Protein AF-A0A1A8EUV1-F1 (afdb_monomer_lite)

Structure (mmCIF, N/CA/C/O backbone):
data_AF-A0A1A8EUV1-F1
#
_entry.id   AF-A0A1A8EUV1-F1
#
loop_
_atom_site.group_PDB
_atom_site.id
_atom_site.type_symbol
_atom_site.label_atom_id
_atom_site.label_alt_id
_atom_site.label_comp_id
_atom_site.label_asym_id
_atom_site.label_entity_id
_atom_site.label_seq_id
_atom_site.pdbx_PDB_ins_code
_atom_site.Cartn_x
_atom_site.Cartn_y
_atom_site.Cartn_z
_atom_site.occupancy
_atom_site.B_iso_or_equiv
_atom_site.auth_seq_id
_atom_site.auth_comp_id
_atom_site.auth_asym_id
_atom_site.auth_atom_id
_atom_site.pdbx_PDB_model_num
ATOM 1 N N . MET A 1 1 ? -65.959 37.707 18.496 1.00 56.09 1 MET A N 1
ATOM 2 C CA . MET A 1 1 ? -64.647 37.964 19.149 1.00 56.09 1 MET A CA 1
ATOM 3 C C . MET A 1 1 ? -64.736 38.125 20.670 1.00 56.09 1 MET A C 1
ATOM 5 O O . MET A 1 1 ? -63.894 37.555 21.354 1.00 56.09 1 MET A O 1
ATOM 9 N N . ALA A 1 2 ? -65.721 38.849 21.221 1.00 69.50 2 ALA A N 1
ATOM 10 C CA . ALA A 1 2 ? -65.868 39.018 22.676 1.00 69.50 2 ALA A CA 1
ATOM 11 C C . ALA A 1 2 ? -66.139 37.697 23.432 1.00 69.50 2 ALA A C 1
ATOM 13 O O . ALA A 1 2 ? -65.502 37.447 24.452 1.00 69.50 2 ALA A O 1
ATOM 14 N N . ASP A 1 3 ? -66.976 36.807 22.886 1.00 67.44 3 ASP A N 1
ATOM 15 C CA . ASP A 1 3 ? -67.282 35.513 23.522 1.00 67.44 3 ASP A CA 1
ATOM 16 C C . ASP A 1 3 ? -66.096 34.544 23.548 1.00 67.44 3 ASP A C 1
ATOM 18 O O . ASP A 1 3 ? -65.878 33.867 24.549 1.00 67.44 3 ASP A O 1
ATOM 22 N N . MET A 1 4 ? -65.265 34.527 22.500 1.00 67.50 4 MET A N 1
ATOM 23 C CA . MET A 1 4 ? -64.029 33.731 22.491 1.00 67.50 4 MET A CA 1
ATOM 24 C C . MET A 1 4 ? -63.024 34.224 23.537 1.00 67.50 4 MET A C 1
ATOM 26 O O . MET A 1 4 ? -62.401 33.415 24.222 1.00 67.50 4 MET A O 1
ATOM 30 N N . ARG A 1 5 ? -62.885 35.550 23.703 1.00 73.06 5 ARG A N 1
ATOM 31 C CA . ARG A 1 5 ? -62.037 36.129 24.757 1.00 73.06 5 ARG A CA 1
ATOM 32 C C . ARG A 1 5 ? -62.570 35.794 26.149 1.00 73.06 5 ARG A C 1
ATOM 34 O O . ARG A 1 5 ? -61.785 35.404 27.006 1.00 73.06 5 ARG A O 1
ATOM 41 N N . LYS A 1 6 ? -63.887 35.880 26.364 1.00 76.62 6 LYS A N 1
ATOM 42 C CA . LYS A 1 6 ? -64.523 35.523 27.640 1.00 76.62 6 LYS A CA 1
ATOM 43 C C . LYS A 1 6 ? -64.334 34.038 27.976 1.00 76.62 6 LYS A C 1
ATOM 45 O O . LYS A 1 6 ? -63.852 33.728 29.059 1.00 76.62 6 LYS A O 1
ATOM 50 N N . GLN A 1 7 ? -64.571 33.137 27.019 1.00 73.44 7 GLN A N 1
ATOM 51 C CA . GLN A 1 7 ? -64.310 31.702 27.190 1.00 73.44 7 GLN A CA 1
ATOM 52 C C . GLN A 1 7 ? -62.839 31.396 27.504 1.00 73.44 7 GLN A C 1
ATOM 54 O O . GLN A 1 7 ? -62.563 30.517 28.316 1.00 73.44 7 GLN A O 1
ATOM 59 N N . SER A 1 8 ? -61.889 32.109 26.892 1.00 74.75 8 SER A N 1
ATOM 60 C CA . SER A 1 8 ? -60.460 31.928 27.179 1.00 74.75 8 SER A CA 1
ATOM 61 C C . SER A 1 8 ? -60.092 32.369 28.599 1.00 74.75 8 SER A C 1
ATOM 63 O O . SER A 1 8 ? -59.325 31.686 29.274 1.00 74.75 8 SER A O 1
ATOM 65 N N . VAL A 1 9 ? -60.652 33.489 29.068 1.00 77.12 9 VAL A N 1
ATOM 66 C CA . VAL A 1 9 ? -60.428 34.002 30.430 1.00 77.12 9 VAL A CA 1
ATOM 67 C C . VAL A 1 9 ? -61.054 33.078 31.477 1.00 77.12 9 VAL A C 1
ATOM 69 O O . VAL A 1 9 ? -60.413 32.774 32.482 1.00 77.12 9 VAL A O 1
ATOM 72 N N . ASP A 1 10 ? -62.269 32.586 31.234 1.00 78.06 10 ASP A N 1
ATOM 73 C CA . ASP A 1 10 ? -62.965 31.683 32.156 1.00 78.06 10 ASP A CA 1
ATOM 74 C C . ASP A 1 10 ? -62.269 30.311 32.238 1.00 78.06 10 ASP A C 1
ATOM 76 O O . ASP A 1 10 ? -62.085 29.780 33.336 1.00 78.06 10 ASP A O 1
ATOM 80 N N . LYS A 1 11 ? -61.770 29.779 31.109 1.00 74.62 11 LYS A N 1
ATOM 81 C CA . LYS A 1 11 ? -60.913 28.577 31.086 1.00 74.62 11 LYS A CA 1
ATOM 82 C C . LYS A 1 11 ? -59.608 28.785 31.861 1.00 74.62 11 LYS A C 1
ATOM 84 O O . LYS A 1 11 ? -59.221 27.912 32.635 1.00 74.62 11 LYS A O 1
ATOM 89 N N . GLY A 1 12 ? -58.963 29.944 31.706 1.00 76.50 12 GLY A N 1
ATOM 90 C CA . GLY A 1 12 ? -57.746 30.293 32.445 1.00 76.50 12 GLY A CA 1
ATOM 91 C C . GLY A 1 12 ? -57.968 30.374 33.960 1.00 76.50 12 GLY A C 1
ATOM 92 O O . GLY A 1 12 ? -57.186 29.817 34.728 1.00 76.50 12 GLY A O 1
ATOM 93 N N . LYS A 1 13 ? -59.071 30.992 34.407 1.00 79.12 13 LYS A N 1
ATOM 94 C CA . LYS A 1 13 ? -59.442 31.047 35.833 1.00 79.12 13 LYS A CA 1
ATOM 95 C C . LYS A 1 13 ? -59.754 29.664 36.409 1.00 79.12 13 LYS A C 1
ATOM 97 O O . LYS A 1 13 ? -59.300 29.355 37.507 1.00 79.12 13 LYS A O 1
ATOM 102 N N . ALA A 1 14 ? -60.478 28.824 35.668 1.00 78.12 14 ALA A N 1
ATOM 103 C CA . ALA A 1 14 ? -60.774 27.454 36.086 1.00 78.12 14 ALA A CA 1
ATOM 104 C C . ALA A 1 14 ? -59.499 26.600 36.224 1.00 78.12 14 ALA A C 1
ATOM 106 O O . ALA A 1 14 ? -59.360 25.867 37.203 1.00 78.12 14 ALA A O 1
ATOM 107 N N . LYS A 1 15 ? -58.544 26.741 35.292 1.00 78.31 15 LYS A N 1
ATOM 108 C CA . LYS A 1 15 ? -57.221 26.098 35.359 1.00 78.31 15 LYS A CA 1
ATOM 109 C C . LYS A 1 15 ? -56.414 26.593 36.563 1.00 78.31 15 LYS A C 1
ATOM 111 O O . LYS A 1 15 ? -55.833 25.786 37.275 1.00 78.31 15 LYS A O 1
ATOM 116 N N . HIS A 1 16 ? -56.399 27.898 36.834 1.00 81.75 16 HIS A N 1
ATOM 117 C CA . HIS A 1 16 ? -55.669 28.442 37.984 1.00 81.75 16 HIS A CA 1
ATOM 118 C C . HIS A 1 16 ? -56.214 27.910 39.321 1.00 81.75 16 HIS A C 1
ATOM 120 O O . HIS A 1 16 ? -55.444 27.536 40.203 1.00 81.75 16 HIS A O 1
ATOM 126 N N . GLU A 1 17 ? -57.539 27.811 39.454 1.00 83.25 17 GLU A N 1
ATOM 127 C CA . GLU A 1 17 ? -58.183 27.237 40.641 1.00 83.25 17 GLU A CA 1
ATOM 128 C C . GLU A 1 17 ? -57.909 25.727 40.780 1.00 83.25 17 GLU A C 1
ATOM 130 O O . GLU A 1 17 ? -57.693 25.229 41.884 1.00 83.25 17 GLU A O 1
ATOM 135 N N . GLU A 1 18 ? -57.866 24.992 39.667 1.00 82.88 18 GLU A N 1
ATOM 136 C CA . GLU A 1 18 ? -57.443 23.587 39.626 1.00 82.88 18 GLU A CA 1
ATOM 137 C C . GLU A 1 18 ? -55.988 23.420 40.077 1.00 82.88 18 GLU A C 1
ATOM 139 O O . GLU A 1 18 ? -55.719 22.601 40.956 1.00 82.88 18 GLU A O 1
ATOM 144 N N . VAL A 1 19 ? -55.062 24.204 39.517 1.00 84.50 19 VAL A N 1
ATOM 145 C CA . VAL A 1 19 ? -53.641 24.164 39.886 1.00 84.50 19 VAL A CA 1
ATOM 146 C C . VAL A 1 19 ? -53.487 24.465 41.370 1.00 84.50 19 VAL A C 1
ATOM 148 O O . VAL A 1 19 ? -52.819 23.713 42.068 1.00 84.50 19 VAL A O 1
ATOM 151 N N . LYS A 1 20 ? -54.167 25.492 41.892 1.00 84.56 20 LYS A N 1
ATOM 152 C CA . LYS A 1 20 ? -54.126 25.846 43.318 1.00 84.56 20 LYS A CA 1
ATOM 153 C C . LYS A 1 20 ? -54.598 24.705 44.225 1.00 84.56 20 LYS A C 1
ATOM 155 O O . LYS A 1 20 ? -53.995 24.478 45.271 1.00 84.56 20 LYS A O 1
ATOM 160 N N . LYS A 1 21 ? -55.649 23.980 43.826 1.00 84.38 21 LYS A N 1
ATOM 161 C CA . LYS A 1 21 ? -56.173 22.819 44.567 1.00 84.38 21 LYS A CA 1
ATOM 162 C C . LYS A 1 21 ? -55.260 21.601 44.488 1.00 84.38 21 LYS A C 1
ATOM 164 O O . LYS A 1 21 ? -55.096 20.909 45.482 1.00 84.38 21 LYS A O 1
ATOM 169 N N . LEU A 1 22 ? -54.682 21.321 43.324 1.00 84.00 22 LEU A N 1
ATOM 170 C CA . LEU A 1 22 ? -53.791 20.175 43.144 1.00 84.00 22 LEU A CA 1
ATOM 171 C C . LEU A 1 22 ? -52.417 20.417 43.759 1.00 84.00 22 LEU A C 1
ATOM 173 O O . LEU A 1 22 ? -51.842 19.496 44.325 1.00 84.00 22 LEU A O 1
ATOM 177 N N . TYR A 1 23 ? -51.917 21.651 43.722 1.00 84.94 23 TYR A N 1
ATOM 178 C CA . TYR A 1 23 ? -50.607 22.012 44.255 1.00 84.94 23 TYR A CA 1
ATOM 179 C C . TYR A 1 23 ? -50.477 21.713 45.753 1.00 84.94 23 TYR A C 1
ATOM 181 O O . TYR A 1 23 ? -49.433 21.244 46.198 1.00 84.94 23 TYR A O 1
ATOM 189 N N . THR A 1 24 ? -51.548 21.901 46.530 1.00 85.19 24 THR A N 1
ATOM 190 C CA . THR A 1 24 ? -51.570 21.545 47.959 1.00 85.19 24 THR A CA 1
ATOM 191 C C . THR A 1 24 ? -51.579 20.034 48.207 1.00 85.19 24 THR A C 1
ATOM 193 O O . THR A 1 24 ? -51.245 19.603 49.309 1.00 85.19 24 THR A O 1
ATOM 196 N N . LEU A 1 25 ? -51.931 19.237 47.195 1.00 85.81 25 LEU A N 1
ATOM 197 C CA . LEU A 1 25 ? -51.990 17.776 47.238 1.00 85.81 25 LEU A CA 1
ATOM 198 C C . LEU A 1 25 ? -50.780 17.106 46.570 1.00 85.81 25 LEU A C 1
ATOM 200 O O . LEU A 1 25 ? -50.606 15.905 46.741 1.00 85.81 25 LEU A O 1
ATOM 204 N N . LEU A 1 26 ? -49.951 17.830 45.807 1.00 86.00 26 LEU A N 1
ATOM 205 C CA . LEU A 1 26 ? -48.856 17.245 45.016 1.00 86.00 26 LEU A CA 1
ATOM 206 C C . LEU A 1 26 ? -47.836 16.492 45.877 1.00 86.00 26 LEU A C 1
ATOM 208 O O . LEU A 1 26 ? -47.369 15.428 45.480 1.00 86.00 26 LEU A O 1
ATOM 212 N N . SER A 1 27 ? -47.485 17.020 47.047 1.00 86.44 27 SER A N 1
ATOM 213 C CA . SER A 1 27 ? -46.471 16.421 47.916 1.00 86.44 27 SER A CA 1
ATOM 214 C C . SER A 1 27 ? -46.988 15.149 48.592 1.00 86.44 27 SER A C 1
ATOM 216 O O . SER A 1 27 ? -47.927 15.203 49.380 1.00 86.44 27 SER A O 1
ATOM 218 N N . ALA A 1 28 ? -46.336 14.015 48.334 1.00 84.75 28 ALA A N 1
ATOM 219 C CA . ALA A 1 28 ? -46.545 12.782 49.096 1.00 84.75 28 ALA A CA 1
ATOM 220 C C . ALA A 1 28 ? -45.853 12.871 50.467 1.00 84.75 28 ALA A C 1
ATOM 222 O O . ALA A 1 28 ? -44.686 13.279 50.528 1.00 84.75 28 ALA A O 1
ATOM 223 N N . ARG A 1 29 ? -46.535 12.473 51.550 1.00 82.81 29 ARG A N 1
ATOM 224 C CA . ARG A 1 29 ? -45.904 12.330 52.874 1.00 82.81 29 ARG A CA 1
ATOM 225 C C . ARG A 1 29 ? -45.123 11.017 52.951 1.00 82.81 29 ARG A C 1
ATOM 227 O O . ARG A 1 29 ? -45.334 10.101 52.156 1.00 82.81 29 ARG A O 1
ATOM 234 N N . ASP A 1 30 ? -44.212 10.916 53.912 1.00 78.94 30 ASP A N 1
ATOM 235 C CA . ASP A 1 30 ? -43.441 9.688 54.106 1.00 78.94 30 ASP A CA 1
ATOM 236 C C . ASP A 1 30 ? -44.355 8.514 54.485 1.00 78.94 30 ASP A C 1
ATOM 238 O O . ASP A 1 30 ? -45.178 8.611 55.394 1.00 78.94 30 ASP A O 1
ATOM 242 N N . GLY A 1 31 ? -44.208 7.401 53.762 1.00 78.06 31 GLY A N 1
ATOM 243 C CA . GLY A 1 31 ? -45.019 6.191 53.927 1.00 78.06 31 GLY A CA 1
ATOM 244 C C . GLY A 1 31 ? -46.336 6.169 53.142 1.00 78.06 31 GLY A C 1
ATOM 245 O O . GLY A 1 31 ? -46.981 5.123 53.098 1.00 78.06 31 GLY A O 1
ATOM 246 N N . GLU A 1 32 ? -46.734 7.267 52.492 1.00 86.81 32 GLU A N 1
ATOM 247 C CA . GLU A 1 32 ? -47.929 7.298 51.640 1.00 86.81 32 GLU A CA 1
ATOM 248 C C . GLU A 1 32 ? -47.664 6.713 50.246 1.00 86.81 32 GLU A C 1
ATOM 250 O O . GLU A 1 32 ? -46.538 6.719 49.743 1.00 86.81 32 GLU A O 1
ATOM 255 N N . GLN A 1 33 ? -48.726 6.226 49.596 1.00 89.88 33 GLN A N 1
ATOM 256 C CA . GLN A 1 33 ? -48.663 5.823 48.193 1.00 89.88 33 GLN A CA 1
ATOM 257 C C . GLN A 1 33 ? -48.413 7.038 47.296 1.00 89.88 33 GLN A C 1
ATOM 259 O O . GLN A 1 33 ? -48.954 8.130 47.507 1.00 89.88 33 GLN A O 1
ATOM 264 N N . TYR A 1 34 ? -47.598 6.829 46.272 1.00 93.19 34 TYR A N 1
ATOM 265 C CA . TYR A 1 34 ? -47.159 7.870 45.362 1.00 93.19 34 TYR A CA 1
ATOM 266 C C . TYR A 1 34 ? -46.970 7.304 43.962 1.00 93.19 34 TYR A C 1
ATOM 268 O O . TYR A 1 34 ? -46.697 6.112 43.802 1.00 93.19 34 TYR A O 1
ATOM 276 N N . ASP A 1 35 ? -46.997 8.210 42.990 1.00 93.69 35 ASP A N 1
ATOM 277 C CA . ASP A 1 35 ? -46.621 7.924 41.614 1.00 93.69 35 ASP A CA 1
ATOM 278 C C . ASP A 1 35 ? -45.531 8.878 41.135 1.00 93.69 35 ASP A C 1
ATOM 280 O O . ASP A 1 35 ? -45.358 9.986 41.649 1.00 93.69 35 ASP A O 1
ATOM 284 N N . PHE A 1 36 ? -44.810 8.448 40.113 1.00 93.62 36 PHE A N 1
ATOM 285 C CA . PHE A 1 36 ? -43.891 9.257 39.343 1.00 93.62 36 PHE A CA 1
ATOM 286 C C . PHE A 1 36 ? -44.608 9.856 38.131 1.00 93.62 36 PHE A C 1
ATOM 288 O O . PHE A 1 36 ? -45.280 9.156 37.373 1.00 93.62 36 PHE A O 1
ATOM 295 N N . ILE A 1 37 ? -44.430 11.161 37.935 1.00 91.81 37 ILE A N 1
ATOM 296 C CA . ILE A 1 37 ? -44.883 11.897 36.751 1.00 91.81 37 ILE A CA 1
ATOM 297 C C . ILE A 1 37 ? -43.678 12.554 36.068 1.00 91.81 37 ILE A C 1
ATOM 299 O O . ILE A 1 37 ? -42.804 13.072 36.768 1.00 91.81 37 ILE A O 1
ATOM 303 N N . PRO A 1 38 ? -43.615 12.593 34.725 1.00 93.31 38 PRO A N 1
ATOM 304 C CA . PRO A 1 38 ? -42.564 13.298 33.997 1.00 93.31 38 PRO A CA 1
ATOM 305 C C . PRO A 1 38 ? -42.419 14.750 34.464 1.00 93.31 38 PRO A C 1
ATOM 307 O O . PRO A 1 38 ? -43.375 15.531 34.431 1.00 93.31 38 PRO A O 1
ATOM 310 N N . THR A 1 39 ? -41.210 15.134 34.883 1.00 91.69 39 THR A N 1
ATOM 311 C CA . THR A 1 39 ? -40.951 16.472 35.441 1.00 91.69 39 THR A CA 1
ATOM 312 C C . THR A 1 39 ? -41.301 17.564 34.437 1.00 91.69 39 THR A C 1
ATOM 314 O O . THR A 1 39 ? -41.888 18.581 34.803 1.00 91.69 39 THR A O 1
ATOM 317 N N . ASP A 1 40 ? -40.977 17.350 33.163 1.00 90.00 40 ASP A N 1
ATOM 318 C CA . ASP A 1 40 ? -41.231 18.325 32.103 1.00 90.00 40 ASP A CA 1
ATOM 319 C C . ASP A 1 40 ? -42.713 18.472 31.775 1.00 90.00 40 ASP A C 1
ATOM 321 O O . ASP A 1 40 ? -43.162 19.573 31.453 1.00 90.00 40 ASP A O 1
ATOM 325 N N . TRP A 1 41 ? -43.488 17.389 31.888 1.00 90.75 41 TRP A N 1
ATOM 326 C CA . TRP A 1 41 ? -44.940 17.468 31.761 1.00 90.75 41 TRP A CA 1
ATOM 327 C C . TRP A 1 41 ? -45.525 18.287 32.912 1.00 90.75 41 TRP A C 1
ATOM 329 O O . TRP A 1 41 ? -46.296 19.214 32.672 1.00 90.75 41 TRP A O 1
ATOM 339 N N . LEU A 1 42 ? -45.089 18.015 34.148 1.00 89.00 42 LEU A N 1
ATOM 340 C CA . LEU A 1 42 ? -45.569 18.725 35.333 1.00 89.00 42 LEU A CA 1
ATOM 341 C C . LEU A 1 42 ? -45.226 20.223 35.285 1.00 89.00 42 LEU A C 1
ATOM 343 O O . LEU A 1 42 ? -46.082 21.048 35.588 1.00 89.00 42 LEU A O 1
ATOM 347 N N . LYS A 1 43 ? -44.010 20.585 34.852 1.00 88.38 43 LYS A N 1
ATOM 348 C CA . LYS A 1 43 ? -43.606 21.987 34.638 1.00 88.38 43 LYS A CA 1
ATOM 349 C C . LYS A 1 43 ? -44.502 22.680 33.613 1.00 88.38 43 LYS A C 1
ATOM 351 O O . LYS A 1 43 ? -45.089 23.710 33.913 1.00 88.38 43 LYS A O 1
ATOM 356 N N . LYS A 1 44 ? -44.688 22.073 32.435 1.00 87.12 44 LYS A N 1
ATOM 357 C CA . LYS A 1 44 ? -45.569 22.625 31.392 1.00 87.12 44 LYS A CA 1
ATOM 358 C C . LYS A 1 44 ? -47.001 22.786 31.891 1.00 87.12 44 LYS A C 1
ATOM 360 O O . LYS A 1 44 ? -47.642 23.781 31.580 1.00 87.12 44 LYS A O 1
ATOM 365 N N . TRP A 1 45 ? -47.502 21.826 32.666 1.00 86.88 45 TRP A N 1
ATOM 366 C CA . TRP A 1 45 ? -48.839 21.889 33.252 1.00 86.88 45 TRP A CA 1
ATOM 367 C C . TRP A 1 45 ? -48.997 23.037 34.262 1.00 86.88 45 TRP A C 1
ATOM 369 O O . TRP A 1 45 ? -50.072 23.637 34.314 1.00 86.88 45 TRP A O 1
ATOM 379 N N . LEU A 1 46 ? -47.944 23.362 35.020 1.00 84.31 46 LEU A N 1
ATOM 380 C CA . LEU A 1 46 ? -47.914 24.515 35.926 1.00 84.31 46 LEU A CA 1
ATOM 381 C C . LEU A 1 46 ? -47.834 25.854 35.173 1.00 84.31 46 LEU A C 1
ATOM 383 O O . LEU A 1 46 ? -48.471 26.818 35.597 1.00 84.31 46 LEU A O 1
ATOM 387 N N . ASP A 1 47 ? -47.082 25.904 34.070 1.00 80.50 47 ASP A N 1
ATOM 388 C CA . ASP A 1 47 ? -46.775 27.144 33.346 1.00 80.50 47 ASP A CA 1
ATOM 389 C C . ASP A 1 47 ? -47.828 27.526 32.284 1.00 80.50 47 ASP A C 1
ATOM 391 O O . ASP A 1 47 ? -48.049 28.712 32.028 1.00 80.50 47 ASP A O 1
ATOM 395 N N . ASP A 1 48 ? -48.491 26.552 31.649 1.00 71.00 48 ASP A N 1
ATOM 396 C CA . ASP A 1 48 ? -49.330 26.775 30.465 1.00 71.00 48 ASP A CA 1
ATOM 397 C C . ASP A 1 48 ? -50.821 26.446 30.698 1.00 71.00 48 ASP A C 1
ATOM 399 O O . ASP A 1 48 ? -51.232 25.338 31.062 1.00 71.00 48 ASP A O 1
ATOM 403 N N . SER A 1 49 ? -51.683 27.424 30.405 1.00 59.72 49 SER A N 1
ATOM 404 C CA . SER A 1 49 ? -53.146 27.286 30.449 1.00 59.72 49 SER A CA 1
ATOM 405 C C . SER A 1 49 ? -53.733 26.355 29.371 1.00 59.72 49 SER A C 1
ATOM 407 O O . SER A 1 49 ? -54.910 25.997 29.459 1.00 59.72 49 SER A O 1
ATOM 409 N N . THR A 1 50 ? -52.933 25.927 28.386 1.00 60.41 50 THR A N 1
ATOM 410 C CA . THR A 1 50 ? -53.367 25.147 27.211 1.00 60.41 50 THR A CA 1
ATOM 411 C C . THR A 1 50 ? -52.858 23.703 27.154 1.00 60.41 50 THR A C 1
ATOM 413 O O . THR A 1 50 ? -53.080 23.022 26.148 1.00 60.41 50 THR A O 1
ATOM 416 N N . VAL A 1 51 ? -52.237 23.181 28.224 1.00 60.28 51 VAL A N 1
ATOM 417 C CA . VAL A 1 51 ? -51.767 21.782 28.240 1.00 60.28 51 VAL A CA 1
ATOM 418 C C . VAL A 1 51 ? -52.933 20.813 28.033 1.00 60.28 51 VAL A C 1
ATOM 420 O O . VAL A 1 51 ? -53.765 20.623 28.920 1.00 60.28 51 VAL A O 1
ATOM 423 N N . SER A 1 52 ? -52.960 20.219 26.840 1.00 60.91 52 SER A N 1
ATOM 424 C CA . SER A 1 52 ? -53.918 19.220 26.346 1.00 60.91 52 SER A CA 1
ATOM 425 C C . SER A 1 52 ? -53.246 17.878 26.029 1.00 60.91 52 SER A C 1
ATOM 427 O O . SER A 1 52 ? -53.876 17.000 25.452 1.00 60.91 52 SER A O 1
ATOM 429 N N . LYS A 1 53 ? -51.961 17.719 26.376 1.00 70.25 53 LYS A N 1
ATOM 430 C CA . LYS A 1 53 ? -51.194 16.500 26.101 1.00 70.25 53 LYS A CA 1
ATOM 431 C C . LYS A 1 53 ? -51.310 15.505 27.251 1.00 70.25 53 LYS A C 1
ATOM 433 O O . LYS A 1 53 ? -51.182 15.891 28.414 1.00 70.25 53 LYS A O 1
ATOM 438 N N . GLU A 1 54 ? -51.493 14.245 26.882 1.00 86.75 54 GLU A N 1
ATOM 439 C CA . GLU A 1 54 ? -51.508 13.090 27.776 1.00 86.75 54 GLU A CA 1
ATOM 440 C C . GLU A 1 54 ? -50.201 12.964 28.574 1.00 86.75 54 GLU A C 1
ATOM 442 O O . GLU A 1 54 ? -49.142 13.444 28.151 1.00 86.75 54 GLU A O 1
ATOM 447 N N . ILE A 1 55 ? -50.277 12.334 29.749 1.00 89.81 55 ILE A N 1
ATOM 448 C CA . ILE A 1 55 ? -49.106 12.046 30.582 1.00 89.81 55 ILE A CA 1
ATOM 449 C C . ILE A 1 55 ? -48.391 10.828 29.987 1.00 89.81 55 ILE A C 1
ATOM 451 O O . ILE A 1 55 ? -48.762 9.692 30.269 1.00 89.81 55 ILE A O 1
ATOM 455 N N . ASP A 1 56 ? -47.380 11.053 29.150 1.00 88.44 56 ASP A N 1
ATOM 456 C CA . ASP A 1 56 ? -46.577 9.970 28.571 1.00 88.44 56 ASP A CA 1
ATOM 457 C C . ASP A 1 56 ? -45.327 9.691 29.413 1.00 88.44 56 ASP A C 1
ATOM 459 O O . ASP A 1 56 ? -44.424 10.528 29.518 1.00 88.44 56 ASP A O 1
ATOM 463 N N . SER A 1 57 ? -45.276 8.494 29.997 1.00 89.75 57 SER A N 1
ATOM 464 C CA . SER A 1 57 ? -44.132 8.019 30.786 1.00 89.75 57 SER A CA 1
ATOM 465 C C . SER A 1 57 ? -43.277 6.988 30.041 1.00 89.75 57 SER A C 1
ATOM 467 O O . SER A 1 57 ? -42.334 6.437 30.614 1.00 89.75 57 SER A O 1
ATOM 469 N N . SER A 1 58 ? -43.582 6.710 28.771 1.00 89.31 58 SER A N 1
ATOM 470 C CA . SER A 1 58 ? -42.952 5.634 27.996 1.00 89.31 58 SER A CA 1
ATOM 471 C C . SER A 1 58 ? -41.452 5.864 27.795 1.00 89.31 58 SER A C 1
ATOM 473 O O . SER A 1 58 ? -40.674 4.915 27.823 1.00 89.31 58 SER A O 1
ATOM 475 N N . LEU A 1 59 ? -41.027 7.129 27.688 1.00 89.19 59 LEU A N 1
ATOM 476 C CA . LEU A 1 59 ? -39.621 7.527 27.510 1.00 89.19 59 LEU A CA 1
ATOM 477 C C . LEU A 1 59 ? -38.721 7.238 28.723 1.00 89.19 59 LEU A C 1
ATOM 479 O O . LEU A 1 59 ? -37.497 7.282 28.603 1.00 89.19 59 LEU A O 1
ATOM 483 N N . PHE A 1 60 ? -39.303 6.952 29.890 1.00 92.00 60 PHE A N 1
ATOM 484 C CA . PHE A 1 60 ? -38.557 6.666 31.120 1.00 92.00 60 PHE A CA 1
ATOM 485 C C . PHE A 1 60 ? -38.471 5.164 31.410 1.00 92.00 60 PHE A C 1
ATOM 487 O O . PHE A 1 60 ? -37.833 4.754 32.385 1.00 92.00 60 PHE A O 1
ATOM 494 N N . LEU A 1 61 ? -39.117 4.338 30.583 1.00 92.44 61 LEU A N 1
ATOM 495 C CA . LEU A 1 61 ? -39.090 2.894 30.722 1.00 92.44 61 LEU A CA 1
ATOM 496 C C . LEU A 1 61 ? -37.804 2.299 30.145 1.00 92.44 61 LEU A C 1
ATOM 498 O O . LEU A 1 61 ? -37.314 2.699 29.094 1.00 92.44 61 LEU A O 1
ATOM 502 N N . CYS A 1 62 ? -37.286 1.280 30.820 1.00 91.81 62 CYS A N 1
ATOM 503 C CA . CYS A 1 62 ? -36.304 0.366 30.255 1.00 91.81 62 CYS A CA 1
ATOM 504 C C . CYS A 1 62 ? -36.980 -0.666 29.334 1.00 91.81 62 CYS A C 1
ATOM 506 O O . CYS A 1 62 ? -38.206 -0.785 29.303 1.00 91.81 62 CYS A O 1
ATOM 508 N N . SER A 1 63 ? -36.183 -1.497 28.659 1.00 89.38 63 SER A N 1
ATOM 509 C CA . SER A 1 63 ? -36.676 -2.624 27.848 1.00 89.38 63 SER A CA 1
ATOM 510 C C . SER A 1 63 ? -37.538 -3.628 28.629 1.00 89.38 63 SER A C 1
ATOM 512 O O . SER A 1 63 ? -38.323 -4.353 28.029 1.00 89.38 63 SER A O 1
ATOM 514 N N . HIS A 1 64 ? -37.439 -3.651 29.963 1.00 88.94 64 HIS A N 1
ATOM 515 C CA . HIS A 1 64 ? -38.288 -4.462 30.843 1.00 88.94 64 HIS A CA 1
ATOM 516 C C . HIS A 1 64 ? -39.667 -3.833 31.125 1.00 88.94 64 HIS A C 1
ATOM 518 O O . HIS A 1 64 ? -40.420 -4.364 31.940 1.00 88.94 64 HIS A O 1
ATOM 524 N N . GLY A 1 65 ? -39.986 -2.676 30.530 1.00 89.69 65 GLY A N 1
ATOM 525 C CA . GLY A 1 65 ? -41.257 -1.971 30.733 1.00 89.69 65 GLY A CA 1
ATOM 526 C C . GLY A 1 65 ? -41.402 -1.311 32.110 1.00 89.69 65 GLY A C 1
ATOM 527 O O . GLY A 1 65 ? -42.515 -1.039 32.548 1.00 89.69 65 GLY A O 1
ATOM 528 N N . LYS A 1 66 ? -40.286 -1.072 32.812 1.00 93.00 66 LYS A N 1
ATOM 529 C CA . LYS A 1 66 ? -40.224 -0.468 34.158 1.00 93.00 66 LYS A CA 1
ATOM 530 C C . LYS A 1 66 ? -39.382 0.805 34.162 1.00 93.00 66 LYS A C 1
ATOM 532 O O . LYS A 1 66 ? -38.509 0.938 33.311 1.00 93.00 66 LYS A O 1
ATOM 537 N N . LEU A 1 67 ? -39.582 1.706 35.124 1.00 93.38 67 LEU A N 1
ATOM 538 C CA . LEU A 1 67 ? -38.810 2.947 35.258 1.00 93.38 67 LEU A CA 1
ATOM 539 C C . LEU A 1 67 ? -37.304 2.648 35.368 1.00 93.38 67 LEU A C 1
ATOM 541 O O . LEU A 1 67 ? -36.870 1.897 36.249 1.00 93.38 67 LEU A O 1
ATOM 545 N N . HIS A 1 68 ? -36.517 3.230 34.465 1.00 92.38 68 HIS A N 1
ATOM 546 C CA . HIS A 1 68 ? -35.064 3.086 34.428 1.00 92.38 68 HIS A CA 1
ATOM 547 C C . HIS A 1 68 ? -34.402 3.919 35.547 1.00 92.38 68 HIS A C 1
ATOM 549 O O . HIS A 1 68 ? -34.786 5.075 35.734 1.00 92.38 68 HIS A O 1
ATOM 555 N N . PRO A 1 69 ? -33.396 3.395 36.277 1.00 91.62 69 PRO A N 1
ATOM 556 C CA . PRO A 1 69 ? -32.764 4.107 37.393 1.00 91.62 69 PRO A CA 1
ATOM 557 C C . PRO A 1 69 ? -32.139 5.451 36.993 1.00 91.62 69 PRO A C 1
ATOM 559 O O . PRO A 1 69 ? -32.355 6.445 37.681 1.00 91.62 69 PRO A O 1
ATOM 562 N N . ASP A 1 70 ? -31.473 5.526 35.838 1.00 89.81 70 ASP A N 1
ATOM 563 C CA . ASP A 1 70 ? -30.881 6.788 35.350 1.00 89.81 70 ASP A CA 1
ATOM 564 C C . ASP A 1 70 ? -31.923 7.859 34.996 1.00 89.81 70 ASP A C 1
ATOM 566 O O . ASP A 1 70 ? -31.614 9.046 34.932 1.00 89.81 70 ASP A O 1
ATOM 570 N N . LYS A 1 71 ? -33.181 7.451 34.802 1.00 91.69 71 LYS A N 1
ATOM 571 C CA . LYS A 1 71 ? -34.300 8.328 34.451 1.00 91.69 71 LYS A CA 1
ATOM 572 C C . LYS A 1 71 ? -35.103 8.801 35.660 1.00 91.69 71 LYS A C 1
ATOM 574 O O . LYS A 1 71 ? -35.977 9.652 35.517 1.00 91.69 71 LYS A O 1
ATOM 579 N N . VAL A 1 72 ? -34.776 8.329 36.867 1.00 91.19 72 VAL A N 1
ATOM 580 C CA . VAL A 1 72 ? -35.457 8.731 38.111 1.00 91.19 72 VAL A CA 1
ATOM 581 C C . VAL A 1 72 ? -35.331 10.237 38.370 1.00 91.19 72 VAL A C 1
ATOM 583 O O . VAL A 1 72 ? -36.267 10.848 38.878 1.00 91.19 72 VAL A O 1
ATOM 586 N N . GLY A 1 73 ? -34.214 10.863 37.980 1.00 90.94 73 GLY A N 1
ATOM 587 C CA . GLY A 1 73 ? -34.026 12.314 38.106 1.00 90.94 73 GLY A CA 1
ATOM 588 C C . GLY A 1 73 ? -34.951 13.152 37.211 1.00 90.94 73 GLY A C 1
ATOM 589 O O . GLY A 1 73 ? -35.196 14.323 37.508 1.00 90.94 73 GLY A O 1
ATOM 590 N N . GLU A 1 74 ? -35.492 12.554 36.145 1.00 93.38 74 GLU A N 1
ATOM 591 C CA . GLU A 1 74 ? -36.351 13.210 35.152 1.00 93.38 74 GLU A CA 1
ATOM 592 C C . GLU A 1 74 ? -37.848 13.086 35.491 1.00 93.38 74 GLU A C 1
ATOM 594 O O . GLU A 1 74 ? -38.686 13.763 34.890 1.00 93.38 74 GLU A O 1
ATOM 599 N N . VAL A 1 75 ? -38.208 12.316 36.519 1.00 93.44 75 VAL A N 1
ATOM 600 C CA . VAL A 1 75 ? -39.582 12.180 37.022 1.00 93.44 75 VAL A CA 1
ATOM 601 C C . VAL A 1 75 ? -39.726 12.770 38.431 1.00 93.44 75 VAL A C 1
ATOM 603 O O . VAL A 1 75 ? -38.783 12.816 39.220 1.00 93.44 75 VAL A O 1
ATOM 606 N N . LYS A 1 76 ? -40.927 13.241 38.777 1.00 91.81 76 LYS A N 1
ATOM 607 C CA . LYS A 1 76 ? -41.274 13.724 40.116 1.00 91.81 76 LYS A CA 1
ATOM 608 C C . LYS A 1 76 ? -42.226 12.778 40.812 1.00 91.81 76 LYS A C 1
ATOM 610 O O . LYS A 1 76 ? -43.250 12.397 40.259 1.00 91.81 76 LYS A O 1
ATOM 615 N N . ARG A 1 77 ? -41.889 12.473 42.064 1.00 92.19 77 ARG A N 1
ATOM 616 C CA . ARG A 1 77 ? -42.753 11.777 43.011 1.00 92.19 77 ARG A CA 1
ATOM 617 C C . ARG A 1 77 ? -43.877 12.709 43.463 1.00 92.19 77 ARG A C 1
ATOM 619 O O . ARG A 1 77 ? -43.586 13.743 44.063 1.00 92.19 77 ARG A O 1
ATOM 626 N N . ILE A 1 78 ? -45.124 12.321 43.228 1.00 92.56 78 ILE A N 1
ATOM 627 C CA . ILE A 1 78 ? -46.319 13.038 43.681 1.00 92.56 78 ILE A CA 1
ATOM 628 C C . ILE A 1 78 ? -47.269 12.108 44.442 1.00 92.56 78 ILE A C 1
ATOM 630 O O . ILE A 1 78 ? -47.206 10.891 44.278 1.00 92.56 78 ILE A O 1
ATOM 634 N N . SER A 1 79 ? -48.147 12.657 45.283 1.00 93.38 79 SER A N 1
ATOM 635 C CA . SER A 1 79 ? -49.113 11.848 46.037 1.00 93.38 79 SER A CA 1
ATOM 636 C C . SER A 1 79 ? -50.047 11.064 45.110 1.00 93.38 79 SER A C 1
ATOM 638 O O . SER A 1 79 ? -50.422 11.536 44.033 1.00 93.38 79 SER A O 1
ATOM 640 N N . PHE A 1 80 ? -50.478 9.880 45.551 1.00 91.69 80 PHE A N 1
ATOM 641 C CA . PHE A 1 80 ? -51.439 9.056 44.812 1.00 91.69 80 PHE A CA 1
ATOM 642 C C . PHE A 1 80 ? -52.748 9.805 44.505 1.00 91.69 80 PHE A C 1
ATOM 644 O O . PHE A 1 80 ? -53.312 9.670 43.418 1.00 91.69 80 PHE A O 1
ATOM 651 N N . GLN A 1 81 ? -53.213 10.643 45.440 1.00 90.44 81 GLN A N 1
ATOM 652 C CA . GLN A 1 81 ? -54.422 11.446 45.260 1.00 90.44 81 GLN A CA 1
ATOM 653 C C . GLN A 1 81 ? -54.255 12.480 44.142 1.00 90.44 81 GLN A C 1
ATOM 655 O O . GLN A 1 81 ? -55.137 12.610 43.293 1.00 90.44 81 GLN A O 1
ATOM 660 N N . ALA A 1 82 ? -53.129 13.198 44.118 1.00 91.00 82 ALA A N 1
ATOM 661 C CA . ALA A 1 82 ? -52.841 14.148 43.050 1.00 91.00 82 ALA A CA 1
ATOM 662 C C . ALA A 1 82 ? -52.661 13.434 41.704 1.00 91.00 82 ALA A C 1
ATOM 664 O O . ALA A 1 82 ? -53.173 13.902 40.691 1.00 91.00 82 ALA A O 1
ATOM 665 N N . ALA A 1 83 ? -51.997 12.276 41.698 1.00 91.44 83 ALA A N 1
ATOM 666 C CA . ALA A 1 83 ? -51.804 11.484 40.494 1.00 91.44 83 ALA A CA 1
ATOM 667 C C . ALA A 1 83 ? -53.134 11.003 39.896 1.00 91.44 83 ALA A C 1
ATOM 669 O O . ALA A 1 83 ? -53.346 11.192 38.702 1.00 91.44 83 ALA A O 1
ATOM 670 N N . ASN A 1 84 ? -54.061 10.470 40.704 1.00 91.69 84 ASN A N 1
ATOM 671 C CA . ASN A 1 84 ? -55.390 10.061 40.225 1.00 91.69 84 ASN A CA 1
ATOM 672 C C . ASN A 1 84 ? -56.115 11.205 39.518 1.00 91.69 84 ASN A C 1
ATOM 674 O O . ASN A 1 84 ? -56.577 11.035 38.396 1.00 91.69 84 ASN A O 1
ATOM 678 N N . LEU A 1 85 ? -56.152 12.384 40.142 1.00 90.31 85 LEU A N 1
ATOM 679 C CA . LEU A 1 85 ? -56.819 13.555 39.572 1.00 90.31 85 LEU A CA 1
ATOM 680 C C . LEU A 1 85 ? -56.179 14.012 38.252 1.00 90.31 85 LEU A C 1
ATOM 682 O O . LEU A 1 85 ? -56.883 14.470 37.352 1.00 90.31 85 LEU A O 1
ATOM 686 N N . LEU A 1 86 ? -54.854 13.892 38.124 1.00 89.50 86 LEU A N 1
ATOM 687 C CA . LEU A 1 86 ? -54.139 14.235 36.895 1.00 89.50 86 LEU A CA 1
ATOM 688 C C . LEU A 1 86 ? -54.385 13.195 35.788 1.00 89.50 86 LEU A C 1
ATOM 690 O O . LEU A 1 86 ? -54.730 13.578 34.673 1.00 89.50 86 LEU A O 1
ATOM 694 N N . TYR A 1 87 ? -54.284 11.897 36.081 1.00 90.88 87 TYR A N 1
ATOM 695 C CA . TYR A 1 87 ? -54.514 10.838 35.091 1.00 90.88 87 TYR A CA 1
ATOM 696 C C . TYR A 1 87 ? -55.987 10.727 34.665 1.00 90.88 87 TYR A C 1
ATOM 698 O O . TYR A 1 87 ? -56.249 10.531 33.483 1.00 90.88 87 TYR A O 1
ATOM 706 N N . GLU A 1 88 ? -56.958 10.910 35.568 1.00 90.38 88 GLU A N 1
ATOM 707 C CA . GLU A 1 88 ? -58.390 10.925 35.212 1.00 90.38 88 GLU A CA 1
ATOM 708 C C . GLU A 1 88 ? -58.733 12.062 34.246 1.00 90.38 88 GLU A C 1
ATOM 710 O O . GLU A 1 88 ? -59.597 11.916 33.381 1.00 90.38 88 GLU A O 1
ATOM 715 N N . ARG A 1 89 ? -58.063 13.210 34.395 1.00 87.06 89 ARG A N 1
ATOM 716 C CA . ARG A 1 89 ? -58.374 14.415 33.626 1.00 87.06 89 ARG A CA 1
ATOM 717 C C . ARG A 1 89 ? -57.593 14.539 32.325 1.00 87.06 89 ARG A C 1
ATOM 719 O O . ARG A 1 89 ? -58.143 15.040 31.346 1.00 87.06 89 ARG A O 1
ATOM 726 N N . TYR A 1 90 ? -56.320 14.159 32.331 1.00 88.19 90 TYR A N 1
ATOM 727 C CA . TYR A 1 90 ? -55.414 14.344 31.195 1.00 88.19 90 TYR A CA 1
ATOM 728 C C . TYR A 1 90 ? -55.071 13.031 30.484 1.00 88.19 90 TYR A C 1
ATOM 730 O O . TYR A 1 90 ? -54.534 13.081 29.383 1.00 88.19 90 TYR A O 1
ATOM 738 N N . GLY A 1 91 ? -55.402 11.874 31.065 1.00 87.75 91 GLY A N 1
ATOM 739 C CA . GLY A 1 91 ? -55.096 10.567 30.488 1.00 87.75 91 GLY A CA 1
ATOM 740 C C . GLY A 1 91 ? -53.595 10.277 30.404 1.00 87.75 91 GLY A C 1
ATOM 741 O O . GLY A 1 91 ? -52.769 10.924 31.055 1.00 87.75 91 GLY A O 1
ATOM 742 N N . GLY A 1 92 ? -53.248 9.294 29.576 1.00 87.19 92 GLY A N 1
ATOM 743 C CA . GLY A 1 92 ? -51.875 8.858 29.331 1.00 87.19 92 GLY A CA 1
ATOM 744 C C . GLY A 1 92 ? -51.484 7.574 30.059 1.00 87.19 92 GLY A C 1
ATOM 745 O O . GLY A 1 92 ? -52.312 6.866 30.634 1.00 87.19 92 GLY A O 1
ATOM 746 N N . GLY A 1 93 ? -50.196 7.257 30.000 1.00 83.19 93 GLY A N 1
ATOM 747 C CA . GLY A 1 93 ? -49.601 6.058 30.567 1.00 83.19 93 GLY A CA 1
ATOM 748 C C . GLY A 1 93 ? -48.187 5.814 30.029 1.00 83.19 93 GLY A C 1
ATOM 749 O O . GLY A 1 93 ? -47.706 6.567 29.183 1.00 83.19 93 GLY A O 1
ATOM 750 N N . PRO A 1 94 ? -47.501 4.769 30.513 1.00 89.88 94 PRO A N 1
ATOM 751 C CA . PRO A 1 94 ? -47.872 3.912 31.640 1.00 89.88 94 PRO A CA 1
ATOM 752 C C . PRO A 1 94 ? -47.726 4.617 32.997 1.00 89.88 94 PRO A C 1
ATOM 754 O O . PRO A 1 94 ? -46.938 5.547 33.160 1.00 89.88 94 PRO A O 1
ATOM 757 N N . ARG A 1 95 ? -48.502 4.172 33.990 1.00 91.69 95 ARG A N 1
ATOM 758 C CA . ARG A 1 95 ? -48.471 4.734 35.344 1.00 91.69 95 ARG A CA 1
ATOM 759 C C . ARG A 1 95 ? -47.327 4.112 36.138 1.00 91.69 95 ARG A C 1
ATOM 761 O O . ARG A 1 95 ? -47.203 2.892 36.189 1.00 91.69 95 ARG A O 1
ATOM 768 N N . LEU A 1 96 ? -46.499 4.962 36.734 1.00 91.81 96 LEU A N 1
ATOM 769 C CA . LEU A 1 96 ? -45.292 4.552 37.442 1.00 91.81 96 LEU A CA 1
ATOM 770 C C . LEU A 1 96 ? -45.485 4.748 38.942 1.00 91.81 96 LEU A C 1
ATOM 772 O O . LEU A 1 96 ? -45.402 5.867 39.428 1.00 91.81 96 LEU A O 1
ATOM 776 N N . ASP A 1 97 ? -45.731 3.674 39.673 1.00 89.81 97 ASP A N 1
ATOM 777 C CA . ASP A 1 97 ? -45.887 3.688 41.129 1.00 89.81 97 ASP A CA 1
ATOM 778 C C . ASP A 1 97 ? -44.555 3.420 41.864 1.00 89.81 97 ASP A C 1
ATOM 780 O O . ASP A 1 97 ? -43.493 3.229 41.260 1.00 89.81 97 ASP A O 1
ATOM 784 N N . GLY A 1 98 ? -44.598 3.346 43.196 1.00 84.25 98 GLY A N 1
ATOM 785 C CA . GLY A 1 98 ? -43.427 3.020 44.021 1.00 84.25 98 GLY A CA 1
ATOM 786 C C . GLY A 1 98 ? -42.782 1.646 43.758 1.00 84.25 98 GLY A C 1
ATOM 787 O O . GLY A 1 98 ? -41.660 1.413 44.203 1.00 84.25 98 GLY A O 1
ATOM 788 N N . SER A 1 99 ? -43.444 0.743 43.025 1.00 87.94 99 SER A N 1
ATOM 789 C CA . SER A 1 99 ? -42.921 -0.576 42.632 1.00 87.94 99 SER A CA 1
ATOM 790 C C . SER A 1 99 ? -42.347 -0.605 41.207 1.00 87.94 99 SER A C 1
ATOM 792 O O . SER A 1 99 ? -41.776 -1.611 40.767 1.00 87.94 99 SER A O 1
ATOM 794 N N . SER A 1 100 ? -42.471 0.513 40.487 1.00 90.94 100 SER A N 1
ATOM 795 C CA . SER A 1 100 ? -42.148 0.616 39.067 1.00 90.94 100 SER A CA 1
ATOM 796 C C . SER A 1 100 ? -40.657 0.799 38.782 1.00 90.94 100 SER A C 1
ATOM 798 O O . SER A 1 100 ? -40.260 0.659 37.629 1.00 90.94 100 SER A O 1
ATOM 800 N N . LEU A 1 101 ? -39.810 1.058 39.789 1.00 92.12 101 LEU A N 1
ATOM 801 C CA . LEU A 1 101 ? -38.354 1.100 39.609 1.00 92.12 101 LEU A CA 1
ATOM 802 C C . LEU A 1 101 ? -37.825 -0.284 39.209 1.00 92.12 101 LEU A C 1
ATOM 804 O O . LEU A 1 101 ? -38.079 -1.295 39.871 1.00 92.12 101 LEU A O 1
ATOM 808 N N . CYS A 1 102 ? -37.073 -0.347 38.115 1.00 93.75 102 CYS A N 1
ATOM 809 C CA . CYS A 1 102 ? -36.612 -1.617 37.579 1.00 93.75 102 CYS A CA 1
ATOM 810 C C . CYS A 1 102 ? -35.507 -2.247 38.443 1.00 93.75 102 CYS A C 1
ATOM 812 O O . CYS A 1 102 ? -34.350 -1.831 38.396 1.00 93.75 102 CYS A O 1
ATOM 814 N N . ARG A 1 103 ? -35.845 -3.311 39.184 1.00 92.62 103 ARG A N 1
ATOM 815 C CA . ARG A 1 103 ? -34.882 -4.086 39.989 1.00 92.62 103 ARG A CA 1
ATOM 816 C C . ARG A 1 103 ? -33.726 -4.651 39.160 1.00 92.62 103 ARG A C 1
ATOM 818 O O . ARG A 1 103 ? -32.612 -4.712 39.675 1.00 92.62 103 ARG A O 1
ATOM 825 N N . GLU A 1 104 ? -33.981 -5.059 37.918 1.00 90.44 104 GLU A N 1
ATOM 826 C CA . GLU A 1 104 ? -32.953 -5.619 37.033 1.00 90.44 104 GLU A CA 1
ATOM 827 C C . GLU A 1 104 ? -31.921 -4.550 36.662 1.00 90.44 104 GLU A C 1
ATOM 829 O O . GLU A 1 104 ? -30.738 -4.705 36.947 1.00 90.44 104 GLU A O 1
ATOM 834 N N . CYS A 1 105 ? -32.382 -3.395 36.169 1.00 90.25 105 CYS A N 1
ATOM 835 C CA . CYS A 1 105 ? -31.503 -2.274 35.831 1.00 90.25 105 CYS A CA 1
ATOM 836 C C . CYS A 1 105 ? -30.739 -1.742 37.055 1.00 90.25 105 CYS A C 1
ATOM 838 O O . CYS A 1 105 ? -29.559 -1.430 36.945 1.00 90.25 105 CYS A O 1
ATOM 840 N N . VAL A 1 106 ? -31.367 -1.684 38.237 1.00 91.19 106 VAL A N 1
ATOM 841 C CA . VAL A 1 106 ? -30.677 -1.297 39.484 1.00 91.19 106 VAL A CA 1
ATOM 842 C C . VAL A 1 106 ? -29.608 -2.323 39.870 1.00 91.19 106 VAL A C 1
ATOM 844 O O . VAL A 1 106 ? -28.488 -1.947 40.213 1.00 91.19 106 VAL A O 1
ATOM 847 N N . SER A 1 107 ? -29.929 -3.620 39.804 1.00 89.06 107 SER A N 1
ATOM 848 C CA . SER A 1 107 ? -28.967 -4.692 40.100 1.00 89.06 107 SER A CA 1
ATOM 849 C C . SER A 1 107 ? -27.775 -4.623 39.151 1.00 89.06 107 SER A C 1
ATOM 851 O O . SER A 1 107 ? -26.633 -4.763 39.593 1.00 89.06 107 SER A O 1
ATOM 853 N N . GLN A 1 108 ? -28.036 -4.321 37.879 1.00 85.81 108 GLN A N 1
ATOM 854 C CA . GLN A 1 108 ? -27.002 -4.177 36.871 1.00 85.81 108 GLN A CA 1
ATOM 855 C C . GLN A 1 108 ? -26.135 -2.935 37.085 1.00 85.81 108 GLN A C 1
ATOM 857 O O . GLN A 1 108 ? -24.910 -3.039 37.102 1.00 85.81 108 GLN A O 1
ATOM 862 N N . GLN A 1 109 ? -26.731 -1.784 37.391 1.00 86.56 109 GLN A N 1
ATOM 863 C CA . GLN A 1 109 ? -25.978 -0.582 37.749 1.00 86.56 109 GLN A CA 1
ATOM 864 C C . GLN A 1 109 ? -25.094 -0.815 38.986 1.00 86.56 109 GLN A C 1
ATOM 866 O O . GLN A 1 109 ? -23.928 -0.420 39.010 1.00 86.56 109 GLN A O 1
ATOM 871 N N . CYS A 1 110 ? -25.595 -1.531 40.000 1.00 89.31 110 CYS A N 1
ATOM 872 C CA . CYS A 1 110 ? -24.785 -1.953 41.142 1.00 89.31 110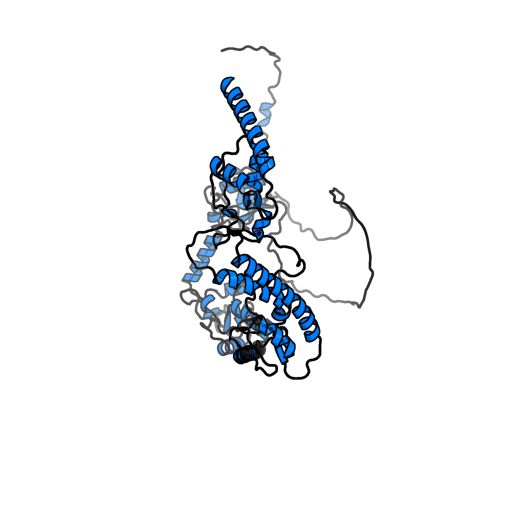 CYS A CA 1
ATOM 873 C C . CYS A 1 110 ? -23.645 -2.906 40.744 1.00 89.31 110 CYS A C 1
ATOM 875 O O . CYS A 1 110 ? -22.550 -2.791 41.301 1.00 89.31 110 CYS A O 1
ATOM 877 N N . ARG A 1 111 ? -23.872 -3.836 39.803 1.00 86.75 111 ARG A N 1
ATOM 878 C CA . ARG A 1 111 ? -22.835 -4.733 39.260 1.00 86.75 111 ARG A CA 1
ATOM 879 C C . ARG A 1 111 ? -21.711 -3.924 38.614 1.00 86.75 111 ARG A C 1
ATOM 881 O O . ARG A 1 111 ? -20.552 -4.111 38.982 1.00 86.75 111 ARG A O 1
ATOM 888 N N . VAL A 1 112 ? -22.061 -2.979 37.740 1.00 85.50 112 VAL A N 1
ATOM 889 C CA . VAL A 1 112 ? -21.113 -2.085 37.055 1.00 85.50 112 VAL A CA 1
ATOM 890 C C . VAL A 1 112 ? -20.334 -1.229 38.058 1.00 85.50 112 VAL A C 1
ATOM 892 O O . VAL A 1 112 ? -19.110 -1.161 37.981 1.00 85.50 112 VAL A O 1
ATOM 895 N N . LEU A 1 113 ? -21.001 -0.623 39.047 1.00 87.50 113 LEU A N 1
ATOM 896 C CA . LEU A 1 113 ? -20.340 0.194 40.077 1.00 87.50 113 LEU A CA 1
ATOM 897 C C . LEU A 1 113 ? -19.339 -0.611 40.918 1.00 87.50 113 LEU A C 1
ATOM 899 O O . LEU A 1 113 ? -18.222 -0.153 41.162 1.00 87.50 113 LEU A O 1
ATOM 903 N N . ARG A 1 114 ? -19.714 -1.822 41.350 1.00 89.12 114 ARG A N 1
ATOM 904 C CA . ARG A 1 114 ? -18.809 -2.710 42.100 1.00 89.12 114 ARG A CA 1
ATOM 905 C C . ARG A 1 114 ? -17.593 -3.092 41.269 1.00 89.12 114 ARG A C 1
ATOM 907 O O . ARG A 1 114 ? -16.480 -3.078 41.788 1.00 89.12 114 ARG A O 1
ATOM 914 N N . LEU A 1 115 ? -17.799 -3.396 39.991 1.00 86.25 115 LEU A N 1
ATOM 915 C CA . LEU A 1 115 ? -16.721 -3.777 39.093 1.00 86.25 115 LEU A CA 1
ATOM 916 C C . LEU A 1 115 ? -15.782 -2.606 38.775 1.00 86.25 115 LEU A C 1
ATOM 918 O O . LEU A 1 115 ? -14.571 -2.784 38.835 1.00 86.25 115 LEU A O 1
ATOM 922 N N . LYS A 1 116 ? -16.306 -1.394 38.549 1.00 88.75 116 LYS A N 1
ATOM 923 C CA . LYS A 1 116 ? -15.494 -0.169 38.401 1.00 88.75 116 LYS A CA 1
ATOM 924 C C . LYS A 1 116 ? -14.601 0.077 39.621 1.00 88.75 116 LYS A C 1
ATOM 926 O O . LYS A 1 116 ? -13.415 0.367 39.470 1.00 88.75 116 LYS A O 1
ATOM 931 N N . ASN A 1 117 ? -15.144 -0.099 40.827 1.00 90.75 117 ASN A N 1
ATOM 932 C CA . ASN A 1 117 ? -14.359 0.009 42.058 1.00 90.75 117 ASN A CA 1
ATOM 933 C C . ASN A 1 117 ? -13.283 -1.084 42.150 1.00 90.75 117 ASN A C 1
ATOM 935 O O . ASN A 1 117 ? -12.133 -0.782 42.465 1.00 90.75 117 ASN A O 1
ATOM 939 N N . GLN A 1 118 ? -13.629 -2.332 41.822 1.00 91.25 118 GLN A N 1
ATOM 940 C CA . GLN A 1 118 ? -12.681 -3.447 41.810 1.00 91.25 118 GLN A CA 1
ATOM 941 C C . GLN A 1 118 ? -11.538 -3.218 40.803 1.00 91.25 118 GLN A C 1
ATOM 943 O O . GLN A 1 118 ? -10.374 -3.410 41.149 1.00 91.25 118 GLN A O 1
ATOM 948 N N . LEU A 1 119 ? -11.850 -2.724 39.599 1.00 92.50 119 LEU A N 1
ATOM 949 C CA . LEU A 1 119 ? -10.872 -2.364 38.568 1.00 92.50 119 LEU A CA 1
ATOM 950 C C . LEU A 1 119 ? -9.905 -1.271 39.037 1.00 92.50 119 LEU A C 1
ATOM 952 O O . LEU A 1 119 ? -8.710 -1.349 38.756 1.00 92.50 119 LEU A O 1
ATOM 956 N N . SER A 1 120 ? -10.393 -0.261 39.763 1.00 91.06 120 SER A N 1
ATOM 957 C CA . SER A 1 120 ? -9.549 0.802 40.327 1.00 91.06 120 SER A CA 1
ATOM 958 C C . SER A 1 120 ? -8.530 0.258 41.335 1.00 91.06 120 SER A C 1
ATOM 960 O O . SER A 1 120 ? -7.356 0.637 41.300 1.00 91.06 120 SER A O 1
ATOM 962 N N . GLU A 1 121 ? -8.954 -0.645 42.219 1.00 93.12 121 GLU A N 1
ATOM 963 C CA . GLU A 1 121 ? -8.063 -1.246 43.215 1.00 93.12 121 GLU A CA 1
ATOM 964 C C . GLU A 1 121 ? -7.062 -2.215 42.572 1.00 93.12 121 GLU A C 1
ATOM 966 O O . GLU A 1 121 ? -5.853 -2.089 42.791 1.00 93.12 121 GLU A O 1
ATOM 971 N N . ASP A 1 122 ? -7.528 -3.103 41.689 1.00 94.25 122 ASP A N 1
ATOM 972 C CA . ASP A 1 122 ? -6.647 -4.016 40.957 1.00 94.25 122 ASP A CA 1
ATOM 973 C C . ASP A 1 122 ? -5.660 -3.263 40.055 1.00 94.25 122 ASP A C 1
ATOM 975 O O . ASP A 1 122 ? -4.529 -3.709 39.886 1.00 94.25 122 ASP A O 1
ATOM 979 N N . PHE A 1 123 ? -6.021 -2.092 39.527 1.00 92.62 123 PHE A N 1
ATOM 980 C CA . PHE A 1 123 ? -5.104 -1.249 38.762 1.00 92.62 123 PHE A CA 1
ATOM 981 C C . PHE A 1 123 ? -3.919 -0.743 39.565 1.00 92.62 123 PHE A C 1
ATOM 983 O O . PHE A 1 123 ? -2.785 -0.800 39.075 1.00 92.62 123 PHE A O 1
ATOM 990 N N . LYS A 1 124 ? -4.150 -0.282 40.795 1.00 93.44 124 LYS A N 1
ATOM 991 C CA . LYS A 1 124 ? -3.059 0.125 41.688 1.00 93.44 124 LYS A CA 1
ATOM 992 C C . LYS A 1 124 ? -2.144 -1.062 41.969 1.00 93.44 124 LYS A C 1
ATOM 994 O O . LYS A 1 124 ? -0.922 -0.933 41.905 1.00 93.44 124 LYS A O 1
ATOM 999 N N . GLU A 1 125 ? -2.728 -2.227 42.231 1.00 93.19 125 GLU A N 1
ATOM 1000 C CA . GLU A 1 125 ? -1.973 -3.432 42.555 1.00 93.19 125 GLU A CA 1
ATOM 1001 C C . GLU A 1 125 ? -1.165 -3.950 41.358 1.00 93.19 125 GLU A C 1
ATOM 1003 O O . GLU A 1 125 ? 0.050 -4.108 41.466 1.00 93.19 125 GLU A O 1
ATOM 1008 N N . VAL A 1 126 ? -1.794 -4.122 40.192 1.00 93.75 126 VAL A N 1
ATOM 1009 C CA . VAL A 1 126 ? -1.133 -4.541 38.946 1.00 93.75 126 VAL A CA 1
ATOM 1010 C C . VAL A 1 126 ? -0.019 -3.564 38.574 1.00 93.75 126 VAL A C 1
ATOM 1012 O O . VAL A 1 126 ? 1.096 -3.997 38.291 1.00 93.75 126 VAL A O 1
ATOM 1015 N N . SER A 1 127 ? -0.263 -2.252 38.650 1.00 92.62 127 SER A N 1
ATOM 1016 C CA . SER A 1 127 ? 0.755 -1.233 38.351 1.00 92.62 127 SER A CA 1
ATOM 1017 C C . SER A 1 127 ? 1.977 -1.328 39.267 1.00 92.62 127 SER A C 1
ATOM 1019 O O . SER A 1 127 ? 3.100 -1.066 38.831 1.00 92.62 127 SER A O 1
ATOM 1021 N N . ASN A 1 128 ? 1.780 -1.711 40.530 1.00 92.62 128 ASN A N 1
ATOM 1022 C CA . ASN A 1 128 ? 2.867 -1.926 41.481 1.00 92.62 128 ASN A CA 1
ATOM 1023 C C . ASN A 1 128 ? 3.599 -3.248 41.221 1.00 92.62 128 ASN A C 1
ATOM 1025 O O . ASN A 1 128 ? 4.828 -3.279 41.241 1.00 92.62 128 ASN A O 1
ATOM 1029 N N . LEU A 1 129 ? 2.867 -4.327 40.943 1.00 92.31 129 LEU A N 1
ATOM 1030 C CA . LEU A 1 129 ? 3.437 -5.649 40.681 1.00 92.31 129 LEU A CA 1
ATOM 1031 C C . LEU A 1 129 ? 4.246 -5.689 39.378 1.00 92.31 129 LEU A C 1
ATOM 1033 O O . LEU A 1 129 ? 5.329 -6.260 39.349 1.00 92.31 129 LEU A O 1
ATOM 1037 N N . VAL A 1 130 ? 3.781 -5.013 38.324 1.00 91.69 130 VAL A N 1
ATOM 1038 C CA . VAL A 1 130 ? 4.452 -4.931 37.011 1.00 91.69 130 VAL A CA 1
ATOM 1039 C C . VAL A 1 130 ? 5.806 -4.203 37.070 1.00 91.69 130 VAL A C 1
ATOM 1041 O O . VAL A 1 130 ? 6.627 -4.352 36.159 1.00 91.69 130 VAL A O 1
ATOM 1044 N N . LYS A 1 131 ? 6.048 -3.398 38.114 1.00 89.69 131 LYS A N 1
ATOM 1045 C CA . LYS A 1 131 ? 7.330 -2.710 38.354 1.00 89.69 131 LYS A CA 1
ATOM 1046 C C . LYS A 1 131 ? 8.340 -3.570 39.118 1.00 89.69 131 LYS A C 1
ATOM 1048 O O . LYS A 1 131 ? 9.520 -3.232 39.125 1.00 89.69 131 LYS A O 1
ATOM 1053 N N . ARG A 1 132 ? 7.899 -4.641 39.783 1.00 89.06 132 ARG A N 1
ATOM 1054 C CA . ARG A 1 132 ? 8.784 -5.540 40.537 1.00 89.06 132 ARG A CA 1
ATOM 1055 C C . ARG A 1 132 ? 9.563 -6.436 39.577 1.00 89.06 132 ARG A C 1
ATOM 1057 O O . ARG A 1 132 ? 9.078 -6.769 38.496 1.00 89.06 132 ARG A O 1
ATOM 1064 N N . SER A 1 133 ? 10.764 -6.844 39.980 1.00 82.00 133 SER A N 1
ATOM 1065 C CA . SER A 1 133 ? 11.495 -7.893 39.272 1.00 82.00 133 SER A CA 1
ATOM 1066 C C . SER A 1 133 ? 10.747 -9.219 39.392 1.00 82.00 133 SER A C 1
ATOM 1068 O O . SER A 1 133 ? 10.174 -9.545 40.433 1.00 82.00 133 SER A O 1
ATOM 1070 N N . ILE A 1 134 ? 10.731 -9.981 38.303 1.00 85.44 134 ILE A N 1
ATOM 1071 C CA . ILE A 1 134 ? 10.069 -11.283 38.260 1.00 85.44 134 ILE A CA 1
ATOM 1072 C C . ILE A 1 134 ? 11.025 -12.307 38.867 1.00 85.44 134 ILE A C 1
ATOM 1074 O O . ILE A 1 134 ? 12.151 -12.460 38.398 1.00 85.44 134 ILE A O 1
ATOM 1078 N N . SER A 1 135 ? 10.573 -12.990 39.916 1.00 75.50 135 SER A N 1
ATOM 1079 C CA . SER A 1 135 ? 11.259 -14.134 40.514 1.00 75.50 135 SER A CA 1
ATOM 1080 C C . SER A 1 135 ? 10.382 -15.366 40.295 1.00 75.50 135 SER A C 1
ATOM 1082 O O . SER A 1 135 ? 9.287 -15.440 40.851 1.00 75.50 135 SER A O 1
ATOM 1084 N N . GLY A 1 136 ? 10.819 -16.290 39.436 1.00 81.81 136 GLY A N 1
ATOM 1085 C CA . GLY A 1 136 ? 10.069 -17.498 39.069 1.00 81.81 136 GLY A CA 1
ATOM 1086 C C . GLY A 1 136 ? 9.347 -17.411 37.719 1.00 81.81 136 GLY A C 1
ATOM 1087 O O . GLY A 1 136 ? 9.774 -16.682 36.827 1.00 81.81 136 GLY A O 1
ATOM 1088 N N . GLU A 1 137 ? 8.271 -18.189 37.567 1.00 88.94 137 GLU A N 1
ATOM 1089 C CA . GLU A 1 137 ? 7.520 -18.306 36.311 1.00 88.94 137 GLU A CA 1
ATOM 1090 C C . GLU A 1 137 ? 6.779 -17.014 35.930 1.00 88.94 137 GLU A C 1
ATOM 1092 O O . GLU A 1 137 ? 6.091 -16.388 36.752 1.00 88.94 137 GLU A O 1
ATOM 1097 N N . GLY A 1 138 ? 6.874 -16.659 34.645 1.00 92.88 138 GLY A N 1
ATOM 1098 C CA . GLY A 1 138 ? 6.193 -15.514 34.049 1.00 92.88 138 GLY A CA 1
ATOM 1099 C C . GLY A 1 138 ? 5.332 -15.859 32.833 1.00 92.88 138 GLY A C 1
ATOM 1100 O O . GLY A 1 138 ? 5.415 -16.946 32.255 1.00 92.88 138 GLY A O 1
ATOM 1101 N N . TYR A 1 139 ? 4.516 -14.887 32.434 1.00 95.56 139 TYR A N 1
ATOM 1102 C CA . TYR A 1 139 ? 3.641 -14.955 31.265 1.00 95.56 139 TYR A CA 1
ATOM 1103 C C . TYR A 1 139 ? 3.869 -13.759 30.350 1.00 95.56 139 TYR A C 1
ATOM 1105 O O . TYR A 1 139 ? 4.092 -12.645 30.829 1.00 95.56 139 TYR A O 1
ATOM 1113 N N . TRP A 1 140 ? 3.810 -13.983 29.039 1.00 96.06 140 TRP A N 1
ATOM 1114 C CA . TRP A 1 140 ? 3.851 -12.900 28.065 1.00 96.06 140 TRP A CA 1
ATOM 1115 C C . TRP A 1 140 ? 2.481 -12.238 27.965 1.00 96.06 140 TRP A C 1
ATOM 1117 O O . TRP A 1 140 ? 1.460 -12.904 27.789 1.00 96.06 140 TRP A O 1
ATOM 1127 N N . VAL A 1 141 ? 2.483 -10.915 28.073 1.00 95.62 141 VAL A N 1
ATOM 1128 C CA . VAL A 1 141 ? 1.326 -10.060 27.820 1.00 95.62 141 VAL A CA 1
ATOM 1129 C C . VAL A 1 141 ? 1.692 -8.959 26.847 1.00 95.62 141 VAL A C 1
ATOM 1131 O O . VAL A 1 141 ? 2.827 -8.474 26.841 1.00 95.62 141 VAL A O 1
ATOM 1134 N N . GLY A 1 142 ? 0.722 -8.565 26.037 1.00 95.19 142 GLY A N 1
ATOM 1135 C CA . GLY A 1 142 ? 0.879 -7.451 25.123 1.00 95.19 142 GLY A CA 1
ATOM 1136 C C . GLY A 1 142 ? 1.032 -6.122 25.849 1.00 95.19 142 GLY A C 1
ATOM 1137 O O . GLY A 1 142 ? 0.417 -5.882 26.893 1.00 95.19 142 GLY A O 1
ATOM 1138 N N . LYS A 1 143 ? 1.914 -5.259 25.347 1.00 94.12 143 LYS A N 1
ATOM 1139 C CA . LYS A 1 143 ? 2.157 -3.938 25.932 1.00 94.12 143 LYS A CA 1
ATOM 1140 C C . LYS A 1 143 ? 0.971 -3.011 25.704 1.00 94.12 143 LYS A C 1
ATOM 1142 O O . LYS A 1 143 ? 0.688 -2.226 26.610 1.00 94.12 143 LYS A O 1
ATOM 1147 N N . ALA A 1 144 ? 0.297 -3.092 24.555 1.00 93.00 144 ALA A N 1
ATOM 1148 C CA . ALA A 1 144 ? -0.915 -2.319 24.303 1.00 93.00 144 ALA A CA 1
ATOM 1149 C C . ALA A 1 144 ? -2.043 -2.852 25.191 1.00 93.00 144 ALA A C 1
ATOM 1151 O O . ALA A 1 144 ? -2.583 -2.091 25.996 1.00 93.00 144 ALA A O 1
ATOM 1152 N N . SER A 1 145 ? -2.241 -4.176 25.194 1.00 94.25 145 SER A N 1
ATOM 1153 C CA . SER A 1 145 ? -3.158 -4.871 26.107 1.00 94.25 145 SER A CA 1
ATOM 1154 C C . SER A 1 145 ? -2.983 -4.452 27.563 1.00 94.25 145 SER A C 1
ATOM 1156 O O . SER A 1 145 ? -3.938 -4.069 28.233 1.00 94.25 145 SER A O 1
ATOM 1158 N N . LEU A 1 146 ? -1.753 -4.458 28.078 1.00 94.00 146 LEU A N 1
ATOM 1159 C CA . LEU A 1 146 ? -1.469 -4.105 29.469 1.00 94.00 146 LEU A CA 1
ATOM 1160 C C . LEU A 1 146 ? -1.674 -2.612 29.780 1.00 94.00 146 LEU A C 1
ATOM 1162 O O . LEU A 1 146 ? -1.813 -2.254 30.948 1.00 94.00 146 LEU A O 1
ATOM 1166 N N . ARG A 1 147 ? -1.677 -1.723 28.783 1.00 92.38 147 ARG A N 1
ATOM 1167 C CA . ARG A 1 147 ? -1.973 -0.294 28.985 1.00 92.38 147 ARG A CA 1
ATOM 1168 C C . ARG A 1 147 ? -3.478 -0.038 29.014 1.00 92.38 147 ARG A C 1
ATOM 1170 O O . ARG A 1 147 ? -3.938 0.700 29.885 1.00 92.38 147 ARG A O 1
ATOM 1177 N N . SER A 1 148 ? -4.227 -0.673 28.115 1.00 92.50 148 SER A N 1
ATOM 1178 C CA . SER A 1 148 ? -5.665 -0.454 27.923 1.00 92.50 148 SER A CA 1
ATOM 1179 C C . SER A 1 148 ? -6.565 -1.462 28.647 1.00 92.50 148 SER A C 1
ATOM 1181 O O . SER A 1 148 ? -7.780 -1.327 28.595 1.00 92.50 148 SER A O 1
ATOM 1183 N N . TRP A 1 149 ? -6.024 -2.426 29.398 1.00 93.25 149 TRP A N 1
ATOM 1184 C CA . TRP A 1 149 ? -6.816 -3.500 30.023 1.00 93.25 149 TRP A CA 1
ATOM 1185 C C . TRP A 1 149 ? -8.001 -3.042 30.888 1.00 93.25 149 TRP A C 1
ATOM 1187 O O . TRP A 1 149 ? -8.981 -3.763 31.010 1.00 93.25 149 TRP A O 1
ATOM 1197 N N . ARG A 1 150 ? -7.950 -1.851 31.500 1.00 90.94 150 ARG A N 1
ATOM 1198 C CA . ARG A 1 150 ? -9.109 -1.310 32.232 1.00 90.94 150 ARG A CA 1
ATOM 1199 C C . ARG A 1 150 ? -10.265 -0.968 31.299 1.00 90.94 150 ARG A C 1
ATOM 1201 O O . ARG A 1 150 ? -11.406 -1.223 31.656 1.00 90.94 150 ARG A O 1
ATOM 1208 N N . GLN A 1 151 ? -9.948 -0.380 30.150 1.00 89.44 151 GLN A N 1
ATOM 1209 C CA . GLN A 1 151 ? -10.915 -0.011 29.127 1.00 89.44 151 GLN A CA 1
ATOM 1210 C C . GLN A 1 151 ? -11.525 -1.275 28.513 1.00 89.44 151 GLN A C 1
ATOM 1212 O O . GLN A 1 151 ? -12.737 -1.441 28.559 1.00 89.44 151 GLN A O 1
ATOM 1217 N N . LEU A 1 152 ? -10.680 -2.240 28.132 1.00 89.06 152 LEU A N 1
ATOM 1218 C CA . LEU A 1 152 ? -11.117 -3.539 27.603 1.00 89.06 152 LEU A CA 1
ATOM 1219 C C . LEU A 1 152 ? -12.041 -4.297 28.569 1.00 89.06 152 LEU A C 1
ATOM 1221 O O . LEU A 1 152 ? -13.004 -4.935 28.159 1.00 89.06 152 LEU A O 1
ATOM 1225 N N . ALA A 1 153 ? -11.763 -4.234 29.876 1.00 89.31 153 ALA A N 1
ATOM 1226 C CA . ALA A 1 153 ? -12.608 -4.871 30.885 1.00 89.31 153 ALA A CA 1
ATOM 1227 C C . ALA A 1 153 ? -13.961 -4.162 31.076 1.00 89.31 153 ALA A C 1
ATOM 1229 O O . ALA A 1 153 ? -14.904 -4.788 31.557 1.00 89.31 153 ALA A O 1
ATOM 1230 N N . LEU A 1 154 ? -14.057 -2.866 30.756 1.00 86.12 154 LEU A N 1
ATOM 1231 C CA . LEU A 1 154 ? -15.315 -2.118 30.786 1.00 86.12 154 LEU A CA 1
ATOM 1232 C C . LEU A 1 154 ? -16.142 -2.371 29.523 1.00 86.12 154 LEU A C 1
ATOM 1234 O O . LEU A 1 154 ? -17.339 -2.600 29.645 1.00 86.12 154 LEU A O 1
ATOM 1238 N N . GLU A 1 155 ? -15.512 -2.405 28.351 1.00 84.62 155 GLU A N 1
ATOM 1239 C CA . GLU A 1 155 ? -16.175 -2.666 27.063 1.00 84.62 155 GLU A CA 1
ATOM 1240 C C . GLU A 1 155 ? -16.827 -4.054 27.017 1.00 84.62 155 GLU A C 1
ATOM 1242 O O . GLU A 1 155 ? -17.975 -4.178 26.596 1.00 84.62 155 GLU A O 1
ATOM 1247 N N . GLN A 1 156 ? -16.180 -5.084 27.582 1.00 77.62 156 GLN A N 1
ATOM 1248 C CA . GLN A 1 156 ? -16.784 -6.422 27.704 1.00 77.62 156 GLN A CA 1
ATOM 1249 C C . GLN A 1 156 ? -18.101 -6.432 28.497 1.00 77.62 156 GLN A C 1
ATOM 1251 O O . GLN A 1 156 ? -18.937 -7.311 28.297 1.00 77.62 156 GLN A O 1
ATOM 1256 N N . LEU A 1 157 ? -18.318 -5.462 29.391 1.00 72.88 157 LEU A N 1
ATOM 1257 C CA . LEU A 1 157 ? -19.583 -5.345 30.118 1.00 72.88 157 LEU A CA 1
ATOM 1258 C C . LEU A 1 157 ? -20.684 -4.739 29.261 1.00 72.88 157 LEU A C 1
AT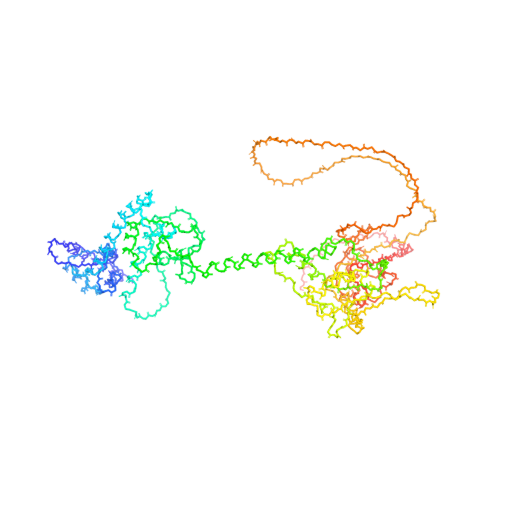OM 1260 O O . LEU A 1 157 ? -21.838 -5.125 29.423 1.00 72.88 157 LEU A O 1
ATOM 1264 N N . GLU A 1 158 ? -20.335 -3.785 28.400 1.00 69.75 158 GLU A N 1
ATOM 1265 C CA . GLU A 1 158 ? -21.278 -3.140 27.488 1.00 69.75 158 GLU A CA 1
ATOM 1266 C C . GLU A 1 158 ? -21.721 -4.141 26.409 1.00 69.75 158 GLU A C 1
ATOM 1268 O O . GLU A 1 158 ? -22.911 -4.254 26.121 1.00 69.75 158 GLU A O 1
ATOM 1273 N N . GLU A 1 159 ? -20.806 -4.967 25.894 1.00 63.66 159 GLU A N 1
ATOM 1274 C CA . GLU A 1 159 ? -21.129 -6.042 24.945 1.00 63.66 159 GLU A CA 1
ATOM 1275 C C . GLU A 1 159 ? -22.030 -7.132 25.560 1.00 63.66 159 GLU A C 1
ATOM 1277 O O . GLU A 1 159 ? -23.046 -7.498 24.959 1.00 63.66 159 GLU A O 1
ATOM 1282 N N . ASP A 1 160 ? -21.752 -7.578 26.795 1.00 60.00 160 ASP A N 1
ATOM 1283 C CA . ASP A 1 160 ? -22.614 -8.516 27.540 1.00 60.00 160 ASP A CA 1
ATOM 1284 C C . ASP A 1 160 ? -24.049 -7.961 27.746 1.00 60.00 160 ASP A C 1
ATOM 1286 O O . ASP A 1 160 ? -25.028 -8.719 27.813 1.00 60.00 160 ASP A O 1
ATOM 1290 N N . GLU A 1 161 ? -24.208 -6.634 27.843 1.00 57.84 161 GLU A N 1
ATOM 1291 C CA . GLU A 1 161 ? -25.511 -5.952 27.937 1.00 57.84 161 GLU A CA 1
ATOM 1292 C C . GLU A 1 161 ? -26.275 -5.906 26.604 1.00 57.84 161 GLU A C 1
ATOM 1294 O O . GLU A 1 161 ? -27.509 -5.791 26.590 1.00 57.84 161 GLU A O 1
ATOM 1299 N N . HIS A 1 162 ? -25.568 -6.003 25.478 1.00 53.00 162 HIS A N 1
ATOM 1300 C CA . HIS A 1 162 ? -26.162 -6.063 24.147 1.00 53.00 162 HIS A CA 1
ATOM 1301 C C . HIS A 1 162 ? -26.521 -7.497 23.730 1.00 53.00 162 HIS A C 1
ATOM 1303 O O . HIS A 1 162 ? -27.586 -7.686 23.138 1.00 53.00 162 HIS A O 1
ATOM 1309 N N . GLU A 1 163 ? -25.723 -8.507 24.096 1.00 50.78 163 GLU A N 1
ATOM 1310 C CA . GLU A 1 163 ? -26.007 -9.918 23.774 1.00 50.78 163 GLU A CA 1
ATOM 1311 C C . GLU A 1 163 ? -27.189 -10.511 24.564 1.00 50.78 163 GLU A C 1
ATOM 1313 O O . GLU A 1 163 ? -27.862 -11.429 24.095 1.00 50.78 163 GLU A O 1
ATOM 1318 N N . THR A 1 164 ? -27.503 -9.972 25.745 1.00 48.00 164 THR A N 1
ATOM 1319 C CA . THR A 1 164 ? -28.628 -10.441 26.579 1.00 48.00 164 THR A CA 1
ATOM 1320 C C . THR A 1 164 ? -30.002 -9.897 26.156 1.00 48.00 164 THR A C 1
ATOM 1322 O O . THR A 1 164 ? -31.020 -10.254 26.756 1.00 48.00 164 THR A O 1
ATOM 1325 N N . LYS A 1 165 ? -30.081 -9.081 25.094 1.00 40.75 165 LYS A N 1
ATOM 1326 C CA . LYS A 1 165 ? -31.353 -8.621 24.510 1.00 40.75 165 LYS A CA 1
ATOM 1327 C C . LYS A 1 165 ? -31.829 -9.614 23.438 1.00 40.75 165 LYS A C 1
ATOM 1329 O O . LYS A 1 165 ? -31.074 -9.906 22.514 1.00 40.75 165 LYS A O 1
ATOM 1334 N N . PRO A 1 166 ? -33.079 -10.120 23.488 1.00 33.94 166 PRO A N 1
ATOM 1335 C CA . PRO A 1 166 ? -33.596 -10.957 22.414 1.00 33.94 166 PRO A CA 1
ATOM 1336 C C . PRO A 1 166 ? -33.685 -10.131 21.127 1.00 33.94 166 PRO A C 1
ATOM 1338 O O . PRO A 1 166 ? -34.387 -9.121 21.067 1.00 33.94 166 PRO A O 1
ATOM 1341 N N . SER A 1 167 ? -32.949 -10.574 20.107 1.00 37.06 167 SER A N 1
ATOM 1342 C CA . SER A 1 167 ? -32.992 -10.034 18.750 1.00 37.06 167 SER A CA 1
ATOM 1343 C C . SER A 1 167 ? -34.421 -10.094 18.215 1.00 37.06 167 SER A C 1
ATOM 1345 O O . SER A 1 167 ? -34.946 -11.177 17.948 1.00 37.06 167 SER A O 1
ATOM 1347 N N . ASN A 1 168 ? -35.058 -8.933 18.050 1.00 30.66 168 ASN A N 1
ATOM 1348 C CA . ASN A 1 168 ? -36.146 -8.811 17.097 1.00 30.66 168 ASN A CA 1
ATOM 1349 C C . ASN A 1 168 ? -36.193 -7.426 16.431 1.00 30.66 168 ASN A C 1
ATOM 1351 O O . ASN A 1 168 ? -36.255 -6.397 17.096 1.00 30.66 168 ASN A O 1
ATOM 1355 N N . CYS A 1 169 ? -36.230 -7.496 15.100 1.00 29.83 169 CYS A N 1
ATOM 1356 C CA . CYS A 1 169 ? -36.520 -6.501 14.069 1.00 29.83 169 CYS A CA 1
ATOM 1357 C C . CYS A 1 169 ? -35.596 -5.279 13.885 1.00 29.83 169 CYS A C 1
ATOM 1359 O O . CYS A 1 169 ? -35.550 -4.337 14.669 1.00 29.83 169 CYS A O 1
ATOM 1361 N N . GLN A 1 170 ? -34.963 -5.283 12.709 1.00 39.19 170 GLN A N 1
ATOM 1362 C CA . GLN A 1 170 ? -34.396 -4.147 11.990 1.00 39.19 170 GLN A CA 1
ATOM 1363 C C . GLN A 1 170 ? -35.390 -2.979 11.877 1.00 39.19 170 GLN A C 1
ATOM 1365 O O . GLN A 1 170 ? -36.523 -3.200 11.463 1.00 39.19 170 GLN A O 1
ATOM 1370 N N . THR A 1 171 ? -34.909 -1.749 12.080 1.00 29.14 171 THR A N 1
ATOM 1371 C CA . THR A 1 171 ? -35.116 -0.620 11.152 1.00 29.14 171 THR A CA 1
ATOM 1372 C C . THR A 1 171 ? -34.000 0.411 11.330 1.00 29.14 171 THR A C 1
ATOM 1374 O O . THR A 1 171 ? -33.525 0.650 12.435 1.00 29.14 171 THR A O 1
ATOM 1377 N N . ASN A 1 172 ? -33.589 0.989 10.205 1.00 31.41 172 ASN A N 1
ATOM 1378 C CA . ASN A 1 172 ? -32.495 1.937 10.023 1.00 31.41 172 ASN A CA 1
ATOM 1379 C C . ASN A 1 172 ? -32.483 3.145 10.977 1.00 31.41 172 ASN A C 1
ATOM 1381 O O . ASN A 1 172 ? -33.502 3.798 11.170 1.00 31.41 172 ASN A O 1
ATOM 1385 N N . GLY A 1 173 ? -31.262 3.522 11.373 1.00 37.34 173 GLY A N 1
ATOM 1386 C CA . GLY A 1 173 ? -30.794 4.910 11.372 1.00 37.34 173 GLY A CA 1
ATOM 1387 C C . GLY A 1 173 ? -31.246 5.813 12.517 1.00 37.34 173 GLY A C 1
ATOM 1388 O O . GLY A 1 173 ? -32.217 6.538 12.364 1.00 37.34 173 GLY A O 1
ATOM 1389 N N . GLN A 1 174 ? -30.448 5.864 13.588 1.00 29.53 174 GLN A N 1
ATOM 1390 C CA . GLN A 1 174 ? -29.881 7.089 14.188 1.00 29.53 174 GLN A CA 1
ATOM 1391 C C . GLN A 1 174 ? -29.199 6.722 15.512 1.00 29.53 174 GLN A C 1
ATOM 1393 O O . GLN A 1 174 ? -29.853 6.450 16.515 1.00 29.53 174 GLN A O 1
ATOM 1398 N N . GLY A 1 175 ? -27.864 6.692 15.498 1.00 27.41 175 GLY A N 1
ATOM 1399 C CA . GLY A 1 175 ? -27.057 6.575 16.707 1.00 27.41 175 GLY A CA 1
ATOM 1400 C C . GLY A 1 175 ? -27.195 7.847 17.538 1.00 27.41 175 GLY A C 1
ATOM 1401 O O . GLY A 1 175 ? -26.848 8.936 17.082 1.00 27.41 175 GLY A O 1
ATOM 1402 N N . LEU A 1 176 ? -27.727 7.713 18.750 1.00 28.78 176 LEU A N 1
ATOM 1403 C CA . LEU A 1 176 ? -27.745 8.786 19.731 1.00 28.78 176 LEU A CA 1
ATOM 1404 C C . LEU A 1 176 ? -26.425 8.728 20.507 1.00 28.78 176 LEU A C 1
ATOM 1406 O O . LEU A 1 176 ? -26.248 7.895 21.392 1.00 28.78 176 LEU A O 1
ATOM 1410 N N . HIS A 1 177 ? -25.487 9.601 20.142 1.00 32.09 177 HIS A N 1
ATOM 1411 C CA . HIS A 1 177 ? -24.276 9.845 20.918 1.00 32.09 177 HIS A CA 1
ATOM 1412 C C . HIS A 1 177 ? -24.659 10.310 22.329 1.00 32.09 177 HIS A C 1
ATOM 1414 O O . HIS A 1 177 ? -25.236 11.386 22.493 1.00 32.09 177 HIS A O 1
ATOM 1420 N N . SER A 1 178 ? -24.325 9.516 23.346 1.00 27.72 178 SER A N 1
ATOM 1421 C CA . SER A 1 178 ? -24.381 9.947 24.741 1.00 27.72 178 SER A CA 1
ATOM 1422 C C . SER A 1 178 ? -22.967 10.294 25.195 1.00 27.72 178 SER A C 1
ATOM 1424 O O . SER A 1 178 ? -22.105 9.431 25.332 1.00 27.72 178 SER A O 1
ATOM 1426 N N . ASN A 1 179 ? -22.727 11.593 25.365 1.00 29.84 179 ASN A N 1
ATOM 1427 C CA . ASN A 1 179 ? -21.456 12.164 25.791 1.00 29.84 179 ASN A CA 1
ATOM 1428 C C . ASN A 1 179 ? -21.113 11.741 27.226 1.00 29.84 179 ASN A C 1
ATOM 1430 O O . ASN A 1 179 ? -21.764 12.186 28.166 1.00 29.84 179 ASN A O 1
ATOM 1434 N N . ASN A 1 180 ? -20.033 10.980 27.391 1.00 28.64 180 ASN A N 1
ATOM 1435 C CA . ASN A 1 180 ? -19.207 11.003 28.598 1.00 28.64 180 ASN A CA 1
ATOM 1436 C C . ASN A 1 180 ? -17.763 11.227 28.157 1.00 28.64 180 ASN A C 1
ATOM 1438 O O . ASN A 1 180 ? -16.978 10.300 27.990 1.00 28.64 180 ASN A O 1
ATOM 1442 N N . LYS A 1 181 ? -17.449 12.496 27.895 1.00 36.06 181 LYS A N 1
ATOM 1443 C CA . LYS A 1 181 ? -16.114 12.956 27.536 1.00 36.06 181 LYS A CA 1
ATOM 1444 C C . LYS A 1 181 ? -15.511 13.640 28.755 1.00 36.06 181 LYS A C 1
ATOM 1446 O O . LYS A 1 181 ? -15.404 14.853 28.779 1.00 36.06 181 LYS A O 1
ATOM 1451 N N . ASP A 1 182 ? -15.155 12.848 29.758 1.00 33.78 182 ASP A N 1
ATOM 1452 C CA . ASP A 1 182 ? -14.300 13.284 30.858 1.00 33.78 182 ASP A CA 1
ATOM 1453 C C . ASP A 1 182 ? -13.316 12.151 31.164 1.00 33.78 182 ASP A C 1
ATOM 1455 O O . ASP A 1 182 ? -13.727 11.040 31.487 1.00 33.78 182 ASP A O 1
ATOM 1459 N N . PHE A 1 183 ? -12.020 12.465 31.063 1.00 36.41 183 PHE A N 1
ATOM 1460 C CA . PHE A 1 183 ? -10.841 11.596 31.236 1.00 36.41 183 PHE A CA 1
ATOM 1461 C C . PHE A 1 183 ? -10.345 10.785 30.029 1.00 36.41 183 PHE A C 1
ATOM 1463 O O . PHE A 1 183 ? -10.179 9.576 30.124 1.00 36.41 183 PHE A O 1
ATOM 1470 N N . ALA A 1 184 ? -9.968 11.474 28.949 1.00 37.47 184 ALA A N 1
ATOM 1471 C CA . ALA A 1 184 ? -8.693 11.248 28.247 1.00 37.47 184 ALA A CA 1
ATOM 1472 C C . ALA A 1 184 ? -8.597 12.209 27.055 1.00 37.47 184 ALA A C 1
ATOM 1474 O O . ALA A 1 184 ? -9.172 11.979 25.998 1.00 37.47 184 ALA A O 1
ATOM 1475 N N . SER A 1 185 ? -7.874 13.308 27.235 1.00 36.19 185 SER A N 1
ATOM 1476 C CA . SER A 1 185 ? -7.357 14.101 26.126 1.00 36.19 185 SER A CA 1
ATOM 1477 C C . SER A 1 185 ? -5.869 14.232 26.374 1.00 36.19 185 SER A C 1
ATOM 1479 O O . SER A 1 185 ? -5.471 15.090 27.152 1.00 36.19 185 SER A O 1
ATOM 1481 N N . ASP A 1 186 ? -5.082 13.310 25.826 1.00 36.03 186 ASP A N 1
ATOM 1482 C CA . ASP A 1 186 ? -3.981 13.678 24.937 1.00 36.03 186 ASP A CA 1
ATOM 1483 C C . ASP A 1 186 ? -3.278 12.432 24.372 1.00 36.03 186 ASP A C 1
ATOM 1485 O O . ASP A 1 186 ? -2.909 11.530 25.123 1.00 36.03 186 ASP A O 1
ATOM 1489 N N . LEU A 1 187 ? -3.018 12.500 23.062 1.00 35.34 187 LEU A N 1
ATOM 1490 C CA . LEU A 1 187 ? -2.031 11.770 22.252 1.00 35.34 187 LEU A CA 1
ATOM 1491 C C . LEU A 1 187 ? -2.452 10.520 21.444 1.00 35.34 187 LEU A C 1
ATOM 1493 O O . LEU A 1 187 ? -2.733 9.452 21.972 1.00 35.34 187 LEU A O 1
ATOM 1497 N N . SER A 1 188 ? -2.274 10.729 20.129 1.00 33.91 188 SER A N 1
ATOM 1498 C CA . SER A 1 188 ? -2.118 9.837 18.969 1.00 33.91 188 SER A CA 1
ATOM 1499 C C . SER A 1 188 ? -3.361 9.203 18.346 1.00 33.91 188 SER A C 1
ATOM 1501 O O . SER A 1 188 ? -3.663 8.035 18.557 1.00 33.91 188 SER A O 1
ATOM 1503 N N . GLU A 1 189 ? -3.978 9.978 17.450 1.00 45.44 189 GLU A N 1
ATOM 1504 C CA . GLU A 1 189 ? -4.657 9.458 16.266 1.00 45.44 189 GLU A CA 1
ATOM 1505 C C . GLU A 1 189 ? -3.691 8.608 15.419 1.00 45.44 189 GLU A C 1
ATOM 1507 O O . GLU A 1 189 ? -2.518 8.959 15.266 1.00 45.44 189 GLU A O 1
ATOM 1512 N N . VAL A 1 190 ? -4.264 7.571 14.797 1.00 38.12 190 VAL A N 1
ATOM 1513 C CA . VAL A 1 190 ? -3.712 6.629 13.803 1.00 38.12 190 VAL A CA 1
ATOM 1514 C C . VAL A 1 190 ? -3.305 5.270 14.407 1.00 38.12 190 VAL A C 1
ATOM 1516 O O . VAL A 1 190 ? -2.215 5.116 14.947 1.00 38.12 190 VAL A O 1
ATOM 1519 N N . LEU A 1 191 ? -4.191 4.277 14.189 1.00 38.09 191 LEU A N 1
ATOM 1520 C CA . LEU A 1 191 ? -4.112 2.824 14.476 1.00 38.09 191 LEU A CA 1
ATOM 1521 C C . LEU A 1 191 ? -4.773 2.304 15.770 1.00 38.09 191 LEU A C 1
ATOM 1523 O O . LEU A 1 191 ? -4.197 1.468 16.459 1.00 38.09 191 LEU A O 1
ATOM 1527 N N . GLU A 1 192 ? -6.009 2.703 16.066 1.00 41.19 192 GLU A N 1
ATOM 1528 C CA . GLU A 1 192 ? -6.878 1.887 16.930 1.00 41.19 192 GLU A CA 1
ATOM 1529 C C . GLU A 1 192 ? -7.772 1.025 16.035 1.00 41.19 192 GLU A C 1
ATOM 1531 O O . GLU A 1 192 ? -8.932 1.336 15.781 1.00 41.19 192 GLU A O 1
ATOM 1536 N N . ASP A 1 193 ? -7.191 -0.045 15.488 1.00 44.31 193 ASP A N 1
ATOM 1537 C CA . ASP A 1 193 ? -7.991 -1.241 15.226 1.00 44.31 193 ASP A CA 1
ATOM 1538 C C . ASP A 1 193 ? -8.511 -1.652 16.610 1.00 44.31 193 ASP A C 1
ATOM 1540 O O . ASP A 1 193 ? -7.701 -1.907 17.505 1.00 44.31 193 ASP A O 1
ATOM 1544 N N . GLU A 1 194 ? -9.822 -1.527 16.842 1.00 55.84 194 GLU A N 1
ATOM 1545 C CA . GLU A 1 194 ? -10.463 -1.738 18.145 1.00 55.84 194 GLU A CA 1
ATOM 1546 C C . GLU A 1 194 ? -10.094 -3.135 18.652 1.00 55.84 194 GLU A C 1
ATOM 1548 O O . GLU A 1 194 ? -10.698 -4.132 18.258 1.00 55.84 194 GLU A O 1
ATOM 1553 N N . MET A 1 195 ? -9.049 -3.224 19.475 1.00 63.03 195 MET A N 1
ATOM 1554 C CA . MET A 1 195 ? -8.533 -4.492 19.963 1.00 63.03 195 MET A CA 1
ATOM 1555 C C . MET A 1 195 ? -9.584 -5.098 20.888 1.00 63.03 195 MET A C 1
ATOM 1557 O O . MET A 1 195 ? -9.705 -4.697 22.041 1.00 63.03 195 MET A O 1
ATOM 1561 N N . LYS A 1 196 ? -10.366 -6.054 20.386 1.00 66.00 196 LYS A N 1
ATOM 1562 C CA . LYS A 1 196 ? -11.552 -6.565 21.095 1.00 66.00 196 LYS A CA 1
ATOM 1563 C C . LYS A 1 196 ? -11.184 -7.518 22.218 1.00 66.00 196 LYS A C 1
ATOM 1565 O O . LYS A 1 196 ? -11.972 -7.768 23.131 1.00 66.00 196 LYS A O 1
ATOM 1570 N N . THR A 1 197 ? -9.988 -8.101 22.148 1.00 83.75 197 THR A N 1
ATOM 1571 C CA . THR A 1 197 ? -9.570 -9.136 23.087 1.00 83.75 197 THR A CA 1
ATOM 1572 C C . THR A 1 197 ? -8.187 -8.879 23.668 1.00 83.75 197 THR A C 1
ATOM 1574 O O . THR A 1 197 ? -7.238 -8.495 22.992 1.00 83.75 197 THR A O 1
ATOM 1577 N N . PHE A 1 198 ? -8.053 -9.110 24.974 1.00 92.19 198 PHE A N 1
ATOM 1578 C CA . PHE A 1 198 ? -6.772 -8.994 25.661 1.00 92.19 198 PHE A CA 1
ATOM 1579 C C . PHE A 1 198 ? -5.753 -10.004 25.099 1.00 92.19 198 PHE A C 1
ATOM 1581 O O . PHE A 1 198 ? -6.085 -11.181 24.948 1.00 92.19 198 PHE A O 1
ATOM 1588 N N . ASN A 1 199 ? -4.510 -9.553 24.888 1.00 93.56 199 ASN A N 1
ATOM 1589 C CA . ASN A 1 199 ? -3.373 -10.244 24.256 1.00 93.56 199 ASN A CA 1
ATOM 1590 C C . ASN A 1 199 ? -3.435 -10.431 22.730 1.00 93.56 199 ASN A C 1
ATOM 1592 O O . ASN A 1 199 ? -2.554 -11.090 22.178 1.00 93.56 199 ASN A O 1
ATOM 1596 N N . GLU A 1 200 ? -4.409 -9.855 22.033 1.00 91.31 200 GLU A N 1
ATOM 1597 C CA . GLU A 1 200 ? -4.479 -9.919 20.567 1.00 91.31 200 GLU A CA 1
ATOM 1598 C C . GLU A 1 200 ? -3.269 -9.256 19.884 1.00 91.31 200 GLU A C 1
ATOM 1600 O O . GLU A 1 200 ? -2.744 -9.784 18.908 1.00 91.31 200 GLU A O 1
ATOM 1605 N N . ASP A 1 201 ? -2.722 -8.195 20.484 1.00 91.69 201 ASP A N 1
ATOM 1606 C CA . ASP A 1 201 ? -1.527 -7.465 20.033 1.00 91.69 201 ASP A CA 1
ATOM 1607 C C . ASP A 1 201 ? -0.229 -8.297 20.003 1.00 91.69 201 ASP A C 1
ATOM 1609 O O . ASP A 1 201 ? 0.764 -7.888 19.403 1.00 91.69 201 ASP A O 1
ATOM 1613 N N . ILE A 1 202 ? -0.213 -9.477 20.631 1.00 94.50 202 ILE A N 1
ATOM 1614 C CA . ILE A 1 202 ? 0.934 -10.402 20.609 1.00 94.50 202 ILE A CA 1
ATOM 1615 C C . ILE A 1 202 ? 0.611 -11.740 19.942 1.00 94.50 202 ILE A C 1
ATOM 1617 O O . ILE A 1 202 ? 1.419 -12.671 20.010 1.00 94.50 202 ILE A O 1
ATOM 1621 N N . VAL A 1 203 ? -0.542 -11.846 19.286 1.00 93.88 203 VAL A N 1
ATOM 1622 C CA . VAL A 1 203 ? -0.962 -13.023 18.526 1.00 93.88 203 VAL A CA 1
ATOM 1623 C C . VAL A 1 203 ? -0.768 -12.715 17.046 1.00 93.88 203 VAL A C 1
ATOM 1625 O O . VAL A 1 203 ? -1.268 -11.726 16.526 1.00 93.88 203 VAL A O 1
ATOM 1628 N N . CYS A 1 204 ? -0.010 -13.553 16.345 1.00 93.69 204 CYS A N 1
ATOM 1629 C CA . CYS A 1 204 ? 0.092 -13.434 14.890 1.00 93.69 204 CYS A CA 1
ATOM 1630 C C . CYS A 1 204 ? -1.170 -13.981 14.200 1.00 93.69 204 CYS A C 1
ATOM 1632 O O . CYS A 1 204 ? -1.950 -14.718 14.803 1.00 93.69 204 CYS A O 1
ATOM 1634 N N . SER A 1 205 ? -1.320 -13.728 12.900 1.00 92.19 205 SER A N 1
ATOM 1635 C CA . SER A 1 205 ? -2.424 -14.260 12.080 1.00 92.19 205 SER A CA 1
ATOM 1636 C C . SER A 1 205 ? -2.559 -15.792 12.109 1.00 92.19 205 SER A C 1
ATOM 1638 O O . SER A 1 205 ? -3.638 -16.320 11.857 1.00 92.19 205 SER A O 1
ATOM 1640 N N . HIS A 1 206 ? -1.492 -16.521 12.452 1.00 92.38 206 HIS A N 1
ATOM 1641 C CA . HIS A 1 206 ? -1.503 -17.981 12.600 1.00 92.38 206 HIS A CA 1
ATOM 1642 C C . HIS A 1 206 ? -2.003 -18.462 13.978 1.00 92.38 206 HIS A C 1
ATOM 1644 O O . HIS A 1 206 ? -2.002 -19.662 14.244 1.00 92.38 206 HIS A O 1
ATOM 1650 N N . GLY A 1 207 ? -2.356 -17.550 14.891 1.00 91.19 207 GLY A N 1
ATOM 1651 C CA . GLY A 1 207 ? -2.792 -17.864 16.258 1.00 91.19 207 GLY A CA 1
ATOM 1652 C C . GLY A 1 207 ? -1.659 -18.176 17.247 1.00 91.19 207 GLY A C 1
ATOM 1653 O O . GLY A 1 207 ? -1.918 -18.467 18.414 1.00 91.19 207 GLY A O 1
ATOM 1654 N N . GLY A 1 208 ? -0.400 -18.124 16.804 1.00 93.75 208 GLY A N 1
ATOM 1655 C CA . GLY A 1 208 ? 0.783 -18.309 17.650 1.00 93.75 208 GLY A CA 1
ATOM 1656 C C . GLY A 1 208 ? 1.301 -17.006 18.264 1.00 93.75 208 GLY A C 1
ATOM 1657 O O . GLY A 1 208 ? 0.894 -15.914 17.865 1.00 93.75 208 GLY A O 1
ATOM 1658 N N . LEU A 1 209 ? 2.256 -17.122 19.191 1.00 95.44 209 LEU A N 1
ATOM 1659 C CA . LEU A 1 209 ? 2.955 -15.974 19.774 1.00 95.44 209 LEU A CA 1
ATOM 1660 C C . LEU A 1 209 ? 3.754 -15.229 18.693 1.00 95.44 209 LEU A C 1
ATOM 1662 O O . LEU A 1 209 ? 4.563 -15.834 17.986 1.00 95.44 209 LEU A O 1
ATOM 1666 N N . SER A 1 210 ? 3.526 -13.923 18.578 1.00 94.44 210 SER A N 1
ATOM 1667 C CA . SER A 1 210 ? 4.207 -13.047 17.624 1.00 94.44 210 SER A CA 1
ATOM 1668 C C . SER A 1 210 ? 5.728 -13.058 17.814 1.00 94.44 210 SER A C 1
ATOM 1670 O O . SER A 1 210 ? 6.228 -13.114 18.941 1.00 94.44 210 SER A O 1
ATOM 1672 N N . ILE A 1 211 ? 6.460 -12.971 16.698 1.00 93.94 211 ILE A N 1
ATOM 1673 C CA . ILE A 1 211 ? 7.927 -12.835 16.669 1.00 93.94 211 ILE A CA 1
ATOM 1674 C C . ILE A 1 211 ? 8.397 -11.433 17.100 1.00 93.94 211 ILE A C 1
ATOM 1676 O O . ILE A 1 211 ? 9.573 -11.238 17.394 1.00 93.94 211 ILE A O 1
ATOM 1680 N N . LEU A 1 212 ? 7.484 -10.457 17.173 1.00 92.19 212 LEU A N 1
ATOM 1681 C CA . LEU A 1 212 ? 7.789 -9.079 17.556 1.00 92.19 212 LEU A CA 1
ATOM 1682 C C . LEU A 1 212 ? 7.997 -8.960 19.070 1.00 92.19 212 LEU A C 1
ATOM 1684 O O . LEU A 1 212 ? 7.061 -8.793 19.853 1.00 92.19 212 LEU A O 1
ATOM 1688 N N . GLU A 1 213 ? 9.256 -9.001 19.502 1.00 89.44 213 GLU A N 1
ATOM 1689 C CA . GLU A 1 213 ? 9.599 -8.895 20.925 1.00 89.44 213 GLU A CA 1
ATOM 1690 C C . GLU A 1 213 ? 9.284 -7.522 21.530 1.00 89.44 213 GLU A C 1
ATOM 1692 O O . GLU A 1 213 ? 9.079 -7.397 22.741 1.00 89.44 213 GLU A O 1
ATOM 1697 N N . THR A 1 214 ? 9.226 -6.482 20.697 1.00 92.25 214 THR A N 1
ATOM 1698 C CA . THR A 1 214 ? 8.944 -5.110 21.127 1.00 92.25 214 THR A CA 1
ATOM 1699 C C . THR A 1 214 ? 7.527 -4.936 21.644 1.00 92.25 214 THR A C 1
ATOM 1701 O O . THR A 1 214 ? 7.326 -4.065 22.487 1.00 92.25 214 THR A O 1
ATOM 1704 N N . GLU A 1 215 ? 6.581 -5.780 21.237 1.00 91.56 215 GLU A N 1
ATOM 1705 C CA . GLU A 1 215 ? 5.167 -5.648 21.603 1.00 91.56 215 GLU A CA 1
ATOM 1706 C C . GLU A 1 215 ? 4.802 -6.407 22.878 1.00 91.56 215 GLU A C 1
ATOM 1708 O O . GLU A 1 215 ? 3.758 -6.161 23.477 1.00 91.56 215 GLU A O 1
ATOM 1713 N N . ARG A 1 216 ? 5.682 -7.285 23.370 1.00 93.69 216 ARG A N 1
ATOM 1714 C CA . ARG A 1 216 ? 5.410 -8.133 24.537 1.00 93.69 216 ARG A CA 1
ATOM 1715 C C . ARG A 1 216 ? 6.171 -7.699 25.783 1.00 93.69 216 ARG A C 1
ATOM 1717 O O . ARG A 1 216 ? 7.284 -7.173 25.735 1.00 93.69 216 ARG A O 1
ATOM 1724 N N . LYS A 1 217 ? 5.573 -7.951 26.942 1.00 94.06 217 LYS A N 1
ATOM 1725 C CA . LYS A 1 217 ? 6.192 -7.792 28.256 1.00 94.06 217 LYS A CA 1
ATOM 1726 C C . LYS A 1 217 ? 5.971 -9.055 29.074 1.00 94.06 217 LYS A C 1
ATOM 1728 O O . LYS A 1 217 ? 4.861 -9.575 29.132 1.00 94.06 217 LYS A O 1
ATOM 1733 N N . LEU A 1 218 ? 7.026 -9.531 29.727 1.00 95.19 218 LEU A N 1
ATOM 1734 C CA . LEU A 1 218 ? 6.903 -10.608 30.698 1.00 95.19 218 LEU A CA 1
ATOM 1735 C C . LEU A 1 218 ? 6.310 -10.035 31.991 1.00 95.19 218 LEU A C 1
ATOM 1737 O O . LEU A 1 218 ? 6.768 -8.995 32.471 1.00 95.19 218 LEU A O 1
ATOM 1741 N N . VAL A 1 219 ? 5.299 -10.695 32.547 1.00 95.06 219 VAL A N 1
ATOM 1742 C CA . VAL A 1 219 ? 4.698 -10.355 33.846 1.00 95.06 219 VAL A CA 1
ATOM 1743 C C . VAL A 1 219 ? 4.705 -11.556 34.780 1.00 95.06 219 VAL A C 1
ATOM 1745 O O . VAL A 1 219 ? 4.756 -12.703 34.337 1.00 95.06 219 VAL A O 1
ATOM 1748 N N . SER A 1 220 ? 4.654 -11.294 36.086 1.00 95.19 220 SER A N 1
ATOM 1749 C CA . SER A 1 220 ? 4.594 -12.352 37.093 1.00 95.19 220 SER A CA 1
ATOM 1750 C C . SER A 1 220 ? 3.275 -13.128 37.032 1.00 95.19 220 SER A C 1
ATOM 1752 O O . SER A 1 220 ? 2.247 -12.635 36.553 1.00 95.19 220 SER A O 1
ATOM 1754 N N . THR A 1 221 ? 3.286 -14.337 37.594 1.00 93.62 221 THR A N 1
ATOM 1755 C CA . THR A 1 221 ? 2.079 -15.162 37.749 1.00 93.62 221 THR A CA 1
ATOM 1756 C C . THR A 1 221 ? 0.962 -14.436 38.512 1.00 93.62 221 THR A C 1
ATOM 1758 O O . THR A 1 221 ? -0.208 -14.580 38.159 1.00 93.62 221 THR A O 1
ATOM 1761 N N . GLU A 1 222 ? 1.295 -13.602 39.502 1.00 93.44 222 GLU A N 1
ATOM 1762 C CA . GLU A 1 222 ? 0.321 -12.799 40.260 1.00 93.44 222 GLU A CA 1
ATOM 1763 C C . GLU A 1 222 ? -0.422 -11.796 39.366 1.00 93.44 222 GLU A C 1
ATOM 1765 O O . GLU A 1 222 ? -1.654 -11.732 39.387 1.00 93.44 222 GLU A O 1
ATOM 1770 N N . VAL A 1 223 ? 0.319 -11.057 38.532 1.00 94.56 223 VAL A N 1
ATOM 1771 C CA . VAL A 1 223 ? -0.250 -10.088 37.583 1.00 94.56 223 VAL A CA 1
ATOM 1772 C C . VAL A 1 223 ? -1.151 -10.797 36.581 1.00 94.56 223 VAL A C 1
ATOM 1774 O O . VAL A 1 223 ? -2.300 -10.401 36.390 1.00 94.56 223 VAL A O 1
ATOM 1777 N N . TRP A 1 224 ? -0.658 -11.880 35.979 1.00 94.50 224 TRP A N 1
ATOM 1778 C CA . TRP A 1 224 ? -1.426 -12.655 35.010 1.00 94.50 224 TRP A CA 1
ATOM 1779 C C . TRP A 1 224 ? -2.712 -13.230 35.612 1.00 94.50 224 TRP A C 1
ATOM 1781 O O . TRP A 1 224 ? -3.768 -13.182 34.987 1.00 94.50 224 TRP A O 1
ATOM 1791 N N . THR A 1 225 ? -2.651 -13.726 36.851 1.00 93.31 225 THR A N 1
ATOM 1792 C CA . THR A 1 225 ? -3.819 -14.284 37.546 1.00 93.31 225 THR A CA 1
ATOM 1793 C C . THR A 1 225 ? -4.902 -13.232 37.765 1.00 93.31 225 THR A C 1
ATOM 1795 O O . THR A 1 225 ? -6.082 -13.553 37.652 1.00 93.31 225 THR A O 1
ATOM 1798 N N . LYS A 1 226 ? -4.532 -11.973 38.036 1.00 93.69 226 LYS A N 1
ATOM 1799 C CA . LYS A 1 226 ? -5.496 -10.868 38.126 1.00 93.69 226 LYS A CA 1
ATOM 1800 C C . LYS A 1 226 ? -6.106 -10.523 36.777 1.00 93.69 226 LYS A C 1
ATOM 1802 O O . LYS A 1 226 ? -7.326 -10.487 36.674 1.00 93.69 226 LYS A O 1
ATOM 1807 N N . LEU A 1 227 ? -5.282 -10.331 35.748 1.00 93.69 227 LEU A N 1
ATOM 1808 C CA . LEU A 1 227 ? -5.753 -9.982 34.402 1.00 93.69 227 LEU A CA 1
ATOM 1809 C C . LEU A 1 227 ? -6.684 -11.064 33.833 1.00 93.69 227 LEU A C 1
ATOM 1811 O O . LEU A 1 227 ? -7.744 -10.759 33.295 1.00 93.69 227 LEU A O 1
ATOM 1815 N N . ARG A 1 228 ? -6.362 -12.340 34.061 1.00 92.38 228 ARG A N 1
ATOM 1816 C CA . ARG A 1 228 ? -7.184 -13.484 33.645 1.00 92.38 228 ARG A CA 1
ATOM 1817 C C . ARG A 1 228 ? -8.598 -13.485 34.239 1.00 92.38 228 ARG A C 1
ATOM 1819 O O . ARG A 1 228 ? -9.491 -14.050 33.617 1.00 92.38 228 ARG A O 1
ATOM 1826 N N . LYS A 1 229 ? -8.823 -12.882 35.416 1.00 91.69 229 LYS A N 1
ATOM 1827 C CA . LYS A 1 229 ? -10.177 -12.775 35.997 1.00 91.69 229 LYS A CA 1
ATOM 1828 C C . LYS A 1 229 ? -11.104 -11.933 35.125 1.00 91.69 229 LYS A C 1
ATOM 1830 O O . LYS A 1 229 ? -12.288 -12.236 35.059 1.00 91.69 229 LYS A O 1
ATOM 1835 N N . TYR A 1 230 ? -10.553 -10.907 34.483 1.00 90.56 230 TYR A N 1
ATOM 1836 C CA . TYR A 1 230 ? -11.277 -10.036 33.562 1.00 90.56 230 TYR A CA 1
ATOM 1837 C C . TYR A 1 230 ? -11.331 -10.642 32.159 1.00 90.56 230 TYR A C 1
ATOM 1839 O O . TYR A 1 230 ? -12.361 -10.571 31.511 1.00 90.56 230 TYR A O 1
ATOM 1847 N N . PHE A 1 231 ? -10.267 -11.332 31.728 1.00 92.31 231 PHE A N 1
ATOM 1848 C CA . PHE A 1 231 ? -10.151 -11.873 30.369 1.00 92.31 231 PHE A CA 1
ATOM 1849 C C . PHE A 1 231 ? -9.988 -13.402 30.343 1.00 92.31 231 PHE A C 1
ATOM 1851 O O . PHE A 1 231 ? -8.918 -13.907 29.981 1.00 92.31 231 PHE A O 1
ATOM 1858 N N . PRO A 1 232 ? -11.023 -14.185 30.694 1.00 89.00 232 PRO A N 1
ATOM 1859 C CA . PRO A 1 232 ? -10.912 -15.642 30.799 1.00 89.00 232 PRO A CA 1
ATOM 1860 C C . PRO A 1 232 ? -10.645 -16.338 29.455 1.00 89.00 232 PRO A C 1
ATOM 1862 O O . PRO A 1 232 ? -10.042 -17.409 29.438 1.00 89.00 232 PRO A O 1
ATOM 1865 N N . LYS A 1 233 ? -11.067 -15.729 28.338 1.00 87.88 233 LYS A N 1
ATOM 1866 C CA . LYS A 1 233 ? -10.879 -16.243 26.970 1.00 87.88 233 LYS A CA 1
ATOM 1867 C C . LYS A 1 233 ? -9.554 -15.800 26.323 1.00 87.88 233 LYS A C 1
ATOM 1869 O O . LYS A 1 233 ? -9.288 -16.185 25.190 1.00 87.88 233 LYS A O 1
ATOM 1874 N N . SER A 1 234 ? -8.743 -14.988 27.010 1.00 89.88 234 SER A N 1
ATOM 1875 C CA . SER A 1 234 ? -7.516 -14.428 26.427 1.00 89.88 234 SER A CA 1
ATOM 1876 C C . SER A 1 234 ? -6.442 -15.496 26.159 1.00 89.88 234 SER A C 1
ATOM 1878 O O . SER A 1 234 ? -6.249 -16.403 26.983 1.00 89.88 234 SER A O 1
ATOM 1880 N N . PRO A 1 235 ? -5.695 -15.387 25.042 1.00 91.50 235 PRO A N 1
ATOM 1881 C CA . PRO A 1 235 ? -4.546 -16.240 24.762 1.00 91.50 235 PRO A CA 1
ATOM 1882 C C . PRO A 1 235 ? -3.498 -16.196 25.883 1.00 91.50 235 PRO A C 1
ATOM 1884 O O . PRO A 1 235 ? -3.122 -15.132 26.384 1.00 91.50 235 PRO A O 1
ATOM 1887 N N . LYS A 1 236 ? -3.012 -17.380 26.277 1.00 92.62 236 LYS A N 1
ATOM 1888 C CA . LYS A 1 236 ? -2.019 -17.572 27.343 1.00 92.62 236 LYS A CA 1
ATOM 1889 C C . LYS A 1 236 ? -0.686 -18.008 26.743 1.00 92.62 236 LYS A C 1
ATOM 1891 O O . LYS A 1 236 ? -0.614 -19.082 26.157 1.00 92.62 236 LYS A O 1
ATOM 1896 N N . PHE A 1 237 ? 0.378 -17.267 27.035 1.00 94.94 237 PHE A N 1
ATOM 1897 C CA . PHE A 1 237 ? 1.734 -17.610 26.607 1.00 94.94 237 PHE A CA 1
ATOM 1898 C C . PHE A 1 237 ? 2.686 -17.644 27.806 1.00 94.94 237 PHE A C 1
ATOM 1900 O O . PHE A 1 237 ? 2.791 -16.666 28.547 1.00 94.94 237 PHE A O 1
ATOM 1907 N N . SER A 1 238 ? 3.349 -18.780 28.040 1.00 94.12 238 SER A N 1
ATOM 1908 C CA . SER A 1 238 ? 4.343 -18.931 29.114 1.00 94.12 238 SER A CA 1
ATOM 1909 C C . SER A 1 238 ? 5.667 -18.256 28.751 1.00 94.12 238 SER A C 1
ATOM 1911 O O . SER A 1 238 ? 5.932 -17.982 27.584 1.00 94.12 238 SER A O 1
ATOM 1913 N N . GLN A 1 239 ? 6.535 -18.025 29.736 1.00 93.12 239 GLN A N 1
ATOM 1914 C CA . GLN A 1 239 ? 7.873 -17.471 29.502 1.00 93.12 239 GLN A CA 1
ATOM 1915 C C . GLN A 1 239 ? 8.684 -18.247 28.447 1.00 93.12 239 GLN A C 1
ATOM 1917 O O . GLN A 1 239 ? 9.373 -17.626 27.643 1.00 93.12 239 GLN A O 1
ATOM 1922 N N . ASN A 1 240 ? 8.554 -19.578 28.428 1.00 92.56 240 ASN A N 1
ATOM 1923 C CA . ASN A 1 240 ? 9.272 -20.479 27.516 1.00 92.56 240 ASN A CA 1
ATOM 1924 C C . ASN A 1 240 ? 8.461 -20.828 26.260 1.00 92.56 240 ASN A C 1
ATOM 1926 O O . ASN A 1 240 ? 8.773 -21.796 25.572 1.00 92.56 240 ASN A O 1
ATOM 1930 N N . GLN A 1 241 ? 7.377 -20.098 25.996 1.00 93.25 241 GLN A N 1
ATOM 1931 C CA . GLN A 1 241 ? 6.549 -20.327 24.826 1.00 93.25 241 GLN A CA 1
ATOM 1932 C C . GLN A 1 241 ? 7.363 -20.094 23.551 1.00 93.25 241 GLN A C 1
ATOM 1934 O O . GLN A 1 241 ? 7.940 -19.021 23.363 1.00 93.25 241 GLN A O 1
ATOM 1939 N N . GLU A 1 242 ? 7.352 -21.078 22.656 1.00 93.56 242 GLU A N 1
ATOM 1940 C CA . GLU A 1 242 ? 7.942 -20.918 21.332 1.00 93.56 242 GLU A CA 1
ATOM 1941 C C . GLU A 1 242 ? 7.181 -19.870 20.515 1.00 93.56 242 GLU A C 1
ATOM 1943 O O . GLU A 1 242 ? 5.949 -19.768 20.576 1.00 93.56 242 GLU A O 1
ATOM 1948 N N . LEU A 1 243 ? 7.935 -19.091 19.740 1.00 95.62 243 LEU A N 1
ATOM 1949 C CA . LEU A 1 243 ? 7.378 -18.153 18.773 1.00 95.62 243 LEU A CA 1
ATOM 1950 C C . LEU A 1 243 ? 6.635 -18.910 17.671 1.00 95.62 243 LEU A C 1
ATOM 1952 O O . LEU A 1 243 ? 6.826 -20.110 17.464 1.00 95.62 243 LEU A O 1
ATOM 1956 N N . CYS A 1 244 ? 5.800 -18.200 16.922 1.00 95.50 244 CYS A N 1
ATOM 1957 C CA . CYS A 1 244 ? 5.149 -18.781 15.761 1.00 95.50 244 CYS A CA 1
ATOM 1958 C C . CYS A 1 244 ? 6.185 -19.269 14.731 1.00 95.50 244 CYS A C 1
ATOM 1960 O O . CYS A 1 244 ? 6.831 -18.465 14.058 1.00 95.50 244 CYS A O 1
ATOM 1962 N N . GLN A 1 245 ? 6.290 -20.591 14.567 1.00 96.00 245 GLN A N 1
ATOM 1963 C CA . GLN A 1 245 ? 7.222 -21.223 13.624 1.00 96.00 245 GLN A CA 1
ATOM 1964 C C . GLN A 1 245 ? 6.947 -20.824 12.166 1.00 96.00 245 GLN A C 1
ATOM 1966 O O . GLN A 1 245 ? 7.879 -20.685 11.380 1.00 96.00 245 GLN A O 1
ATOM 1971 N N . GLN A 1 246 ? 5.682 -20.570 11.810 1.00 96.25 246 GLN A N 1
ATOM 1972 C CA . GLN A 1 246 ? 5.319 -20.076 10.476 1.00 96.25 246 GLN A CA 1
ATOM 1973 C C . GLN A 1 246 ? 5.868 -18.661 10.245 1.00 96.25 246 GLN A C 1
ATOM 1975 O O . GLN A 1 246 ? 6.497 -18.417 9.224 1.00 96.25 246 GLN A O 1
ATOM 1980 N N . CYS A 1 247 ? 5.723 -17.748 11.213 1.00 96.25 247 CYS A N 1
ATOM 1981 C CA . CYS A 1 247 ? 6.304 -16.405 11.114 1.00 96.25 247 CYS A CA 1
ATOM 1982 C C . CYS A 1 247 ? 7.838 -16.431 11.077 1.00 96.25 247 CYS A C 1
ATOM 1984 O O . CYS A 1 247 ? 8.425 -15.676 10.312 1.00 96.25 247 CYS A O 1
ATOM 1986 N N . LEU A 1 248 ? 8.480 -17.302 11.865 1.00 96.00 248 LEU A N 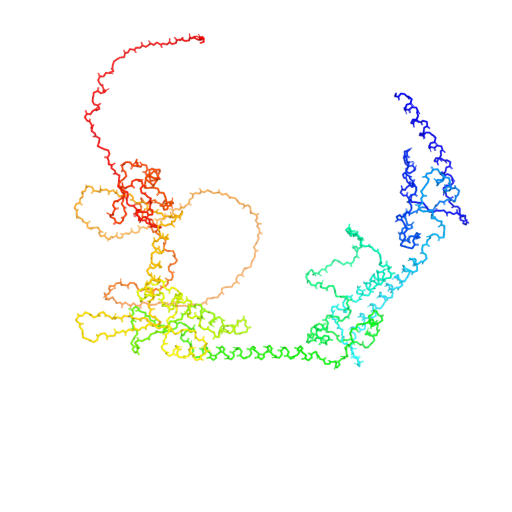1
ATOM 1987 C CA . LEU A 1 248 ? 9.937 -17.476 11.830 1.00 96.00 248 LEU A CA 1
ATOM 1988 C C . LEU A 1 248 ? 10.422 -17.987 10.470 1.00 96.00 248 LEU A C 1
ATOM 1990 O O . LEU A 1 248 ? 11.416 -17.493 9.947 1.00 96.00 248 LEU A O 1
ATOM 1994 N N . THR A 1 249 ? 9.705 -18.952 9.891 1.00 95.88 249 THR A N 1
ATOM 1995 C CA . THR A 1 249 ? 10.022 -19.487 8.561 1.00 95.88 249 THR A CA 1
ATOM 1996 C C . THR A 1 249 ? 9.893 -18.394 7.504 1.00 95.88 249 THR A C 1
ATOM 1998 O O . THR A 1 249 ? 10.822 -18.199 6.734 1.00 95.88 249 THR A O 1
ATOM 2001 N N . LEU A 1 250 ? 8.806 -17.614 7.528 1.00 95.50 250 LEU A N 1
ATOM 2002 C CA . LEU A 1 250 ? 8.601 -16.497 6.599 1.00 95.50 250 LEU A CA 1
ATOM 2003 C C . LEU A 1 250 ? 9.675 -15.404 6.734 1.00 95.50 250 LEU A C 1
ATOM 2005 O O . LEU A 1 250 ? 10.173 -14.914 5.725 1.00 95.50 250 LEU A O 1
ATOM 2009 N N . GLU A 1 251 ? 10.070 -15.038 7.959 1.00 95.25 251 GLU A N 1
ATOM 2010 C CA . GLU A 1 251 ? 11.146 -14.060 8.187 1.00 95.25 251 GLU A CA 1
ATOM 2011 C C . GLU A 1 251 ? 12.495 -14.577 7.656 1.00 95.25 251 GLU A C 1
ATOM 2013 O O . GLU A 1 251 ? 13.292 -13.820 7.094 1.00 95.25 251 GLU A O 1
ATOM 2018 N N . GLN A 1 252 ? 12.762 -15.874 7.826 1.00 95.69 252 GLN A N 1
ATOM 2019 C CA . GLN A 1 252 ? 13.970 -16.497 7.301 1.00 95.69 252 GLN A CA 1
ATOM 2020 C C . GLN A 1 252 ? 13.944 -16.567 5.769 1.00 95.69 252 GLN A C 1
ATOM 2022 O O . GLN A 1 252 ? 14.928 -16.195 5.136 1.00 95.69 252 GLN A O 1
ATOM 2027 N N . GLU A 1 253 ? 12.819 -16.958 5.169 1.00 95.56 253 GLU A N 1
ATOM 2028 C CA . GLU A 1 253 ? 12.624 -16.967 3.716 1.00 95.56 253 GLU A CA 1
ATOM 2029 C C . GLU A 1 253 ? 12.800 -15.569 3.113 1.00 95.56 253 GLU A C 1
ATOM 2031 O O . GLU A 1 253 ? 13.433 -15.426 2.069 1.00 95.56 253 GLU A O 1
ATOM 2036 N N . GLU A 1 254 ? 12.297 -14.517 3.765 1.00 93.56 254 GLU A N 1
ATOM 2037 C CA . GLU A 1 254 ? 12.513 -13.132 3.336 1.00 93.56 254 GLU A CA 1
ATOM 2038 C C . GLU A 1 254 ? 14.006 -12.771 3.342 1.00 93.56 254 GLU A C 1
ATOM 2040 O O . GLU A 1 254 ? 14.529 -12.278 2.339 1.00 93.56 254 GLU A O 1
ATOM 2045 N N . LYS A 1 255 ? 14.724 -13.084 4.430 1.00 94.88 255 LYS A N 1
ATOM 2046 C CA . LYS A 1 255 ? 16.176 -12.851 4.539 1.00 94.88 255 LYS A CA 1
ATOM 2047 C C . LYS A 1 255 ? 16.969 -13.635 3.492 1.00 94.88 255 LYS A C 1
ATOM 2049 O O . LYS A 1 255 ? 17.899 -13.085 2.894 1.00 94.88 255 LYS A O 1
ATOM 2054 N N . ASP A 1 256 ? 16.599 -14.887 3.249 1.00 95.38 256 ASP A N 1
ATOM 2055 C CA . ASP A 1 256 ? 17.246 -15.746 2.258 1.00 95.38 256 ASP A CA 1
ATOM 2056 C C . ASP A 1 256 ? 16.982 -15.231 0.836 1.00 95.38 256 ASP A C 1
ATOM 2058 O O . ASP A 1 256 ? 17.917 -15.087 0.045 1.00 95.38 256 ASP A O 1
ATOM 2062 N N . ASN A 1 257 ? 15.744 -14.834 0.528 1.00 94.19 257 ASN A N 1
ATOM 2063 C CA . ASN A 1 257 ? 15.378 -14.208 -0.744 1.00 94.19 257 ASN A CA 1
ATOM 2064 C C . ASN A 1 257 ? 16.131 -12.888 -0.969 1.00 94.19 257 ASN A C 1
ATOM 2066 O O . ASN A 1 257 ? 16.635 -12.635 -2.068 1.00 94.19 257 ASN A O 1
ATOM 2070 N N . GLU A 1 258 ? 16.276 -12.055 0.065 1.00 95.38 258 GLU A N 1
ATOM 2071 C CA . GLU A 1 258 ? 17.098 -10.849 -0.013 1.00 95.38 258 GLU A CA 1
ATOM 2072 C C . GLU A 1 258 ? 18.568 -11.164 -0.311 1.00 95.38 258 GLU A C 1
ATOM 2074 O O . GLU A 1 258 ? 19.205 -10.455 -1.098 1.00 95.38 258 GLU A O 1
ATOM 2079 N N . ALA A 1 259 ? 19.130 -12.187 0.337 1.00 96.19 259 ALA A N 1
ATOM 2080 C CA . ALA A 1 259 ? 20.516 -12.596 0.141 1.00 96.19 259 ALA A CA 1
ATOM 2081 C C . ALA A 1 259 ? 20.746 -13.114 -1.286 1.00 96.19 259 ALA A C 1
ATOM 2083 O O . ALA A 1 259 ? 21.687 -12.673 -1.953 1.00 96.19 259 ALA A O 1
ATOM 2084 N N . VAL A 1 260 ? 19.851 -13.971 -1.785 1.00 95.50 260 VAL A N 1
ATOM 2085 C CA . VAL A 1 260 ? 19.870 -14.473 -3.167 1.00 95.50 260 VAL A CA 1
ATOM 2086 C C . VAL A 1 260 ? 19.755 -13.320 -4.164 1.00 95.50 260 VAL A C 1
ATOM 2088 O O . VAL A 1 260 ? 20.543 -13.240 -5.107 1.00 95.50 260 VAL A O 1
ATOM 2091 N N . SER A 1 261 ? 18.842 -12.374 -3.929 1.00 95.62 261 SER A N 1
ATOM 2092 C CA . SER A 1 261 ? 18.671 -11.204 -4.793 1.00 95.62 261 SER A CA 1
ATOM 2093 C C . SER A 1 261 ? 19.922 -10.313 -4.831 1.00 95.62 261 SER A C 1
ATOM 2095 O O . SER A 1 261 ? 20.378 -9.910 -5.905 1.00 95.62 261 SER A O 1
ATOM 2097 N N . LYS A 1 262 ? 20.548 -10.053 -3.670 1.00 96.81 262 LYS A N 1
ATOM 2098 C CA . LYS A 1 262 ? 21.824 -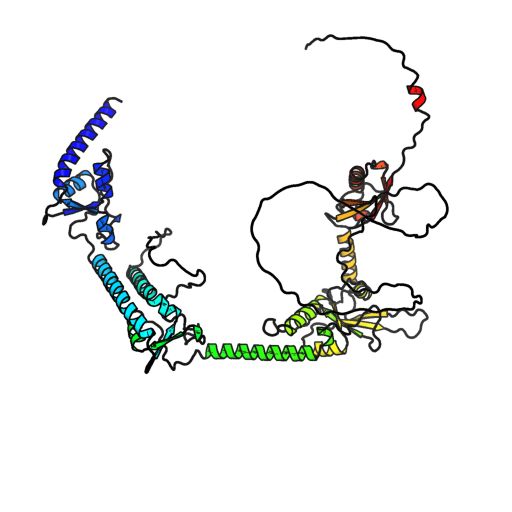9.316 -3.576 1.00 96.81 262 LYS A CA 1
ATOM 2099 C C . LYS A 1 262 ? 22.938 -10.036 -4.335 1.00 96.81 262 LYS A C 1
ATOM 2101 O O . LYS A 1 262 ? 23.680 -9.387 -5.072 1.00 96.81 262 LYS A O 1
ATOM 2106 N N . MET A 1 263 ? 23.046 -11.354 -4.175 1.00 96.94 263 MET A N 1
ATOM 2107 C CA . MET A 1 263 ? 24.048 -12.170 -4.862 1.00 96.94 263 MET A CA 1
ATOM 2108 C C . MET A 1 263 ? 23.864 -12.116 -6.382 1.00 96.94 263 MET A C 1
ATOM 2110 O O . MET A 1 263 ? 24.821 -11.832 -7.098 1.00 96.94 263 MET A O 1
ATOM 2114 N N . MET A 1 264 ? 22.634 -12.293 -6.870 1.00 96.00 264 MET A N 1
ATOM 2115 C CA . MET A 1 264 ? 22.315 -12.207 -8.295 1.00 96.00 264 MET A CA 1
ATOM 2116 C C . MET A 1 264 ? 22.623 -10.821 -8.870 1.00 96.00 264 MET A C 1
ATOM 2118 O O . MET A 1 264 ? 23.236 -10.714 -9.928 1.00 96.00 264 MET A O 1
ATOM 2122 N N . ALA A 1 265 ? 22.256 -9.745 -8.170 1.00 97.31 265 ALA A N 1
ATOM 2123 C CA . ALA A 1 265 ? 22.573 -8.391 -8.615 1.00 97.31 265 ALA A CA 1
ATOM 2124 C C . ALA A 1 265 ? 24.087 -8.137 -8.692 1.00 97.31 265 ALA A C 1
ATOM 2126 O O . ALA A 1 265 ? 24.564 -7.501 -9.631 1.00 97.31 265 ALA A O 1
ATOM 2127 N N . LEU A 1 266 ? 24.863 -8.631 -7.725 1.00 97.38 266 LEU A N 1
ATOM 2128 C CA . LEU A 1 266 ? 26.321 -8.510 -7.756 1.00 97.38 266 LEU A CA 1
ATOM 2129 C C . LEU A 1 266 ? 26.934 -9.291 -8.923 1.00 97.38 266 LEU A C 1
ATOM 2131 O O . LEU A 1 266 ? 27.777 -8.740 -9.634 1.00 97.38 266 LEU A O 1
ATOM 2135 N N . ASP A 1 267 ? 26.479 -10.524 -9.147 1.00 96.75 267 ASP A N 1
ATOM 2136 C CA . ASP A 1 267 ? 26.932 -11.368 -10.253 1.00 96.75 267 ASP A CA 1
ATOM 2137 C C . ASP A 1 267 ? 26.632 -10.720 -11.615 1.00 96.75 267 ASP A C 1
ATOM 2139 O O . ASP A 1 267 ? 27.558 -10.435 -12.379 1.00 96.75 267 ASP A O 1
ATOM 2143 N N . GLN A 1 268 ? 25.373 -10.346 -11.873 1.00 96.81 268 GLN A N 1
ATOM 2144 C CA . GLN A 1 268 ? 24.976 -9.681 -13.120 1.00 96.81 268 GLN A CA 1
ATOM 2145 C C . GLN A 1 268 ? 25.748 -8.373 -13.346 1.00 96.81 268 GLN A C 1
ATOM 2147 O O . GLN A 1 268 ? 26.223 -8.105 -14.452 1.00 96.81 268 GLN A O 1
ATOM 2152 N N . LYS A 1 269 ? 25.915 -7.552 -12.299 1.00 97.25 269 LYS A N 1
ATOM 2153 C CA . LYS A 1 269 ? 26.690 -6.306 -12.382 1.00 97.25 269 LYS A CA 1
ATOM 2154 C C . LYS A 1 269 ? 28.137 -6.574 -12.776 1.00 97.25 269 LYS A C 1
ATOM 2156 O O . LYS A 1 269 ? 28.681 -5.807 -13.565 1.00 97.25 269 LYS A O 1
ATOM 2161 N N . SER A 1 270 ? 28.756 -7.615 -12.218 1.00 97.31 270 SER A N 1
ATOM 2162 C CA . SER A 1 270 ? 30.152 -7.962 -12.498 1.00 97.31 270 SER A CA 1
ATOM 2163 C C . SER A 1 270 ? 30.363 -8.382 -13.956 1.00 97.31 270 SER A C 1
ATOM 2165 O O . SER A 1 270 ? 31.355 -7.985 -14.564 1.00 97.31 270 SER A O 1
ATOM 2167 N N . GLN A 1 271 ? 29.394 -9.093 -14.542 1.00 97.25 271 GLN A N 1
ATOM 2168 C CA . GLN A 1 271 ? 29.451 -9.546 -15.933 1.00 97.25 271 GLN A CA 1
ATOM 2169 C C . GLN A 1 271 ? 29.102 -8.432 -16.941 1.00 97.25 271 GLN A C 1
ATOM 2171 O O . GLN A 1 271 ? 29.572 -8.462 -18.074 1.00 97.25 271 GLN A O 1
ATOM 2176 N N . LEU A 1 272 ? 28.323 -7.417 -16.538 1.00 96.75 272 LEU A N 1
ATOM 2177 C CA . LEU A 1 272 ? 27.839 -6.326 -17.402 1.00 96.75 272 LEU A CA 1
ATOM 2178 C C . LEU A 1 272 ? 28.274 -4.926 -16.913 1.00 96.75 272 LEU A C 1
ATOM 2180 O O . LEU A 1 272 ? 27.519 -3.952 -16.989 1.00 96.75 272 LEU A O 1
ATOM 2184 N N . LEU A 1 273 ? 29.510 -4.791 -16.417 1.00 96.31 273 LEU A N 1
ATOM 2185 C CA . LEU A 1 273 ? 30.019 -3.542 -15.820 1.00 96.31 273 LEU A CA 1
ATOM 2186 C C . LEU A 1 273 ? 29.955 -2.328 -16.763 1.00 96.31 273 LEU A C 1
ATOM 2188 O O . LEU A 1 273 ? 29.584 -1.230 -16.336 1.00 96.31 273 LEU A O 1
ATOM 2192 N N . ASN A 1 274 ? 30.312 -2.511 -18.037 1.00 95.44 274 ASN A N 1
ATOM 2193 C CA . ASN A 1 274 ? 30.322 -1.433 -19.032 1.00 95.44 274 ASN A CA 1
ATOM 2194 C C . ASN A 1 274 ? 28.905 -0.967 -19.385 1.00 95.44 274 ASN A C 1
ATOM 2196 O O . ASN A 1 274 ? 28.671 0.235 -19.521 1.00 95.44 274 ASN A O 1
ATOM 2200 N N . LEU A 1 275 ? 27.944 -1.891 -19.455 1.00 96.31 275 LEU A N 1
ATOM 2201 C CA . LEU A 1 275 ? 26.528 -1.574 -19.625 1.00 96.31 275 LEU A CA 1
ATOM 2202 C C . LEU A 1 275 ? 25.954 -0.837 -18.408 1.00 96.31 275 LEU A C 1
ATOM 2204 O O . LEU A 1 275 ? 25.259 0.167 -18.568 1.00 96.31 275 LEU A O 1
ATOM 2208 N N . PHE A 1 276 ? 26.291 -1.274 -17.190 1.00 96.69 276 PHE A N 1
ATOM 2209 C CA . PHE A 1 276 ? 25.829 -0.630 -15.958 1.00 96.69 276 PHE A CA 1
ATOM 2210 C C . PHE A 1 276 ? 26.349 0.808 -15.811 1.00 96.69 276 PHE A C 1
ATOM 2212 O O . PHE A 1 276 ? 25.590 1.707 -15.450 1.00 96.69 276 PHE A O 1
ATOM 2219 N N . HIS A 1 277 ? 27.637 1.027 -16.093 1.00 94.94 277 HIS A N 1
ATOM 2220 C CA . HIS A 1 277 ? 28.291 2.333 -15.966 1.00 94.94 277 HIS A CA 1
ATOM 2221 C C . HIS A 1 277 ? 28.219 3.204 -17.225 1.00 94.94 277 HIS A C 1
ATOM 2223 O O . HIS A 1 277 ? 28.763 4.307 -17.206 1.00 94.94 277 HIS A O 1
ATOM 2229 N N . GLU A 1 278 ? 27.600 2.713 -18.301 1.00 92.62 278 GLU A N 1
ATOM 2230 C CA . GLU A 1 278 ? 27.543 3.383 -19.610 1.00 92.62 278 GLU A CA 1
ATOM 2231 C C . GLU A 1 278 ? 28.932 3.739 -20.167 1.00 92.62 278 GLU A C 1
ATOM 2233 O O . GLU A 1 278 ? 29.125 4.730 -20.870 1.00 92.62 278 GLU A O 1
ATOM 2238 N N . LYS A 1 279 ? 29.931 2.908 -19.859 1.00 92.75 279 LYS A N 1
ATOM 2239 C CA . LYS A 1 279 ? 31.304 3.072 -20.344 1.00 92.75 279 LYS A CA 1
ATOM 2240 C C . LYS A 1 279 ? 31.502 2.273 -21.622 1.00 92.75 279 LYS A C 1
ATOM 2242 O O . LYS A 1 279 ? 30.890 1.225 -21.799 1.00 92.75 279 LYS A O 1
ATOM 2247 N N . ASN A 1 280 ? 32.382 2.761 -22.496 1.00 91.12 280 ASN A N 1
ATOM 2248 C CA . ASN A 1 280 ? 32.762 2.086 -23.740 1.00 91.12 280 ASN A CA 1
ATOM 2249 C C . ASN A 1 280 ? 31.552 1.649 -24.585 1.00 91.12 280 ASN A C 1
ATOM 2251 O O . ASN A 1 280 ? 31.548 0.542 -25.109 1.00 91.12 280 ASN A O 1
ATOM 2255 N N . ARG A 1 281 ? 30.502 2.475 -24.693 1.00 93.12 281 ARG A N 1
ATOM 2256 C CA . ARG A 1 281 ? 29.317 2.126 -25.493 1.00 93.12 281 ARG A CA 1
ATOM 2257 C C . ARG A 1 281 ? 29.628 2.173 -26.996 1.00 93.12 281 ARG A C 1
ATOM 2259 O O . ARG A 1 281 ? 30.345 3.081 -27.423 1.00 93.12 281 ARG A O 1
ATOM 2266 N N . PRO A 1 282 ? 29.076 1.251 -27.805 1.00 91.44 282 PRO A N 1
ATOM 2267 C CA . PRO A 1 282 ? 29.211 1.322 -29.255 1.00 91.44 282 PRO A CA 1
ATOM 2268 C C . PRO A 1 282 ? 28.452 2.540 -29.805 1.00 91.44 282 PRO A C 1
ATOM 2270 O O . PRO A 1 282 ? 27.389 2.902 -29.299 1.00 91.44 282 PRO A O 1
ATOM 2273 N N . THR A 1 283 ? 28.993 3.174 -30.848 1.00 87.12 283 THR A N 1
ATOM 2274 C CA . THR A 1 283 ? 28.361 4.305 -31.544 1.00 87.12 283 THR A CA 1
ATOM 2275 C C . THR A 1 283 ? 28.217 3.999 -33.031 1.00 87.12 283 THR A C 1
ATOM 2277 O O . THR A 1 283 ? 29.064 3.338 -33.627 1.00 87.12 283 THR A O 1
ATOM 2280 N N . LEU A 1 284 ? 27.131 4.475 -33.644 1.00 87.19 284 LEU A N 1
ATOM 2281 C CA . LEU A 1 284 ? 26.850 4.218 -35.063 1.00 87.19 284 LEU A CA 1
ATOM 2282 C C . LEU A 1 284 ? 27.486 5.246 -36.003 1.00 87.19 284 LEU A C 1
ATOM 2284 O O . LEU A 1 284 ? 27.702 4.931 -37.168 1.00 87.19 284 LEU A O 1
ATOM 2288 N N . THR A 1 285 ? 27.830 6.443 -35.509 1.00 85.88 285 THR A N 1
ATOM 2289 C CA . THR A 1 285 ? 28.481 7.507 -36.302 1.00 85.88 285 THR A CA 1
ATOM 2290 C C . THR A 1 285 ? 29.873 7.114 -36.789 1.00 85.88 285 THR A C 1
ATOM 2292 O O . THR A 1 285 ? 30.309 7.555 -37.849 1.00 85.88 285 THR A O 1
ATOM 2295 N N . LYS A 1 286 ? 30.583 6.286 -36.017 1.00 85.81 286 LYS A N 1
ATOM 2296 C CA . LYS A 1 286 ? 31.825 5.628 -36.423 1.00 85.81 286 LYS A CA 1
ATOM 2297 C C . LYS A 1 286 ? 31.730 4.168 -36.029 1.00 85.81 286 LYS A C 1
ATOM 2299 O O . LYS A 1 286 ? 31.878 3.846 -34.853 1.00 85.81 286 LYS A O 1
ATOM 2304 N N . TRP A 1 287 ? 31.495 3.311 -37.018 1.00 88.81 287 TRP A N 1
ATOM 2305 C CA . TRP A 1 287 ? 31.352 1.886 -36.763 1.00 88.81 287 TRP A CA 1
ATOM 2306 C C . TRP A 1 287 ? 32.594 1.328 -36.040 1.00 88.81 287 TRP A C 1
ATOM 2308 O O . TRP A 1 287 ? 33.720 1.599 -36.480 1.00 88.81 287 TRP A O 1
ATOM 2318 N N . PRO A 1 288 ? 32.424 0.565 -34.947 1.00 88.00 288 PRO A N 1
ATOM 2319 C CA . PRO A 1 288 ? 33.541 0.017 -34.191 1.00 88.00 288 PRO A CA 1
ATOM 2320 C C . PRO A 1 288 ? 34.490 -0.871 -35.003 1.00 88.00 288 PRO A C 1
ATOM 2322 O O . PRO A 1 288 ? 34.076 -1.661 -35.848 1.00 88.00 288 PRO A O 1
ATOM 2325 N N . GLN A 1 289 ? 35.787 -0.791 -34.703 1.00 82.44 289 GLN A N 1
ATOM 2326 C CA . GLN A 1 289 ? 36.772 -1.730 -35.241 1.00 82.44 289 GLN A CA 1
ATOM 2327 C C . GLN A 1 289 ? 36.691 -3.056 -34.470 1.00 82.44 289 GLN A C 1
ATOM 2329 O O . GLN A 1 289 ? 36.600 -3.045 -33.247 1.00 82.44 289 GLN A O 1
ATOM 2334 N N . GLY A 1 290 ? 36.735 -4.189 -35.175 1.00 83.50 290 GLY A N 1
ATOM 2335 C CA . GLY A 1 290 ? 36.752 -5.524 -34.557 1.00 83.50 290 GLY A CA 1
ATOM 2336 C C . GLY A 1 290 ? 35.400 -6.239 -34.460 1.00 83.50 290 GLY A C 1
ATOM 2337 O O . GLY A 1 290 ? 35.374 -7.381 -34.026 1.00 83.50 290 GLY A O 1
ATOM 2338 N N . THR A 1 291 ? 34.301 -5.623 -34.908 1.00 91.00 291 THR A N 1
ATOM 2339 C CA . THR A 1 291 ? 33.006 -6.304 -35.073 1.00 91.00 291 THR A CA 1
ATOM 2340 C C . THR A 1 291 ? 32.291 -5.824 -36.334 1.00 91.00 291 THR A C 1
ATOM 2342 O O . THR A 1 291 ? 32.418 -4.664 -36.732 1.00 91.00 291 THR A O 1
ATOM 2345 N N . ASP A 1 292 ? 31.537 -6.710 -36.972 1.00 91.81 292 ASP A N 1
ATOM 2346 C CA . ASP A 1 292 ? 30.604 -6.421 -38.062 1.00 91.81 292 ASP A CA 1
ATOM 2347 C C . ASP A 1 292 ? 29.142 -6.397 -37.588 1.00 91.81 292 ASP A C 1
ATOM 2349 O O . ASP A 1 292 ? 28.257 -6.062 -38.374 1.00 91.81 292 ASP A O 1
ATOM 2353 N N . VAL A 1 293 ? 28.888 -6.686 -36.306 1.00 94.88 293 VAL A N 1
ATOM 2354 C CA . VAL A 1 293 ? 27.551 -6.752 -35.708 1.00 94.88 293 VAL A CA 1
ATOM 2355 C C . VAL A 1 293 ? 27.474 -6.021 -34.366 1.00 94.88 293 VAL A C 1
ATOM 2357 O O . VAL A 1 293 ? 28.399 -6.054 -33.549 1.00 94.88 293 VAL A O 1
ATOM 2360 N N . LEU A 1 294 ? 26.338 -5.371 -34.131 1.00 96.25 294 LEU A N 1
ATOM 2361 C CA . LEU A 1 294 ? 25.922 -4.843 -32.834 1.00 96.25 294 LEU A CA 1
ATOM 2362 C C . LEU A 1 294 ? 24.500 -5.316 -32.538 1.00 96.25 294 LEU A C 1
ATOM 2364 O O . LEU A 1 294 ? 23.699 -5.479 -33.457 1.00 96.25 294 LEU A O 1
ATOM 2368 N N . TYR A 1 295 ? 24.180 -5.506 -31.263 1.00 96.94 295 TYR A N 1
ATOM 2369 C CA . TYR A 1 295 ? 22.850 -5.940 -30.833 1.00 96.94 295 TYR A CA 1
ATOM 2370 C C . TYR A 1 295 ? 22.043 -4.777 -30.270 1.00 96.94 295 TYR A C 1
ATOM 2372 O O . TYR A 1 295 ? 22.606 -3.763 -29.859 1.00 96.94 295 TYR A O 1
ATOM 2380 N N . ILE A 1 296 ? 20.721 -4.910 -30.276 1.00 95.69 296 ILE A N 1
ATOM 2381 C CA . ILE A 1 296 ? 19.792 -3.862 -29.858 1.00 95.69 296 ILE A CA 1
ATOM 2382 C C . ILE A 1 296 ? 18.827 -4.434 -28.826 1.00 95.69 296 ILE A C 1
ATOM 2384 O O . ILE A 1 296 ? 18.235 -5.491 -29.033 1.00 95.69 296 ILE A O 1
ATOM 2388 N N . VAL A 1 297 ? 18.649 -3.700 -27.729 1.00 96.44 297 VAL A N 1
ATOM 2389 C CA . VAL A 1 297 ? 17.615 -3.956 -26.718 1.00 96.44 297 VAL A CA 1
ATOM 2390 C C . VAL A 1 297 ? 16.858 -2.670 -26.386 1.00 96.44 297 VAL A C 1
ATOM 2392 O O . VAL A 1 297 ? 17.404 -1.576 -26.569 1.00 96.44 297 VAL A O 1
ATOM 2395 N N . PRO A 1 298 ? 15.621 -2.753 -25.870 1.00 95.56 298 PRO A N 1
ATOM 2396 C CA . PRO A 1 298 ? 14.917 -1.608 -25.321 1.00 95.56 298 PRO A CA 1
ATOM 2397 C C . PRO A 1 298 ? 15.716 -0.948 -24.195 1.00 95.56 298 PRO A C 1
ATOM 2399 O O . PRO A 1 298 ? 16.201 -1.617 -23.281 1.00 95.56 298 PRO A O 1
ATOM 2402 N N . LEU A 1 299 ? 15.782 0.383 -24.207 1.00 93.75 299 LEU A N 1
ATOM 2403 C CA . LEU A 1 299 ? 16.358 1.168 -23.113 1.00 93.75 299 LEU A CA 1
ATOM 2404 C C . LEU A 1 299 ? 15.639 0.883 -21.783 1.00 93.75 299 LEU A C 1
ATOM 2406 O O . LEU A 1 299 ? 16.287 0.748 -20.750 1.00 93.75 299 LEU A O 1
ATOM 2410 N N . PHE A 1 300 ? 14.316 0.690 -21.832 1.00 94.06 300 PHE A N 1
ATOM 2411 C CA . PHE A 1 300 ? 13.498 0.349 -20.666 1.00 94.06 300 PHE A CA 1
ATOM 2412 C C . PHE A 1 300 ? 13.999 -0.901 -19.920 1.00 94.06 300 PHE A C 1
ATOM 2414 O O . PHE A 1 300 ? 14.068 -0.893 -18.693 1.00 94.06 300 PHE A O 1
ATOM 2421 N N . PHE A 1 301 ? 14.405 -1.952 -20.647 1.00 96.50 301 PHE A N 1
ATOM 2422 C CA . PHE A 1 301 ? 14.984 -3.154 -20.038 1.00 96.50 301 PHE A CA 1
ATOM 2423 C C . PHE A 1 301 ? 16.256 -2.811 -19.251 1.00 96.50 301 PHE A C 1
ATOM 2425 O O . PHE A 1 301 ? 16.401 -3.210 -18.097 1.00 96.50 301 PHE A O 1
ATOM 2432 N N . VAL A 1 302 ? 17.160 -2.036 -19.858 1.00 96.31 302 VAL A N 1
ATOM 2433 C CA . VAL A 1 302 ? 18.433 -1.644 -19.236 1.00 96.31 302 VAL A CA 1
ATOM 2434 C C . VAL A 1 302 ? 18.195 -0.779 -17.996 1.00 96.31 302 VAL A C 1
ATOM 2436 O O . VAL A 1 302 ? 18.913 -0.921 -17.006 1.00 96.31 302 VAL A O 1
ATOM 2439 N N . ASP A 1 303 ? 17.186 0.090 -18.019 1.00 95.88 303 ASP A N 1
ATOM 2440 C CA . ASP A 1 303 ? 16.835 0.953 -16.891 1.00 95.88 303 ASP A CA 1
ATOM 2441 C C . ASP A 1 303 ? 16.257 0.171 -15.707 1.00 95.88 303 ASP A C 1
ATOM 2443 O O . ASP A 1 303 ? 16.728 0.345 -14.575 1.00 95.88 303 ASP A O 1
ATOM 2447 N N . GLU A 1 304 ? 15.300 -0.731 -15.946 1.00 96.75 304 GLU A N 1
ATOM 2448 C CA . GLU A 1 304 ? 14.754 -1.593 -14.890 1.00 96.75 304 GLU A CA 1
ATOM 2449 C C . GLU A 1 304 ? 15.817 -2.563 -14.361 1.00 96.75 304 GLU A C 1
ATOM 2451 O O . GLU A 1 304 ? 15.931 -2.757 -13.147 1.00 96.75 304 GLU A O 1
ATOM 2456 N N . TRP A 1 305 ? 16.690 -3.077 -15.231 1.00 97.69 305 TRP A N 1
ATOM 2457 C CA . TRP A 1 305 ? 17.838 -3.874 -14.812 1.00 97.69 305 TRP A CA 1
ATOM 2458 C C . TRP A 1 305 ? 18.777 -3.059 -13.912 1.00 97.69 305 TRP A C 1
ATOM 2460 O O . TRP A 1 305 ? 19.061 -3.461 -12.786 1.00 97.69 305 TRP A O 1
ATOM 2470 N N . LYS A 1 306 ? 19.194 -1.851 -14.316 1.00 97.25 306 LYS A N 1
ATOM 2471 C CA . LYS A 1 306 ? 20.027 -0.965 -13.477 1.00 97.25 306 LYS A CA 1
ATOM 2472 C C . LYS A 1 306 ? 19.358 -0.633 -12.141 1.00 97.25 306 LYS A C 1
ATOM 2474 O O . LYS A 1 306 ? 20.043 -0.523 -11.121 1.00 97.25 306 LYS A O 1
ATOM 2479 N N . LYS A 1 307 ? 18.040 -0.434 -12.123 1.00 97.38 307 LYS A N 1
ATOM 2480 C CA . LYS A 1 307 ? 17.250 -0.174 -10.909 1.00 97.38 307 LYS A CA 1
ATOM 2481 C C . LYS A 1 307 ? 17.246 -1.379 -9.968 1.00 97.38 307 LYS A C 1
ATOM 2483 O O . LYS A 1 307 ? 17.412 -1.182 -8.761 1.00 97.38 307 LYS A O 1
ATOM 2488 N N . PHE A 1 308 ? 17.150 -2.592 -10.508 1.00 97.69 308 PHE A N 1
ATOM 2489 C CA . PHE A 1 308 ? 17.354 -3.827 -9.757 1.00 97.69 308 PHE A CA 1
ATOM 2490 C C . PHE A 1 308 ? 18.766 -3.900 -9.164 1.00 97.69 308 PHE A C 1
ATOM 2492 O O . PHE A 1 308 ? 18.910 -3.979 -7.945 1.00 97.69 308 PHE A O 1
ATOM 2499 N N . ILE A 1 309 ? 19.808 -3.723 -9.983 1.00 97.38 309 ILE A N 1
ATOM 2500 C CA . ILE A 1 309 ? 21.210 -3.766 -9.533 1.00 97.38 309 ILE A CA 1
ATOM 2501 C C . ILE A 1 309 ? 21.500 -2.763 -8.402 1.00 97.38 309 ILE A C 1
ATOM 2503 O O . ILE A 1 309 ? 22.253 -3.059 -7.475 1.00 97.38 309 ILE A O 1
ATOM 2507 N N . ARG A 1 310 ? 20.916 -1.557 -8.454 1.00 96.94 310 ARG A N 1
ATOM 2508 C CA . ARG A 1 310 ? 21.102 -0.529 -7.412 1.00 96.94 310 ARG A CA 1
ATOM 2509 C C . ARG A 1 310 ? 20.346 -0.834 -6.117 1.00 96.94 310 ARG A C 1
ATOM 2511 O O . ARG A 1 310 ? 20.757 -0.351 -5.064 1.00 96.94 310 ARG A O 1
ATOM 2518 N N . ARG A 1 311 ? 19.216 -1.542 -6.190 1.00 96.31 311 ARG A N 1
ATOM 2519 C CA . ARG A 1 311 ? 18.309 -1.793 -5.057 1.00 96.31 311 ARG A CA 1
ATOM 2520 C C . ARG A 1 311 ? 17.732 -3.220 -5.121 1.00 96.31 311 ARG A C 1
ATOM 2522 O O . ARG A 1 311 ? 16.527 -3.364 -5.322 1.00 96.31 311 ARG A O 1
ATOM 2529 N N . PRO A 1 312 ? 18.554 -4.262 -4.910 1.00 95.62 312 PRO A N 1
ATOM 2530 C CA . PRO A 1 312 ? 18.141 -5.653 -5.126 1.00 95.62 312 PRO A CA 1
ATOM 2531 C C . PRO A 1 312 ? 17.034 -6.139 -4.180 1.00 95.62 312 PRO A C 1
ATOM 2533 O O . PRO A 1 312 ? 16.279 -7.033 -4.535 1.00 95.62 312 PRO A O 1
ATOM 2536 N N . THR A 1 313 ? 16.891 -5.549 -2.991 1.00 94.44 313 THR A N 1
ATOM 2537 C CA . THR A 1 313 ? 15.834 -5.934 -2.033 1.00 94.44 313 THR A CA 1
ATOM 2538 C C . THR A 1 313 ? 14.531 -5.159 -2.200 1.00 94.44 313 THR A C 1
ATOM 2540 O O . THR A 1 313 ? 13.534 -5.499 -1.582 1.00 94.44 313 THR A O 1
ATOM 2543 N N . LYS A 1 314 ? 14.524 -4.092 -3.010 1.00 93.81 314 LYS A N 1
ATOM 2544 C CA . LYS A 1 314 ? 13.347 -3.217 -3.189 1.00 93.81 314 LYS A CA 1
ATOM 2545 C C . LYS A 1 314 ? 12.768 -3.253 -4.597 1.00 93.81 314 LYS A C 1
ATOM 2547 O O . LYS A 1 314 ? 11.711 -2.679 -4.836 1.00 93.81 314 LYS A O 1
ATOM 2552 N N . SER A 1 315 ? 13.493 -3.850 -5.529 1.00 91.81 315 SER A N 1
ATOM 2553 C CA . SER A 1 315 ? 13.130 -3.926 -6.936 1.00 91.81 315 SER A CA 1
ATOM 2554 C C . SER A 1 315 ? 13.006 -5.391 -7.314 1.00 91.81 315 SER A C 1
ATOM 2556 O O . SER A 1 315 ? 13.821 -6.207 -6.885 1.00 91.81 315 SER A O 1
ATOM 2558 N N . SER A 1 316 ? 12.023 -5.719 -8.146 1.00 89.75 316 SER A N 1
ATOM 2559 C CA . SER A 1 316 ? 11.909 -7.060 -8.709 1.00 89.75 316 SER A CA 1
ATOM 2560 C C . SER A 1 316 ? 13.092 -7.358 -9.636 1.00 89.75 316 SER A C 1
ATOM 2562 O O . SER A 1 316 ? 13.516 -6.466 -10.382 1.00 89.75 316 SER A O 1
ATOM 2564 N N . PRO A 1 317 ? 13.612 -8.593 -9.636 1.00 92.31 317 PRO A N 1
ATOM 2565 C CA . PRO A 1 317 ? 14.616 -9.000 -10.600 1.00 92.31 317 PRO A CA 1
ATOM 2566 C C . PRO A 1 317 ? 14.046 -8.978 -12.015 1.00 92.31 317 PRO A C 1
ATOM 2568 O O . PRO A 1 317 ? 12.910 -9.386 -12.255 1.00 92.31 317 PRO A O 1
ATOM 2571 N N . VAL A 1 318 ? 14.850 -8.498 -12.959 1.00 94.69 318 VAL A N 1
ATOM 2572 C CA . VAL A 1 318 ? 14.500 -8.535 -14.378 1.00 94.69 318 VAL A CA 1
ATOM 2573 C C . VAL A 1 318 ? 14.886 -9.904 -14.918 1.00 94.69 318 VAL A C 1
ATOM 2575 O O . VAL A 1 318 ? 16.039 -10.305 -14.797 1.00 94.69 318 VAL A O 1
ATOM 2578 N N . SER A 1 319 ? 13.926 -10.622 -15.491 1.00 93.06 319 SER A N 1
ATOM 2579 C CA . SER A 1 319 ? 14.137 -11.956 -16.066 1.00 93.06 319 SER A CA 1
ATOM 2580 C C . SER A 1 319 ? 14.007 -11.984 -17.586 1.00 93.06 319 SER A C 1
ATOM 2582 O O . SER A 1 319 ? 14.593 -12.856 -18.219 1.00 93.06 319 SER A O 1
ATOM 2584 N N . ASN A 1 320 ? 13.282 -11.028 -18.172 1.00 95.31 320 ASN A N 1
ATOM 2585 C CA . ASN A 1 320 ? 12.927 -11.032 -19.588 1.00 95.31 320 ASN A CA 1
ATOM 2586 C C . ASN A 1 320 ? 13.443 -9.781 -20.306 1.00 95.31 320 ASN A C 1
ATOM 2588 O O . ASN A 1 320 ? 13.364 -8.671 -19.774 1.00 95.31 320 ASN A O 1
ATOM 2592 N N . VAL A 1 321 ? 13.887 -9.958 -21.549 1.00 96.56 321 VAL A N 1
ATOM 2593 C CA . VAL A 1 321 ? 14.165 -8.875 -22.496 1.00 96.56 321 VAL A CA 1
ATOM 2594 C C . VAL A 1 321 ? 13.056 -8.880 -23.543 1.00 96.56 321 VAL A C 1
ATOM 2596 O O . VAL A 1 321 ? 13.000 -9.780 -24.375 1.00 96.56 321 VAL A O 1
ATOM 2599 N N . GLY A 1 322 ? 12.160 -7.893 -23.463 1.00 93.19 322 GLY A N 1
ATOM 2600 C CA . GLY A 1 322 ? 11.009 -7.748 -24.358 1.00 93.19 322 GLY A CA 1
ATOM 2601 C C . GLY A 1 322 ? 11.351 -6.985 -25.637 1.00 93.19 322 GLY A C 1
ATOM 2602 O O . GLY A 1 322 ? 10.947 -5.830 -25.790 1.00 93.19 322 GLY A O 1
ATOM 2603 N N . ASN A 1 323 ? 12.128 -7.584 -26.536 1.00 94.25 323 ASN A N 1
ATOM 2604 C CA . ASN A 1 323 ? 12.508 -6.967 -27.803 1.00 94.25 323 ASN A CA 1
ATOM 2605 C C . ASN A 1 323 ? 11.324 -6.838 -28.776 1.00 94.25 323 ASN A C 1
ATOM 2607 O O . ASN A 1 323 ? 11.409 -6.004 -29.681 1.00 94.25 323 ASN A O 1
ATOM 2611 N N . THR A 1 324 ? 10.200 -7.550 -28.575 1.00 92.31 324 THR A N 1
ATOM 2612 C CA . THR A 1 324 ? 8.960 -7.323 -29.352 1.00 92.31 324 THR A CA 1
ATOM 2613 C C . THR A 1 324 ? 8.518 -5.861 -29.365 1.00 92.31 324 THR A C 1
ATOM 2615 O O . THR A 1 324 ? 7.941 -5.417 -30.350 1.00 92.31 324 THR A O 1
ATOM 2618 N N . LEU A 1 325 ? 8.826 -5.090 -28.314 1.00 89.62 325 LEU A N 1
ATOM 2619 C CA . LEU A 1 325 ? 8.495 -3.663 -28.210 1.00 89.62 325 LEU A CA 1
ATOM 2620 C C . LEU A 1 325 ? 9.137 -2.801 -29.308 1.00 89.62 325 LEU A C 1
ATOM 2622 O O . LEU A 1 325 ? 8.704 -1.673 -29.534 1.00 89.62 325 LEU A O 1
ATOM 2626 N N . LEU A 1 326 ? 10.187 -3.303 -29.959 1.00 90.50 326 LEU A N 1
ATOM 2627 C CA . LEU A 1 326 ? 10.886 -2.625 -31.052 1.00 90.50 326 LEU A CA 1
ATOM 2628 C C . LEU A 1 326 ? 10.498 -3.168 -32.436 1.00 90.50 326 LEU A C 1
ATOM 2630 O O . LEU A 1 326 ? 11.025 -2.702 -33.454 1.00 90.50 326 LEU A O 1
ATOM 2634 N N . LEU A 1 327 ? 9.612 -4.164 -32.475 1.00 90.62 327 LEU A N 1
ATOM 2635 C CA . LEU A 1 327 ? 9.131 -4.805 -33.688 1.00 90.62 327 LEU A CA 1
ATOM 2636 C C . LEU A 1 327 ? 7.706 -4.341 -33.994 1.00 90.62 327 LEU A C 1
ATOM 2638 O O . LEU A 1 327 ? 6.899 -4.090 -33.100 1.00 90.62 327 LEU A O 1
ATOM 2642 N N . CYS A 1 328 ? 7.377 -4.248 -35.277 1.00 87.69 328 CYS A N 1
ATOM 2643 C CA . CYS A 1 328 ? 5.996 -4.047 -35.692 1.00 87.69 328 CYS A CA 1
ATOM 2644 C C . CYS A 1 328 ? 5.187 -5.356 -35.542 1.00 87.69 328 CYS A C 1
ATOM 2646 O O . CYS A 1 328 ? 5.773 -6.428 -35.369 1.00 87.69 328 CYS A O 1
ATOM 2648 N N . PRO A 1 329 ? 3.848 -5.326 -35.692 1.00 86.44 329 PRO A N 1
ATOM 2649 C CA . PRO A 1 329 ? 3.015 -6.535 -35.667 1.00 86.44 329 PRO A CA 1
ATOM 2650 C C . PRO A 1 329 ? 3.403 -7.613 -36.696 1.00 86.44 329 PRO A C 1
ATOM 2652 O O . PRO A 1 329 ? 3.059 -8.777 -36.516 1.00 86.44 329 PRO A O 1
ATOM 2655 N N . HIS A 1 330 ? 4.135 -7.249 -37.756 1.00 86.88 330 HIS A N 1
ATOM 2656 C CA . HIS A 1 330 ? 4.662 -8.184 -38.759 1.00 86.88 330 HIS A CA 1
ATOM 2657 C C . HIS A 1 330 ? 6.013 -8.813 -38.364 1.00 86.88 330 HIS A C 1
ATOM 2659 O O . HIS A 1 330 ? 6.576 -9.585 -39.134 1.00 86.88 330 HIS A O 1
ATOM 2665 N N . GLY A 1 331 ? 6.566 -8.468 -37.195 1.00 87.56 331 GLY A N 1
ATOM 2666 C CA . GLY A 1 331 ? 7.852 -8.975 -36.701 1.00 87.56 331 GLY A CA 1
ATOM 2667 C C . GLY A 1 331 ? 9.088 -8.299 -37.304 1.00 87.56 331 GLY A C 1
ATOM 2668 O O . GLY A 1 331 ? 10.209 -8.715 -37.018 1.00 87.56 331 GLY A O 1
ATOM 2669 N N . GLY A 1 332 ? 8.909 -7.261 -38.125 1.00 90.06 332 GLY A N 1
ATOM 2670 C CA . GLY A 1 332 ? 10.011 -6.477 -38.681 1.00 90.06 332 GLY A CA 1
ATOM 2671 C C . GLY A 1 332 ? 10.464 -5.362 -37.742 1.00 90.06 332 GLY A C 1
ATOM 2672 O O . GLY A 1 332 ? 9.668 -4.805 -36.983 1.00 90.06 332 GLY A O 1
ATOM 2673 N N . PHE A 1 333 ? 11.746 -5.011 -37.806 1.00 90.12 333 PHE A N 1
ATOM 2674 C CA . PHE A 1 333 ? 12.308 -3.935 -36.993 1.00 90.12 333 PHE A CA 1
ATOM 2675 C C . PHE A 1 333 ? 11.857 -2.560 -37.510 1.00 90.12 333 PHE A C 1
ATOM 2677 O O . PHE A 1 333 ? 11.758 -2.340 -38.718 1.00 90.12 333 PHE A O 1
ATOM 2684 N N . MET A 1 334 ? 11.559 -1.626 -36.603 1.00 82.94 334 MET A N 1
ATOM 2685 C CA . MET A 1 334 ? 10.922 -0.349 -36.966 1.00 82.94 334 MET A CA 1
ATOM 2686 C C . MET A 1 334 ? 11.899 0.803 -37.260 1.00 82.94 334 MET A C 1
ATOM 2688 O O . MET A 1 334 ? 11.484 1.837 -37.794 1.00 82.94 334 MET A O 1
ATOM 2692 N N . PHE A 1 335 ? 13.187 0.652 -36.934 1.00 85.25 335 PHE A N 1
ATOM 2693 C CA . PHE A 1 335 ? 14.173 1.735 -37.021 1.00 85.25 335 PHE A CA 1
ATOM 2694 C C . PHE A 1 335 ? 15.261 1.440 -38.055 1.00 85.25 335 PHE A C 1
ATOM 2696 O O . PHE A 1 335 ? 15.989 0.458 -37.954 1.00 85.25 335 PHE A O 1
ATOM 2703 N N . SER A 1 336 ? 15.412 2.328 -39.037 1.00 83.94 336 SER A N 1
ATOM 2704 C CA . SER A 1 336 ? 16.527 2.262 -39.988 1.00 83.94 336 SER A CA 1
ATOM 2705 C C . SER A 1 336 ? 17.859 2.659 -39.331 1.00 83.94 336 SER A C 1
ATOM 2707 O O . SER A 1 336 ? 17.875 3.289 -38.270 1.00 83.94 336 SER A O 1
ATOM 2709 N N . TYR A 1 337 ? 18.987 2.354 -39.984 1.00 85.94 337 TYR A N 1
ATOM 2710 C CA . TYR A 1 337 ? 20.303 2.856 -39.562 1.00 85.94 337 TYR A CA 1
ATOM 2711 C C . TYR A 1 337 ? 20.318 4.388 -39.448 1.00 85.94 337 TYR A C 1
ATOM 2713 O O . TYR A 1 337 ? 20.771 4.921 -38.439 1.00 85.94 337 TYR A O 1
ATOM 2721 N N . GLU A 1 338 ? 19.748 5.096 -40.425 1.00 84.25 338 GLU A N 1
ATOM 2722 C CA . GLU A 1 338 ? 19.665 6.561 -40.418 1.00 84.25 338 GLU A CA 1
ATOM 2723 C C . GLU A 1 338 ? 18.850 7.080 -39.225 1.00 84.25 338 GLU A C 1
ATOM 2725 O O . GLU A 1 338 ? 19.301 7.976 -38.513 1.00 84.25 338 GLU A O 1
ATOM 2730 N N . SER A 1 339 ? 17.705 6.455 -38.928 1.00 83.06 339 SER A N 1
ATOM 2731 C CA . SER A 1 339 ? 16.881 6.789 -37.755 1.00 83.06 339 SER A CA 1
ATOM 2732 C C . SER A 1 339 ? 17.627 6.606 -36.432 1.00 83.06 339 SER A C 1
ATOM 2734 O O . SER A 1 339 ? 17.457 7.404 -35.507 1.00 83.06 339 SER A O 1
ATOM 2736 N N . LEU A 1 340 ? 18.470 5.573 -36.332 1.00 84.75 340 LEU A N 1
ATOM 2737 C CA . LEU A 1 340 ? 19.278 5.319 -35.139 1.00 84.75 340 LEU A CA 1
ATOM 2738 C C . LEU A 1 340 ? 20.362 6.395 -34.941 1.00 84.75 340 LEU A C 1
ATOM 2740 O O . LEU A 1 340 ? 20.618 6.795 -33.808 1.00 84.75 340 LEU A O 1
ATOM 2744 N N . ILE A 1 341 ? 20.985 6.891 -36.017 1.00 85.31 341 ILE A N 1
ATOM 2745 C CA . ILE A 1 341 ? 22.031 7.928 -35.931 1.00 85.31 341 ILE A CA 1
ATOM 2746 C C . ILE A 1 341 ? 21.434 9.320 -35.708 1.00 85.31 341 ILE A C 1
ATOM 2748 O O . ILE A 1 341 ? 21.987 10.110 -34.943 1.00 85.31 341 ILE A O 1
ATOM 2752 N N . ASN A 1 342 ? 20.303 9.613 -36.354 1.00 80.75 342 ASN A N 1
ATOM 2753 C CA . ASN A 1 342 ? 19.625 10.909 -36.270 1.00 80.75 342 ASN A CA 1
ATOM 2754 C C . ASN A 1 342 ? 18.921 11.128 -34.919 1.00 80.75 342 ASN A C 1
ATOM 2756 O O . ASN A 1 342 ? 18.387 12.206 -34.669 1.00 80.75 342 ASN A O 1
ATOM 2760 N N . GLY A 1 343 ? 18.941 10.129 -34.027 1.00 72.44 343 GLY A N 1
ATOM 2761 C CA . GLY A 1 343 ? 18.370 10.226 -32.684 1.00 72.44 343 GLY A CA 1
ATOM 2762 C C . GLY A 1 343 ? 16.848 10.075 -32.641 1.00 72.44 343 GLY A C 1
ATOM 2763 O O . GLY A 1 343 ? 16.231 10.453 -31.647 1.00 72.44 343 GLY A O 1
ATOM 2764 N N . GLU A 1 344 ? 16.239 9.511 -33.689 1.00 71.19 344 GLU A N 1
ATOM 2765 C CA . GLU A 1 344 ? 14.799 9.208 -33.739 1.00 71.19 344 GLU A CA 1
ATOM 2766 C C . GLU A 1 344 ? 14.446 7.994 -32.860 1.00 71.19 344 GLU A C 1
ATOM 2768 O O . GLU A 1 344 ? 13.319 7.856 -32.393 1.00 71.19 344 GLU A O 1
ATOM 2773 N N . ALA A 1 345 ? 15.421 7.123 -32.592 1.00 76.94 345 ALA A N 1
ATOM 2774 C CA . ALA A 1 345 ? 15.273 5.918 -31.782 1.00 76.94 345 ALA A CA 1
ATOM 2775 C C . ALA A 1 345 ? 15.749 6.135 -30.332 1.00 76.94 345 ALA A C 1
ATOM 2777 O O . ALA A 1 345 ? 16.705 5.515 -29.874 1.00 76.94 345 ALA A O 1
ATOM 2778 N N . GLN A 1 346 ? 15.096 7.022 -29.578 1.00 76.94 346 GLN A N 1
ATOM 2779 C CA . GLN A 1 346 ? 15.520 7.360 -28.203 1.00 76.94 346 GLN A CA 1
ATOM 2780 C C . GLN A 1 346 ? 15.329 6.221 -27.186 1.00 76.94 346 GLN A C 1
ATOM 2782 O O . GLN A 1 346 ? 15.846 6.284 -26.074 1.00 76.94 346 GLN A O 1
ATOM 2787 N N . HIS A 1 347 ? 14.594 5.174 -27.559 1.00 84.00 347 HIS A N 1
ATOM 2788 C CA . HIS A 1 347 ? 14.206 4.078 -26.670 1.00 84.00 347 HIS A CA 1
ATOM 2789 C C . HIS A 1 347 ? 15.021 2.797 -26.876 1.00 84.00 347 HIS A C 1
ATOM 2791 O O . HIS A 1 347 ? 14.612 1.737 -26.402 1.00 84.00 347 HIS A O 1
ATOM 2797 N N . VAL A 1 348 ? 16.167 2.868 -27.559 1.00 92.44 348 VAL A N 1
ATOM 2798 C CA . VAL A 1 348 ? 17.036 1.705 -27.793 1.00 92.44 348 VAL A CA 1
ATOM 2799 C C . VAL A 1 348 ? 18.386 1.850 -27.100 1.00 92.44 348 VAL A C 1
ATOM 2801 O O . VAL A 1 348 ? 18.894 2.949 -26.897 1.00 92.44 348 VAL A O 1
ATOM 2804 N N . THR A 1 349 ? 18.996 0.719 -26.766 1.00 94.50 349 THR A N 1
ATOM 2805 C CA . THR A 1 349 ? 20.384 0.623 -26.316 1.00 94.50 349 THR A CA 1
ATOM 2806 C C . THR A 1 349 ? 21.127 -0.362 -27.206 1.00 94.50 349 THR A C 1
ATOM 2808 O O . THR A 1 349 ? 20.702 -1.502 -27.381 1.00 94.50 349 THR A O 1
ATOM 2811 N N . LEU A 1 350 ? 22.247 0.089 -27.769 1.00 95.06 350 LEU A N 1
ATOM 2812 C CA . LEU A 1 350 ? 23.160 -0.750 -28.543 1.00 95.06 350 LEU A CA 1
ATOM 2813 C C . LEU A 1 350 ? 24.042 -1.554 -27.597 1.00 95.06 350 LEU A C 1
ATOM 2815 O O . LEU A 1 350 ? 24.506 -0.983 -26.615 1.00 95.06 350 LEU A O 1
ATOM 2819 N N . LEU A 1 351 ? 24.336 -2.809 -27.923 1.00 96.88 351 LEU A N 1
ATOM 2820 C CA . LEU A 1 351 ? 25.142 -3.752 -27.146 1.00 96.88 351 LEU A CA 1
ATOM 2821 C C . LEU A 1 351 ? 26.302 -4.315 -27.972 1.00 96.88 351 LEU A C 1
ATOM 2823 O O . LEU A 1 351 ? 26.167 -4.536 -29.179 1.00 96.88 351 LEU A O 1
ATOM 2827 N N . TRP A 1 352 ? 27.429 -4.578 -27.306 1.00 96.69 352 TRP A N 1
ATOM 2828 C CA . TRP A 1 352 ? 28.520 -5.356 -27.898 1.00 96.69 352 TRP A CA 1
ATOM 2829 C C . TRP A 1 352 ? 28.140 -6.837 -28.034 1.00 96.69 352 TRP A C 1
ATOM 2831 O O . TRP A 1 352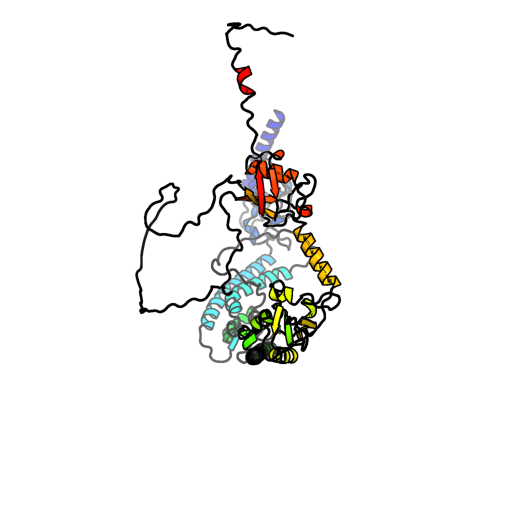 ? 27.316 -7.310 -27.250 1.00 96.69 352 TRP A O 1
ATOM 2841 N N . PRO A 1 353 ? 28.762 -7.590 -28.962 1.00 96.50 353 PRO A N 1
ATOM 2842 C CA . PRO A 1 353 ? 28.542 -9.034 -29.082 1.00 96.50 353 PRO A CA 1
ATOM 2843 C C . PRO A 1 353 ? 28.736 -9.795 -27.760 1.00 96.50 353 PRO A C 1
ATOM 2845 O O . PRO A 1 353 ? 27.861 -10.563 -27.375 1.00 96.50 353 PRO A O 1
ATOM 2848 N N . ASP A 1 354 ? 29.806 -9.500 -27.017 1.00 95.88 354 ASP A N 1
ATOM 2849 C CA . ASP A 1 354 ? 30.095 -10.155 -25.732 1.00 95.88 354 ASP A CA 1
ATOM 2850 C C . ASP A 1 354 ? 29.038 -9.823 -24.661 1.00 95.88 354 ASP A C 1
ATOM 2852 O O . ASP A 1 354 ? 28.625 -10.677 -23.879 1.00 95.88 354 ASP A O 1
ATOM 2856 N N . GLU A 1 355 ? 28.550 -8.576 -24.632 1.00 96.81 355 GLU A N 1
ATOM 2857 C CA . GLU A 1 355 ? 27.474 -8.169 -23.716 1.00 96.81 355 GLU A CA 1
ATOM 2858 C C . GLU A 1 355 ? 26.154 -8.857 -24.069 1.00 96.81 355 GLU A C 1
ATOM 2860 O O . GLU A 1 355 ? 25.398 -9.243 -23.178 1.00 96.81 355 GLU A O 1
ATOM 2865 N N . TRP A 1 356 ? 25.877 -9.019 -25.365 1.00 97.38 356 TRP A N 1
ATOM 2866 C CA . TRP A 1 356 ? 24.701 -9.731 -25.846 1.00 97.38 356 TRP A CA 1
ATOM 2867 C C . TRP A 1 356 ? 24.736 -11.217 -25.492 1.00 97.38 356 TRP A C 1
ATOM 2869 O O . TRP A 1 356 ? 23.705 -11.767 -25.110 1.00 97.38 356 TRP A O 1
ATOM 2879 N N . GLU A 1 357 ? 25.899 -11.864 -25.572 1.00 97.31 357 GLU A N 1
ATOM 2880 C CA . GLU A 1 357 ? 26.061 -13.258 -25.152 1.00 97.31 357 GLU A CA 1
ATOM 2881 C C . GLU A 1 357 ? 25.734 -13.424 -23.663 1.00 97.31 357 GLU A C 1
ATOM 2883 O O . GLU A 1 357 ? 24.962 -14.304 -23.278 1.00 97.31 357 GLU A O 1
ATOM 2888 N N . VAL A 1 358 ? 26.256 -12.524 -22.824 1.00 97.62 358 VAL A N 1
ATOM 2889 C CA . VAL A 1 358 ? 25.950 -12.496 -21.390 1.00 97.62 358 VAL A CA 1
ATOM 2890 C C . VAL A 1 358 ? 24.455 -12.260 -21.155 1.00 97.62 358 VAL A C 1
ATOM 2892 O O . VAL A 1 358 ? 23.846 -12.977 -20.364 1.00 97.62 358 VAL A O 1
ATOM 2895 N N . ILE A 1 359 ? 23.837 -11.305 -21.856 1.00 97.44 359 ILE A N 1
ATOM 2896 C CA . ILE A 1 359 ? 22.399 -11.027 -21.730 1.00 97.44 359 ILE A CA 1
ATOM 2897 C C . ILE A 1 359 ? 21.556 -12.233 -22.160 1.00 97.44 359 ILE A C 1
ATOM 2899 O O . ILE A 1 359 ? 20.648 -12.628 -21.438 1.00 97.44 359 ILE A O 1
ATOM 2903 N N . SER A 1 360 ? 21.892 -12.867 -23.279 1.00 96.62 360 SER A N 1
ATOM 2904 C CA . SER A 1 360 ? 21.175 -14.042 -23.790 1.00 96.62 360 SER A CA 1
ATOM 2905 C C . SER A 1 360 ? 21.285 -15.254 -22.861 1.00 96.62 360 SER A C 1
ATOM 2907 O O . SER A 1 360 ? 20.431 -16.135 -22.890 1.00 96.62 360 SER A O 1
ATOM 2909 N N . ARG A 1 361 ? 22.338 -15.312 -22.037 1.00 96.69 361 ARG A N 1
ATOM 2910 C CA . ARG A 1 361 ? 22.528 -16.350 -21.018 1.00 96.69 361 ARG A CA 1
ATOM 2911 C C . ARG A 1 361 ? 21.784 -16.046 -19.716 1.00 96.69 361 ARG A C 1
ATOM 2913 O O . ARG A 1 361 ? 21.295 -16.971 -19.076 1.00 96.69 361 ARG A O 1
ATOM 2920 N N . LEU A 1 362 ? 21.761 -14.783 -19.288 1.00 96.12 362 LEU A N 1
ATOM 2921 C CA . LEU A 1 362 ? 21.212 -14.371 -17.990 1.00 96.12 362 LEU A CA 1
ATOM 2922 C C . LEU A 1 362 ? 19.709 -14.067 -18.027 1.00 96.12 362 LEU A C 1
ATOM 2924 O O . LEU A 1 362 ? 19.062 -14.119 -16.983 1.00 96.12 362 LEU A O 1
ATOM 2928 N N . PHE A 1 363 ? 19.159 -13.743 -19.198 1.00 97.19 363 PHE A N 1
ATOM 2929 C CA . PHE A 1 363 ? 17.770 -13.327 -19.369 1.00 97.19 363 PHE A CA 1
ATOM 2930 C C . PHE A 1 363 ? 17.083 -14.136 -20.470 1.00 97.19 363 PHE A C 1
ATOM 2932 O O . PHE A 1 363 ? 17.710 -14.585 -21.427 1.00 97.19 363 PHE A O 1
ATOM 2939 N N . ILE A 1 364 ? 15.765 -14.271 -20.362 1.00 96.50 364 ILE A N 1
ATOM 2940 C CA . ILE A 1 364 ? 14.928 -14.831 -21.419 1.00 96.50 364 ILE A CA 1
ATOM 2941 C C . ILE A 1 364 ? 14.680 -13.727 -22.445 1.00 96.50 364 ILE A C 1
ATOM 2943 O O . ILE A 1 364 ? 14.008 -12.733 -22.168 1.00 96.50 364 ILE A O 1
ATOM 2947 N N . VAL A 1 365 ? 15.244 -13.896 -23.632 1.00 96.88 365 VAL A N 1
ATOM 2948 C CA . VAL A 1 365 ? 15.106 -12.955 -24.744 1.00 96.88 365 VAL A CA 1
ATOM 2949 C C . VAL A 1 365 ? 14.056 -13.492 -25.713 1.00 96.88 365 VAL A C 1
ATOM 2951 O O . VAL A 1 365 ? 14.182 -14.618 -26.187 1.00 96.88 365 VAL A O 1
ATOM 2954 N N . ASP A 1 366 ? 13.033 -12.696 -26.020 1.00 95.12 366 ASP A N 1
ATOM 2955 C CA . ASP A 1 366 ? 11.955 -13.089 -26.941 1.00 95.12 366 ASP A CA 1
ATOM 2956 C C . ASP A 1 366 ? 12.393 -13.088 -28.420 1.00 95.12 366 ASP A C 1
ATOM 2958 O O . ASP A 1 366 ? 12.097 -14.020 -29.167 1.00 95.12 366 ASP A O 1
ATOM 2962 N N . HIS A 1 367 ? 13.148 -12.073 -28.838 1.00 94.12 367 HIS A N 1
ATOM 2963 C CA . HIS A 1 367 ? 13.681 -11.908 -30.184 1.00 94.12 367 HIS A CA 1
ATOM 2964 C C . HIS A 1 367 ? 15.097 -11.348 -30.144 1.00 94.12 367 HIS A C 1
ATOM 2966 O O . HIS A 1 367 ? 15.394 -10.418 -29.402 1.00 94.12 367 HIS A O 1
ATOM 2972 N N . SER A 1 368 ? 15.982 -11.839 -31.006 1.00 96.00 368 SER A N 1
ATOM 2973 C CA . SER A 1 368 ? 17.276 -11.194 -31.237 1.00 96.00 368 SER A CA 1
ATOM 2974 C C . SER A 1 368 ? 17.119 -10.043 -32.227 1.00 96.00 368 SER A C 1
ATOM 2976 O O . SER A 1 368 ? 16.635 -10.279 -33.334 1.00 96.00 368 SER A O 1
ATOM 2978 N N . ILE A 1 369 ? 17.573 -8.841 -31.866 1.00 95.94 369 ILE A N 1
ATOM 2979 C CA . ILE A 1 369 ? 17.655 -7.703 -32.788 1.00 95.94 369 ILE A CA 1
ATOM 2980 C C . ILE A 1 369 ? 19.120 -7.299 -32.946 1.00 95.94 369 ILE A C 1
ATOM 2982 O O . ILE A 1 369 ? 19.802 -7.030 -31.956 1.00 95.94 369 ILE A O 1
ATOM 2986 N N . SER A 1 370 ? 19.608 -7.239 -34.180 1.00 95.56 370 SER A N 1
ATOM 2987 C CA . SER A 1 370 ? 20.979 -6.847 -34.501 1.00 95.56 370 SER A CA 1
ATOM 2988 C C . SER A 1 370 ? 21.055 -5.933 -35.717 1.00 95.56 370 SER A C 1
ATOM 2990 O O . SER A 1 370 ? 20.187 -5.932 -36.590 1.00 95.56 370 SER A O 1
ATOM 2992 N N . ILE A 1 371 ? 22.130 -5.154 -35.781 1.00 93.94 371 ILE A N 1
ATOM 2993 C CA . ILE A 1 371 ? 22.525 -4.358 -36.936 1.00 93.94 371 ILE A CA 1
ATOM 2994 C C . ILE A 1 371 ? 23.893 -4.826 -37.423 1.00 93.94 371 ILE A C 1
ATOM 2996 O O . ILE A 1 371 ? 24.809 -5.030 -36.628 1.00 93.94 371 ILE A O 1
ATOM 3000 N N . HIS A 1 372 ? 24.016 -5.005 -38.733 1.00 92.19 372 HIS A N 1
ATOM 3001 C CA . HIS A 1 372 ? 25.189 -5.527 -39.417 1.00 92.19 372 HIS A CA 1
ATOM 3002 C C . HIS A 1 372 ? 25.777 -4.477 -40.361 1.00 92.19 372 HIS A C 1
ATOM 3004 O O . HIS A 1 372 ? 25.042 -3.803 -41.086 1.00 92.19 372 HIS A O 1
ATOM 3010 N N . CYS A 1 373 ? 27.103 -4.376 -40.379 1.00 89.94 373 CYS A N 1
ATOM 3011 C CA . CYS A 1 373 ? 27.868 -3.528 -41.287 1.00 89.94 373 CYS A CA 1
ATOM 3012 C C . CYS A 1 373 ? 28.544 -4.392 -42.357 1.00 89.94 373 CYS A C 1
ATOM 3014 O O . CYS A 1 373 ? 29.480 -5.142 -42.077 1.00 89.94 373 CYS A O 1
ATOM 3016 N N . LEU A 1 374 ? 28.073 -4.276 -43.597 1.00 84.06 374 LEU A N 1
ATOM 3017 C CA . LEU A 1 374 ? 28.623 -4.963 -44.759 1.00 84.06 374 LEU A CA 1
ATOM 3018 C C . LEU A 1 374 ? 29.729 -4.093 -45.368 1.00 84.06 374 LEU A C 1
ATOM 3020 O O . LEU A 1 374 ? 29.474 -3.026 -45.930 1.00 84.06 374 LEU A O 1
ATOM 3024 N N . LYS A 1 375 ? 30.979 -4.556 -45.274 1.00 71.44 375 LYS A N 1
ATOM 3025 C CA . LYS A 1 375 ? 32.108 -3.936 -45.978 1.00 71.44 375 LYS A CA 1
ATOM 3026 C C . LYS A 1 375 ? 32.124 -4.453 -47.416 1.00 71.44 375 LYS A C 1
ATOM 3028 O O . LYS A 1 375 ? 32.492 -5.603 -47.639 1.00 71.44 375 LYS A O 1
ATOM 3033 N N . GLN A 1 376 ? 31.740 -3.627 -48.390 1.00 57.72 376 GLN A N 1
ATOM 3034 C CA . GLN A 1 376 ? 31.889 -3.989 -49.801 1.00 57.72 376 GLN A CA 1
ATOM 3035 C C . GLN A 1 376 ? 33.375 -3.989 -50.179 1.00 57.72 376 GLN A C 1
ATOM 3037 O O . GLN A 1 376 ? 34.022 -2.948 -50.274 1.00 57.72 376 GLN A O 1
ATOM 3042 N N . SER A 1 377 ? 33.932 -5.175 -50.399 1.00 51.00 377 SER A N 1
ATOM 3043 C CA . SER A 1 377 ? 35.140 -5.334 -51.199 1.00 51.00 377 SER A CA 1
ATOM 3044 C C . SER A 1 377 ? 34.739 -5.201 -52.670 1.00 51.00 377 SER A C 1
ATOM 3046 O O . SER A 1 377 ? 33.922 -5.988 -53.128 1.00 51.00 377 SER A O 1
ATOM 3048 N N . THR A 1 378 ? 35.335 -4.238 -53.379 1.00 51.78 378 THR A N 1
ATOM 3049 C CA . THR A 1 378 ? 35.294 -4.026 -54.845 1.00 51.78 378 THR A CA 1
ATOM 3050 C C . THR A 1 378 ? 34.091 -3.285 -55.457 1.00 51.78 378 THR A C 1
ATOM 3052 O O . THR A 1 378 ? 33.309 -3.878 -56.188 1.00 51.78 378 THR A O 1
ATOM 3055 N N . SER A 1 379 ? 34.026 -1.959 -55.281 1.00 46.53 379 SER A N 1
ATOM 3056 C CA . SER A 1 379 ? 33.744 -0.974 -56.352 1.00 46.53 379 SER A CA 1
ATOM 3057 C C . SER A 1 379 ? 33.882 0.457 -55.813 1.00 46.53 379 SER A C 1
ATOM 3059 O O . SER A 1 379 ? 33.808 0.681 -54.611 1.00 46.53 379 SER A O 1
ATOM 3061 N N . ASN A 1 380 ? 34.147 1.408 -56.706 1.00 51.12 380 ASN A N 1
ATOM 3062 C CA . ASN A 1 380 ? 34.762 2.720 -56.471 1.00 51.12 380 ASN A CA 1
ATOM 3063 C C . ASN A 1 380 ? 33.909 3.778 -55.725 1.00 51.12 380 ASN A C 1
ATOM 3065 O O . ASN A 1 380 ? 34.144 4.968 -55.915 1.00 51.12 380 ASN A O 1
ATOM 3069 N N . ASP A 1 381 ? 32.948 3.377 -54.887 1.00 51.91 381 ASP A N 1
ATOM 3070 C CA . ASP A 1 381 ? 32.125 4.299 -54.092 1.00 51.91 381 ASP A CA 1
ATOM 3071 C C . ASP A 1 381 ? 31.974 3.767 -52.654 1.00 51.91 381 ASP A C 1
ATOM 3073 O O . ASP A 1 381 ? 31.149 2.908 -52.353 1.00 51.91 381 ASP A O 1
ATOM 3077 N N . GLY A 1 382 ? 32.880 4.196 -51.772 1.00 54.03 382 GLY A N 1
ATOM 3078 C CA . GLY A 1 382 ? 33.168 3.594 -50.462 1.00 54.03 382 GLY A CA 1
ATOM 3079 C C . GLY A 1 382 ? 32.124 3.813 -49.359 1.00 54.03 382 GLY A C 1
ATOM 3080 O O . GLY A 1 382 ? 32.506 4.090 -48.221 1.00 54.03 382 GLY A O 1
ATOM 3081 N N . SER A 1 383 ? 30.828 3.702 -49.656 1.00 63.78 383 SER A N 1
ATOM 3082 C CA . SER A 1 383 ? 29.776 3.763 -48.635 1.00 63.78 383 SER A CA 1
ATOM 3083 C C . SER A 1 383 ? 29.557 2.386 -47.988 1.00 63.78 383 SER A C 1
ATOM 3085 O O . SER A 1 383 ? 29.322 1.383 -48.658 1.00 63.78 383 SER A O 1
ATOM 3087 N N . ALA A 1 384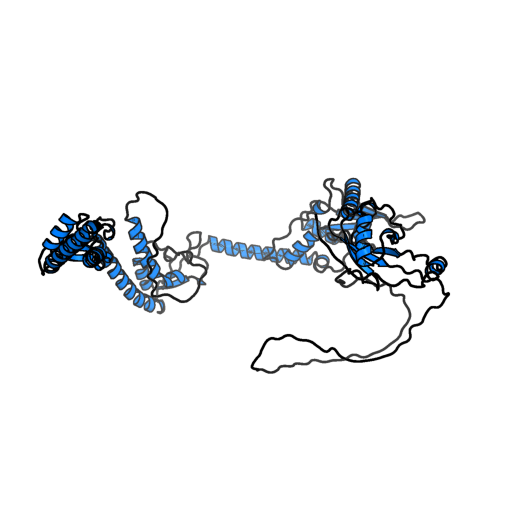 ? 29.691 2.307 -46.660 1.00 74.56 384 ALA A N 1
ATOM 3088 C CA . ALA A 1 384 ? 29.377 1.089 -45.914 1.00 74.56 384 ALA A CA 1
ATOM 3089 C C . ALA A 1 384 ? 27.859 0.845 -45.942 1.00 74.56 384 ALA A C 1
ATOM 3091 O O . ALA A 1 384 ? 27.086 1.767 -45.683 1.00 74.56 384 ALA A O 1
ATOM 3092 N N . GLN A 1 385 ? 27.433 -0.386 -46.237 1.00 84.12 385 GLN A N 1
ATOM 3093 C CA . GLN A 1 385 ? 26.014 -0.747 -46.259 1.00 84.12 385 GLN A CA 1
ATOM 3094 C C . GLN A 1 385 ? 25.600 -1.342 -44.910 1.00 84.12 385 GLN A C 1
ATOM 3096 O O . GLN A 1 385 ? 26.285 -2.214 -44.372 1.00 84.12 385 GLN A O 1
ATOM 3101 N N . PHE A 1 386 ? 24.461 -0.901 -44.374 1.00 89.19 386 PHE A N 1
ATOM 3102 C CA . PHE A 1 386 ? 23.951 -1.347 -43.077 1.00 89.19 386 PHE A CA 1
ATOM 3103 C C . PHE A 1 386 ? 22.624 -2.085 -43.233 1.00 89.19 386 PHE A C 1
ATOM 3105 O O . PHE A 1 386 ? 21.747 -1.647 -43.975 1.00 89.19 386 PHE A O 1
ATOM 3112 N N . THR A 1 387 ? 22.473 -3.202 -42.525 1.00 90.56 387 THR A N 1
ATOM 3113 C CA . THR A 1 387 ? 21.253 -4.030 -42.536 1.00 90.56 387 THR A CA 1
ATOM 3114 C C . THR A 1 387 ? 20.880 -4.451 -41.120 1.00 90.56 387 THR A C 1
ATOM 3116 O O . THR A 1 387 ? 21.750 -4.533 -40.256 1.00 90.56 387 THR A O 1
ATOM 3119 N N . THR A 1 388 ? 19.599 -4.708 -40.855 1.00 92.31 388 THR A N 1
ATOM 3120 C CA . THR A 1 388 ? 19.117 -5.168 -39.542 1.00 92.31 388 THR A CA 1
ATOM 3121 C C . THR A 1 388 ? 18.588 -6.593 -39.620 1.00 92.31 388 THR A C 1
ATOM 3123 O O . THR A 1 388 ? 18.161 -7.050 -40.680 1.00 92.31 388 THR A O 1
ATOM 3126 N N . ARG A 1 389 ? 18.603 -7.299 -38.489 1.00 91.75 389 ARG A N 1
ATOM 3127 C CA . ARG A 1 389 ? 17.908 -8.575 -38.297 1.00 91.75 389 ARG A CA 1
ATOM 3128 C C . ARG A 1 389 ? 17.077 -8.485 -37.017 1.00 91.75 389 ARG A C 1
ATOM 3130 O O . ARG A 1 389 ? 17.683 -8.256 -35.977 1.00 91.75 389 ARG A O 1
ATOM 3137 N N . PRO A 1 390 ? 15.743 -8.651 -37.054 1.00 92.56 390 PRO A N 1
ATOM 3138 C CA . PRO A 1 390 ? 14.894 -8.822 -38.235 1.00 92.56 390 PRO A CA 1
ATOM 3139 C C . PRO A 1 390 ? 15.016 -7.670 -39.243 1.00 92.56 390 PRO A C 1
ATOM 3141 O O . PRO A 1 390 ? 15.447 -6.563 -38.902 1.00 92.56 390 PRO A O 1
ATOM 3144 N N . GLU A 1 391 ? 14.666 -7.948 -40.497 1.00 89.62 391 GLU A N 1
ATOM 3145 C CA . GLU A 1 391 ? 14.660 -6.925 -41.544 1.00 89.62 391 GLU A CA 1
ATOM 3146 C C . GLU A 1 391 ? 13.626 -5.834 -41.239 1.00 89.62 391 GLU A C 1
ATOM 3148 O O . GLU A 1 391 ? 12.695 -6.016 -40.444 1.00 89.62 391 GLU A O 1
ATOM 3153 N N . LEU A 1 392 ? 13.808 -4.671 -41.863 1.00 84.69 392 LEU A N 1
ATOM 3154 C CA . LEU A 1 392 ? 12.854 -3.577 -41.749 1.00 84.69 392 LEU A CA 1
ATOM 3155 C C . LEU A 1 392 ? 11.518 -3.986 -42.367 1.00 84.69 392 LEU A C 1
ATOM 3157 O O . LEU A 1 392 ? 11.465 -4.486 -43.490 1.00 84.69 392 LEU A O 1
ATOM 3161 N N . CYS A 1 393 ? 10.423 -3.702 -41.668 1.00 85.56 393 CYS A N 1
ATOM 3162 C CA . CYS A 1 393 ? 9.106 -3.784 -42.286 1.00 85.56 393 CYS A CA 1
ATOM 3163 C C . CYS A 1 393 ? 8.840 -2.494 -43.068 1.00 85.56 393 CYS A C 1
ATOM 3165 O O . CYS A 1 393 ? 8.455 -1.480 -42.479 1.00 85.56 393 CYS A O 1
ATOM 3167 N N . TRP A 1 394 ? 9.049 -2.532 -44.386 1.00 80.44 394 TRP A N 1
ATOM 3168 C CA . TRP A 1 394 ? 8.860 -1.371 -45.262 1.00 80.44 394 TRP A CA 1
ATOM 3169 C C . TRP A 1 394 ? 7.441 -0.808 -45.192 1.00 80.44 394 TRP A C 1
ATOM 3171 O O . TRP A 1 394 ? 7.288 0.392 -45.001 1.00 80.44 394 TRP A O 1
ATOM 3181 N N . GLU A 1 395 ? 6.416 -1.662 -45.198 1.00 82.69 395 GLU A N 1
ATOM 3182 C CA . GLU A 1 395 ? 5.012 -1.235 -45.113 1.00 82.69 395 GLU A CA 1
ATOM 3183 C C . GLU A 1 395 ? 4.716 -0.444 -43.830 1.00 82.69 395 GLU A C 1
ATOM 3185 O O . GLU A 1 395 ? 4.117 0.634 -43.868 1.00 82.69 395 GLU A O 1
ATOM 3190 N N . CYS A 1 396 ? 5.173 -0.942 -42.675 1.00 82.75 396 CYS A N 1
ATOM 3191 C CA . CYS A 1 396 ? 4.992 -0.246 -41.402 1.00 82.75 396 CYS A CA 1
ATOM 3192 C C . CYS A 1 396 ? 5.853 1.014 -41.309 1.00 82.75 396 CYS A C 1
ATOM 3194 O O . CYS A 1 396 ? 5.416 1.997 -40.713 1.00 82.75 396 CYS A O 1
ATOM 3196 N N . ARG A 1 397 ? 7.059 1.012 -41.888 1.00 77.44 397 ARG A N 1
ATOM 3197 C CA . ARG A 1 397 ? 7.934 2.188 -41.899 1.00 77.44 397 ARG A CA 1
ATOM 3198 C C . ARG A 1 397 ? 7.356 3.301 -42.766 1.00 77.44 397 ARG A C 1
ATOM 3200 O O . ARG A 1 397 ? 7.329 4.445 -42.322 1.00 77.44 397 ARG A O 1
ATOM 3207 N N . GLU A 1 398 ? 6.875 2.978 -43.960 1.00 79.44 398 GLU A N 1
ATOM 3208 C CA . GLU A 1 398 ? 6.201 3.937 -44.835 1.00 79.44 398 GLU A CA 1
ATOM 3209 C C . GLU A 1 398 ? 4.917 4.456 -44.190 1.00 79.44 398 GLU A C 1
ATOM 3211 O O . GLU A 1 398 ? 4.706 5.665 -44.150 1.00 79.44 398 GLU A O 1
ATOM 3216 N N . SER A 1 399 ? 4.118 3.572 -43.583 1.00 79.62 399 SER A N 1
ATOM 3217 C CA . SER A 1 399 ? 2.924 3.972 -42.829 1.00 79.62 399 SER A CA 1
ATOM 3218 C C . SER A 1 399 ? 3.263 4.911 -41.667 1.00 79.62 399 SER A C 1
ATOM 3220 O O . SER A 1 399 ? 2.574 5.906 -41.464 1.00 79.62 399 SER A O 1
ATOM 3222 N N . PHE A 1 400 ? 4.344 4.641 -40.928 1.00 77.69 400 PHE A N 1
ATOM 3223 C CA . PHE A 1 400 ? 4.817 5.501 -39.841 1.00 77.69 400 PHE A CA 1
ATOM 3224 C C . PHE A 1 400 ? 5.278 6.872 -40.349 1.00 77.69 400 PHE A C 1
ATOM 3226 O O . PHE A 1 400 ? 4.906 7.891 -39.774 1.00 77.69 400 PHE A O 1
ATOM 3233 N N . LEU A 1 401 ? 6.044 6.920 -41.444 1.00 75.56 401 LEU A N 1
ATOM 3234 C CA . LEU A 1 401 ? 6.468 8.179 -42.064 1.00 75.56 401 LEU A CA 1
ATOM 3235 C C . LEU A 1 401 ? 5.273 8.983 -42.584 1.00 75.56 401 LEU A C 1
ATOM 3237 O O . LEU A 1 401 ? 5.215 10.196 -42.389 1.00 75.56 401 LEU A O 1
ATOM 3241 N N . PHE A 1 402 ? 4.300 8.315 -43.204 1.00 77.12 402 PHE A N 1
ATOM 3242 C CA . PHE A 1 402 ? 3.077 8.949 -43.681 1.00 77.12 402 PHE A CA 1
ATOM 3243 C C . PHE A 1 402 ? 2.238 9.491 -42.519 1.00 77.12 402 PHE A C 1
ATOM 3245 O O . PHE A 1 402 ? 1.765 10.624 -42.578 1.00 77.12 402 PHE A O 1
ATOM 3252 N N . GLN A 1 403 ? 2.113 8.724 -41.433 1.00 77.56 403 GLN A N 1
ATOM 3253 C CA . GLN A 1 403 ? 1.439 9.163 -40.215 1.00 77.56 403 GLN A CA 1
ATOM 3254 C C . GLN A 1 403 ? 2.145 10.367 -39.589 1.00 77.56 403 GLN A C 1
ATOM 3256 O O . GLN A 1 403 ? 1.485 11.350 -39.289 1.00 77.56 403 GLN A O 1
ATOM 3261 N N . GLN A 1 404 ? 3.472 10.343 -39.461 1.00 74.69 404 GLN A N 1
ATOM 3262 C CA . GLN A 1 404 ? 4.237 11.465 -38.916 1.00 74.69 404 GLN A CA 1
ATOM 3263 C C . GLN A 1 404 ? 4.081 12.727 -39.779 1.00 74.69 404 GLN A C 1
ATOM 3265 O O . GLN A 1 404 ? 3.920 13.827 -39.253 1.00 74.69 404 GLN A O 1
ATOM 3270 N N . GLN A 1 405 ? 4.082 12.584 -41.109 1.00 74.56 405 GLN A N 1
ATOM 3271 C CA . GLN A 1 405 ? 3.798 13.694 -42.021 1.00 74.56 405 GLN A CA 1
ATOM 3272 C C . GLN A 1 405 ? 2.362 14.205 -41.886 1.00 74.56 405 GLN A C 1
ATOM 3274 O O . GLN A 1 405 ? 2.146 15.412 -41.991 1.00 74.56 405 GLN A O 1
ATOM 3279 N N . ARG A 1 406 ? 1.393 13.314 -41.655 1.00 78.00 406 ARG A N 1
ATOM 3280 C CA . ARG A 1 406 ? 0.001 13.681 -41.394 1.00 78.00 406 ARG A CA 1
ATOM 3281 C C . ARG A 1 406 ? -0.135 14.425 -40.070 1.00 78.00 406 ARG A C 1
ATOM 3283 O O . ARG A 1 406 ? -0.681 15.517 -40.076 1.00 78.00 406 ARG A O 1
ATOM 3290 N N . ASP A 1 407 ? 0.447 13.917 -38.989 1.00 78.06 407 ASP A N 1
ATOM 3291 C CA . ASP A 1 407 ? 0.417 14.543 -37.661 1.00 78.06 407 ASP A CA 1
ATOM 3292 C C . ASP A 1 407 ? 1.067 15.937 -37.682 1.00 78.06 407 ASP A C 1
ATOM 3294 O O . ASP A 1 407 ? 0.556 16.883 -37.089 1.00 78.06 407 ASP A O 1
ATOM 3298 N N . LEU A 1 408 ? 2.158 16.114 -38.438 1.00 77.69 408 LEU A N 1
ATOM 3299 C CA . LEU A 1 408 ? 2.773 17.432 -38.648 1.00 77.69 408 LEU A CA 1
ATOM 3300 C C . LEU A 1 408 ? 1.874 18.407 -39.421 1.00 77.69 408 LEU A C 1
ATOM 3302 O O . LEU A 1 408 ? 2.033 19.620 -39.284 1.00 77.69 408 LEU A O 1
ATOM 3306 N N . ARG A 1 409 ? 0.948 17.892 -40.235 1.00 79.88 409 ARG A N 1
ATOM 3307 C CA . ARG A 1 409 ? -0.026 18.667 -41.017 1.00 79.88 409 ARG A CA 1
ATOM 3308 C C . ARG A 1 409 ? -1.401 18.743 -40.356 1.00 79.88 409 ARG A C 1
ATOM 3310 O O . ARG A 1 409 ? -2.255 19.453 -40.870 1.00 79.88 409 ARG A O 1
ATOM 3317 N N . GLU A 1 410 ? -1.614 18.061 -39.235 1.00 83.25 410 GLU A N 1
ATOM 3318 C CA . GLU A 1 410 ? -2.865 18.008 -38.480 1.00 83.25 410 GLU A CA 1
ATOM 3319 C C . GLU A 1 410 ? -2.604 18.472 -37.041 1.00 83.25 410 GLU A C 1
ATOM 3321 O O . GLU A 1 410 ? -2.419 17.685 -36.118 1.00 83.25 410 GLU A O 1
ATOM 3326 N N . TYR A 1 411 ? -2.591 19.789 -36.834 1.00 87.50 411 TYR A N 1
ATOM 3327 C CA . TYR A 1 411 ? -2.427 20.397 -35.514 1.00 87.50 411 TYR A CA 1
ATOM 3328 C C . TYR A 1 411 ? -3.533 21.416 -35.239 1.00 87.50 411 TYR A C 1
ATOM 3330 O O . TYR A 1 411 ? -3.941 22.183 -36.110 1.00 87.50 411 TYR A O 1
ATOM 3338 N N . THR A 1 412 ? -4.028 21.457 -34.007 1.00 87.94 412 THR A N 1
ATOM 3339 C CA . THR A 1 412 ? -5.072 22.412 -33.597 1.00 87.94 412 THR A CA 1
ATOM 3340 C C . THR A 1 412 ? -4.483 23.703 -33.039 1.00 87.94 412 THR A C 1
ATOM 3342 O O . THR A 1 412 ? -5.085 24.764 -33.185 1.00 87.94 412 THR A O 1
ATOM 3345 N N . GLN A 1 413 ? -3.300 23.623 -32.426 1.00 88.31 413 GLN A N 1
ATOM 3346 C CA . GLN A 1 413 ? -2.574 24.758 -31.867 1.00 88.31 413 GLN A CA 1
ATOM 3347 C C . GLN A 1 413 ? -1.069 24.541 -32.020 1.00 88.31 413 GLN A C 1
ATOM 3349 O O . GLN A 1 413 ? -0.489 23.670 -31.377 1.00 88.31 413 GLN A O 1
ATOM 3354 N N . ALA A 1 414 ? -0.432 25.356 -32.853 1.00 89.56 414 ALA A N 1
ATOM 3355 C CA . ALA A 1 414 ? 1.013 25.377 -33.026 1.00 89.56 414 ALA A CA 1
ATOM 3356 C C . ALA A 1 414 ? 1.523 26.815 -33.097 1.00 89.56 414 ALA A C 1
ATOM 3358 O O . ALA A 1 414 ? 0.821 27.709 -33.569 1.00 89.56 414 ALA A O 1
ATOM 3359 N N . THR A 1 415 ? 2.752 27.042 -32.634 1.00 92.25 415 THR A N 1
ATOM 3360 C CA . THR A 1 415 ? 3.413 28.342 -32.790 1.00 92.25 415 THR A CA 1
ATOM 3361 C C . THR A 1 415 ? 4.128 28.380 -34.133 1.00 92.25 415 THR A C 1
ATOM 3363 O O . THR A 1 415 ? 4.846 27.447 -34.471 1.00 92.25 415 THR A O 1
ATOM 3366 N N . ILE A 1 416 ? 3.952 29.460 -34.886 1.00 93.56 416 ILE A N 1
ATOM 3367 C CA . ILE A 1 416 ? 4.743 29.783 -36.076 1.00 93.56 416 ILE A CA 1
ATOM 3368 C C . ILE A 1 416 ? 5.370 31.164 -35.909 1.00 93.56 416 ILE A C 1
ATOM 3370 O O . ILE A 1 416 ? 4.912 31.978 -35.104 1.00 93.56 416 ILE A O 1
ATOM 3374 N N . TYR A 1 417 ? 6.398 31.455 -36.694 1.00 93.00 417 TYR A N 1
ATOM 3375 C CA . TYR A 1 417 ? 7.149 32.700 -36.621 1.00 93.00 417 TYR A CA 1
ATOM 3376 C C . TYR A 1 417 ? 7.041 33.468 -37.934 1.00 93.00 417 TYR A C 1
ATOM 3378 O O . TYR A 1 417 ? 7.363 32.945 -38.995 1.00 93.00 417 TYR A O 1
ATOM 3386 N N . ILE A 1 418 ? 6.617 34.727 -37.873 1.00 93.12 418 ILE A N 1
ATOM 3387 C CA . ILE A 1 418 ? 6.532 35.619 -39.030 1.00 93.12 418 ILE A CA 1
ATOM 3388 C C . ILE A 1 418 ? 7.702 36.594 -38.991 1.00 93.12 418 ILE A C 1
ATOM 3390 O O . ILE A 1 418 ? 7.886 37.315 -38.006 1.00 93.12 418 ILE A O 1
ATOM 3394 N N . ARG A 1 419 ? 8.480 36.639 -40.070 1.00 90.94 419 ARG A N 1
ATOM 3395 C CA . ARG A 1 419 ? 9.651 37.504 -40.221 1.00 90.94 419 ARG A CA 1
ATOM 3396 C C . ARG A 1 419 ? 9.427 38.504 -41.345 1.00 90.94 419 ARG A C 1
ATOM 3398 O O . ARG A 1 419 ? 9.365 38.110 -42.504 1.00 90.94 419 ARG A O 1
ATOM 3405 N N . LYS A 1 420 ? 9.355 39.797 -41.019 1.00 87.00 420 LYS A N 1
ATOM 3406 C CA . LYS A 1 420 ? 9.294 40.852 -42.040 1.00 87.00 420 LYS A CA 1
ATOM 3407 C C . LYS A 1 420 ? 10.661 41.001 -42.718 1.00 87.00 420 LYS A C 1
ATOM 3409 O O . LYS A 1 420 ? 11.661 41.199 -42.033 1.00 87.00 420 LYS A O 1
ATOM 3414 N N . VAL A 1 421 ? 10.698 40.900 -44.043 1.00 85.06 421 VAL A N 1
ATOM 3415 C CA . VAL A 1 421 ? 11.893 41.119 -44.870 1.00 85.06 421 VAL A CA 1
ATOM 3416 C C . VAL A 1 421 ? 11.792 42.520 -45.476 1.00 85.06 421 VAL A C 1
ATOM 3418 O O . VAL A 1 421 ? 10.778 42.842 -46.088 1.00 85.06 421 VAL A O 1
ATOM 3421 N N . ILE A 1 422 ? 12.814 43.357 -45.275 1.00 77.81 422 ILE A N 1
ATOM 3422 C CA . ILE A 1 422 ? 12.938 44.685 -45.897 1.00 77.81 422 ILE A CA 1
ATOM 3423 C C . ILE A 1 422 ? 13.928 44.532 -47.055 1.00 77.81 422 ILE A C 1
ATOM 3425 O O . ILE A 1 422 ? 15.013 43.988 -46.851 1.00 77.81 422 ILE A O 1
ATOM 3429 N N . GLU A 1 423 ? 13.552 44.947 -48.264 1.00 61.28 423 GLU A N 1
ATOM 3430 C CA . GLU A 1 423 ? 14.485 44.995 -49.393 1.00 61.28 423 GLU A CA 1
ATOM 3431 C C . GLU A 1 423 ? 15.313 46.280 -49.298 1.00 61.28 423 GLU A C 1
ATOM 3433 O O . GLU A 1 423 ? 14.814 47.365 -49.583 1.00 61.28 423 GLU A O 1
ATOM 3438 N N . ASP A 1 424 ? 16.580 46.167 -48.895 1.00 40.94 424 ASP A N 1
ATOM 3439 C CA . ASP A 1 424 ? 17.537 47.265 -49.047 1.00 40.94 424 ASP A CA 1
ATOM 3440 C C . ASP A 1 424 ? 17.858 47.417 -50.537 1.00 40.94 424 ASP A C 1
ATOM 3442 O O . ASP A 1 424 ? 18.584 46.614 -51.135 1.00 40.94 424 ASP A O 1
ATOM 3446 N N . LYS A 1 425 ? 17.309 48.458 -51.166 1.00 40.09 425 LYS A N 1
ATOM 3447 C CA . LYS A 1 425 ? 17.761 48.888 -52.488 1.00 40.09 425 LYS A CA 1
ATOM 3448 C C . LYS A 1 425 ? 19.129 49.564 -52.356 1.00 40.09 425 LYS A C 1
ATOM 3450 O O . LYS A 1 425 ? 19.221 50.777 -52.245 1.00 40.09 425 LYS A O 1
ATOM 3455 N N . GLY A 1 426 ? 20.174 48.741 -52.446 1.00 36.66 426 GLY A N 1
ATOM 3456 C CA . GLY A 1 426 ? 21.488 49.091 -52.987 1.00 36.66 426 GLY A CA 1
ATOM 3457 C C . GLY A 1 426 ? 22.491 49.766 -52.046 1.00 36.66 426 GLY A C 1
ATOM 3458 O O . GLY A 1 426 ? 22.460 50.974 -51.866 1.00 36.66 426 GLY A O 1
ATOM 3459 N N . MET A 1 427 ? 23.513 49.014 -51.628 1.00 30.00 427 MET A N 1
ATOM 3460 C CA . MET A 1 427 ? 24.908 49.433 -51.808 1.00 30.00 427 MET A CA 1
ATOM 3461 C C . MET A 1 427 ? 25.854 48.227 -51.747 1.00 30.00 427 MET A C 1
ATOM 3463 O O . MET A 1 427 ? 25.678 47.301 -50.961 1.00 30.00 427 MET A O 1
ATOM 3467 N N . GLN A 1 428 ? 26.820 48.264 -52.659 1.00 35.69 428 GLN A N 1
ATOM 3468 C CA . GLN A 1 428 ? 27.960 47.371 -52.838 1.00 35.69 428 GLN A CA 1
ATOM 3469 C C . GLN A 1 428 ? 28.792 47.159 -51.566 1.00 35.69 428 GLN A C 1
ATOM 3471 O O . GLN A 1 428 ? 28.921 48.070 -50.755 1.00 35.69 428 GLN A O 1
ATOM 3476 N N . ASP A 1 429 ? 29.392 45.966 -51.491 1.00 37.41 429 ASP A N 1
ATOM 3477 C CA . ASP A 1 429 ? 30.662 45.611 -50.844 1.00 37.41 429 ASP A CA 1
ATOM 3478 C C . ASP A 1 429 ? 31.143 46.473 -49.665 1.00 37.41 429 ASP A C 1
ATOM 3480 O O . ASP A 1 429 ? 31.701 47.548 -49.860 1.00 37.41 429 ASP A O 1
ATOM 3484 N N . ALA A 1 430 ? 31.082 45.911 -48.454 1.00 27.64 430 ALA A N 1
ATOM 3485 C CA . ALA A 1 430 ? 32.212 45.884 -47.516 1.00 27.64 430 ALA A CA 1
ATOM 3486 C C . ALA A 1 430 ? 31.829 45.126 -46.237 1.00 27.64 430 ALA A C 1
ATOM 3488 O O . ALA A 1 430 ? 30.837 45.430 -45.575 1.00 27.64 430 ALA A O 1
ATOM 3489 N N . ALA A 1 431 ? 32.656 44.152 -45.860 1.00 41.62 431 ALA A N 1
ATOM 3490 C CA . ALA A 1 431 ? 32.675 43.614 -44.506 1.00 41.62 431 ALA A CA 1
ATOM 3491 C C . ALA A 1 431 ? 33.030 44.726 -43.500 1.00 41.62 431 ALA A C 1
ATOM 3493 O O . ALA A 1 431 ? 33.906 45.535 -43.807 1.00 41.62 431 ALA A O 1
ATOM 3494 N N . PRO A 1 432 ? 32.458 44.732 -42.282 1.00 33.81 432 PRO A N 1
ATOM 3495 C CA . PRO A 1 432 ? 33.060 45.464 -41.182 1.00 33.81 432 PRO A CA 1
ATOM 3496 C C . PRO A 1 432 ? 33.648 44.504 -40.153 1.00 33.81 432 PRO A C 1
ATOM 3498 O O . PRO A 1 432 ? 32.992 43.616 -39.603 1.00 33.81 432 PRO A O 1
ATOM 3501 N N . GLU A 1 433 ? 34.930 44.740 -39.936 1.00 27.88 433 GLU A N 1
ATOM 3502 C CA . GLU A 1 433 ? 35.794 44.179 -38.924 1.00 27.88 433 GLU A CA 1
ATOM 3503 C C . GLU A 1 433 ? 35.283 44.446 -37.505 1.00 27.88 433 GLU A C 1
ATOM 3505 O O . GLU A 1 433 ? 34.657 45.459 -37.189 1.00 27.88 433 GLU A O 1
ATOM 3510 N N . LEU A 1 434 ? 35.625 43.507 -36.630 1.00 33.50 434 LEU A N 1
ATOM 3511 C CA . LEU A 1 434 ? 35.586 43.657 -35.188 1.00 33.50 434 LEU A CA 1
ATOM 3512 C C . LEU A 1 434 ? 36.646 44.678 -34.766 1.00 33.50 434 LEU A C 1
ATOM 3514 O O . LEU A 1 434 ? 37.819 44.485 -35.072 1.00 33.50 434 LEU A O 1
ATOM 3518 N N . ASN A 1 435 ? 36.270 45.676 -33.966 1.00 26.97 435 ASN A N 1
ATOM 3519 C CA . ASN A 1 435 ? 37.165 46.166 -32.926 1.00 26.97 435 ASN A CA 1
ATOM 3520 C C . ASN A 1 435 ? 36.417 46.717 -31.712 1.00 26.97 435 ASN A C 1
ATOM 3522 O O . ASN A 1 435 ? 35.328 47.279 -31.794 1.00 26.97 435 ASN A O 1
ATOM 3526 N N . ALA A 1 436 ? 37.046 46.431 -30.580 1.00 27.86 436 ALA A N 1
ATOM 3527 C CA . ALA A 1 436 ? 36.620 46.590 -29.205 1.00 27.86 436 ALA A CA 1
ATOM 3528 C C . ALA A 1 436 ? 36.433 48.051 -28.766 1.00 27.86 436 ALA A C 1
ATOM 3530 O O . ALA A 1 436 ? 37.136 48.934 -29.244 1.00 27.86 436 ALA A O 1
ATOM 3531 N N . SER A 1 437 ? 35.616 48.277 -27.732 1.00 24.39 437 SER A N 1
ATOM 3532 C CA . SER A 1 437 ? 36.118 48.588 -26.376 1.00 24.39 437 SER A CA 1
ATOM 3533 C C . SER A 1 437 ? 35.023 49.177 -25.476 1.00 24.39 437 SER A C 1
ATOM 3535 O O . SER A 1 437 ? 34.320 50.071 -25.923 1.00 24.39 437 SER A O 1
ATOM 3537 N N . SER A 1 438 ? 34.963 48.632 -24.244 1.00 24.28 438 SER A N 1
ATOM 3538 C CA . SER A 1 438 ? 34.627 49.182 -22.901 1.00 24.28 438 SER A CA 1
ATOM 3539 C C . SER A 1 438 ? 33.473 50.203 -22.753 1.00 24.28 438 SER A C 1
ATOM 3541 O O . SER A 1 438 ? 33.189 50.978 -23.645 1.00 24.28 438 SER A O 1
ATOM 3543 N N . SER A 1 439 ? 32.746 50.361 -21.649 1.00 25.45 439 SER A N 1
ATOM 3544 C CA . SER A 1 439 ? 32.780 49.908 -20.247 1.00 25.45 439 SER A CA 1
ATOM 3545 C C . SER A 1 439 ? 31.603 50.629 -19.561 1.00 25.45 439 SER A C 1
ATOM 3547 O O . SER A 1 439 ? 31.443 51.802 -19.872 1.00 25.45 439 SER A O 1
ATOM 3549 N N . GLU A 1 440 ? 30.906 49.959 -18.624 1.00 26.33 440 GLU A N 1
ATOM 3550 C CA . GLU A 1 440 ? 30.285 50.506 -17.380 1.00 26.33 440 GLU A CA 1
ATOM 3551 C C . GLU A 1 440 ? 29.239 51.653 -17.534 1.00 26.33 440 GLU A C 1
ATOM 3553 O O . GLU A 1 440 ? 29.290 52.449 -18.452 1.00 26.33 440 GLU A O 1
ATOM 3558 N N . ALA A 1 441 ? 28.202 51.862 -16.726 1.00 25.02 441 ALA A N 1
ATOM 3559 C CA . ALA A 1 441 ? 27.742 51.380 -15.433 1.00 25.02 441 ALA A CA 1
ATOM 3560 C C . ALA A 1 441 ? 26.249 51.794 -15.298 1.00 25.02 441 ALA A C 1
ATOM 3562 O O . ALA A 1 441 ? 25.838 52.730 -15.980 1.00 25.02 441 ALA A O 1
ATOM 3563 N N . GLU A 1 442 ? 25.524 51.142 -14.376 1.00 28.66 442 GLU A N 1
ATOM 3564 C CA . GLU A 1 442 ? 24.431 51.701 -13.538 1.00 28.66 442 GLU A CA 1
ATOM 3565 C C . GLU A 1 442 ? 23.151 52.243 -14.222 1.00 28.66 442 GLU A C 1
ATOM 3567 O O . GLU A 1 442 ? 23.155 52.763 -15.326 1.00 28.66 442 GLU A O 1
ATOM 3572 N N . GLU A 1 443 ? 21.952 52.201 -13.652 1.00 26.95 443 GLU A N 1
ATOM 3573 C CA . GLU A 1 443 ? 21.359 51.580 -12.467 1.00 26.95 443 GLU A CA 1
ATOM 3574 C C . GLU A 1 443 ? 19.838 51.638 -12.706 1.00 26.95 443 GLU A C 1
ATOM 3576 O O . GLU A 1 443 ? 19.322 52.569 -13.331 1.00 26.95 443 GLU A O 1
ATOM 3581 N N . GLU A 1 444 ? 19.117 50.643 -12.199 1.00 28.28 444 GLU A N 1
ATOM 3582 C CA . GLU A 1 444 ? 17.658 50.630 -12.132 1.00 28.28 444 GLU A CA 1
ATOM 3583 C C . GLU A 1 444 ? 17.151 51.471 -10.943 1.00 28.28 444 GLU A C 1
ATOM 3585 O O . GLU A 1 444 ? 17.635 51.336 -9.822 1.00 28.28 444 GLU A O 1
ATOM 3590 N N . ARG A 1 445 ? 16.098 52.265 -11.174 1.00 29.53 445 ARG A N 1
ATOM 3591 C CA . ARG A 1 445 ? 15.097 52.747 -10.195 1.00 29.53 445 ARG A CA 1
ATOM 3592 C C . ARG A 1 445 ? 13.788 52.959 -10.960 1.00 29.53 445 ARG A C 1
ATOM 3594 O O . ARG A 1 445 ? 13.841 53.381 -12.108 1.00 29.53 445 ARG A O 1
ATOM 3601 N N . GLU A 1 446 ? 12.578 52.756 -10.457 1.00 28.52 446 GLU A N 1
ATOM 3602 C CA . GLU A 1 446 ? 11.984 52.251 -9.212 1.00 28.52 446 GLU A CA 1
ATOM 3603 C C . GLU A 1 446 ? 10.488 52.025 -9.556 1.00 28.52 446 GLU A C 1
ATOM 3605 O O . GLU A 1 446 ? 9.964 52.741 -10.405 1.00 28.52 446 GLU A O 1
ATOM 3610 N N . GLU A 1 447 ? 9.790 51.076 -8.912 1.00 25.84 447 GLU A N 1
ATOM 3611 C CA . GLU A 1 447 ? 8.585 51.359 -8.091 1.00 25.84 447 GLU A CA 1
ATOM 3612 C C . GLU A 1 447 ? 7.826 50.090 -7.617 1.00 25.84 447 GLU A C 1
ATOM 3614 O O . GLU A 1 447 ? 7.099 49.432 -8.353 1.00 25.84 447 GLU A O 1
ATOM 3619 N N . HIS A 1 448 ? 7.995 49.811 -6.316 1.00 26.78 448 HIS A N 1
ATOM 3620 C CA . HIS A 1 448 ? 6.988 49.562 -5.265 1.00 26.78 448 HIS A CA 1
ATOM 3621 C C . HIS A 1 448 ? 5.804 48.575 -5.446 1.00 26.78 448 HIS A C 1
ATOM 3623 O O . HIS A 1 448 ? 4.846 48.856 -6.160 1.00 26.78 448 HIS A O 1
ATOM 3629 N N . ARG A 1 449 ? 5.701 47.594 -4.515 1.00 28.00 449 ARG A N 1
ATOM 3630 C CA . ARG A 1 449 ? 4.799 47.664 -3.324 1.00 28.00 449 ARG A CA 1
ATOM 3631 C C . ARG A 1 449 ? 4.946 46.494 -2.309 1.00 28.00 449 ARG A C 1
ATOM 3633 O O . ARG A 1 449 ? 4.639 45.355 -2.623 1.00 28.00 449 ARG A O 1
ATOM 3640 N N . LYS A 1 450 ? 5.324 46.888 -1.078 1.00 27.06 450 LYS A N 1
ATOM 3641 C CA . LYS A 1 450 ? 4.882 46.540 0.307 1.00 27.06 450 LYS A CA 1
ATOM 3642 C C . LYS A 1 450 ? 4.641 45.087 0.776 1.00 27.06 450 LYS A C 1
ATOM 3644 O O . LYS A 1 450 ? 3.732 44.436 0.279 1.00 27.06 450 LYS A O 1
ATOM 3649 N N . LEU A 1 451 ? 5.274 44.744 1.915 1.00 29.97 451 LEU A N 1
ATOM 3650 C CA . LEU A 1 451 ? 4.658 44.245 3.171 1.00 29.97 451 LEU A CA 1
ATOM 3651 C C . LEU A 1 451 ? 5.647 44.390 4.369 1.00 29.97 451 LEU A C 1
ATOM 3653 O O . LEU A 1 451 ? 6.842 44.171 4.191 1.00 29.97 451 LEU A O 1
ATOM 3657 N N . ASP A 1 452 ? 5.128 44.813 5.538 1.00 28.58 452 ASP A N 1
ATOM 3658 C CA . ASP A 1 452 ? 5.762 44.950 6.884 1.00 28.58 452 ASP A CA 1
ATOM 3659 C C . ASP A 1 452 ? 6.540 43.680 7.311 1.00 28.58 452 ASP A C 1
ATOM 3661 O O . ASP A 1 452 ? 6.124 42.585 6.951 1.00 28.58 452 ASP A O 1
ATOM 3665 N N . GLY A 1 453 ? 7.678 43.678 8.028 1.00 28.86 453 GLY A N 1
ATOM 3666 C CA . GLY A 1 453 ? 8.059 44.385 9.267 1.00 28.86 453 GLY A CA 1
ATOM 3667 C C . GLY A 1 453 ? 7.696 43.512 10.492 1.00 28.86 453 GLY A C 1
ATOM 3668 O O . GLY A 1 453 ? 6.520 43.262 10.700 1.00 28.86 453 GLY A O 1
ATOM 3669 N N . GLY A 1 454 ? 8.568 42.969 11.352 1.00 26.67 454 GLY A N 1
ATOM 3670 C CA . GLY A 1 454 ? 10.026 42.922 11.489 1.00 26.67 454 GLY A CA 1
ATOM 3671 C C . GLY A 1 454 ? 10.422 42.084 12.734 1.00 26.67 454 GLY A C 1
ATOM 3672 O O . GLY A 1 454 ? 9.552 41.566 13.436 1.00 26.67 454 GLY A O 1
ATOM 3673 N N . THR A 1 455 ? 11.728 42.088 13.043 1.00 25.64 455 THR A N 1
ATOM 3674 C CA . THR A 1 455 ? 12.428 41.784 14.328 1.00 25.64 455 THR A CA 1
ATOM 3675 C C . THR A 1 455 ? 13.015 40.377 14.593 1.00 25.64 455 THR A C 1
ATOM 3677 O O . THR A 1 455 ? 12.309 39.455 14.984 1.00 25.64 455 THR A O 1
ATOM 3680 N N . ASP A 1 456 ? 14.352 40.309 14.476 1.00 29.05 456 ASP A N 1
ATOM 3681 C CA . ASP A 1 456 ? 15.363 39.984 15.522 1.00 29.05 456 ASP A CA 1
ATOM 3682 C C . ASP A 1 456 ? 16.397 38.872 15.167 1.00 29.05 456 ASP A C 1
ATOM 3684 O O . ASP A 1 456 ? 16.021 37.867 14.559 1.00 29.05 456 ASP A O 1
ATOM 3688 N N . PRO A 1 457 ? 17.706 39.054 15.478 1.00 39.69 457 PRO A N 1
ATOM 3689 C CA . PRO A 1 457 ? 18.826 38.253 14.985 1.00 39.69 457 PRO A CA 1
ATOM 3690 C C . PRO A 1 457 ? 19.369 37.274 16.038 1.00 39.69 457 PRO A C 1
ATOM 3692 O O . PRO A 1 457 ? 19.356 37.588 17.220 1.00 39.69 457 PRO A O 1
ATOM 3695 N N . ASP A 1 458 ? 19.978 36.160 15.616 1.00 27.91 458 ASP A N 1
ATOM 3696 C CA . ASP A 1 458 ? 21.211 35.687 16.263 1.00 27.91 458 ASP A CA 1
ATOM 3697 C C . ASP A 1 458 ? 21.933 34.575 15.477 1.00 27.91 458 ASP A C 1
ATOM 3699 O O . ASP A 1 458 ? 21.323 33.784 14.761 1.00 27.91 458 ASP A O 1
ATOM 3703 N N . PHE A 1 459 ? 23.237 34.486 15.746 1.00 27.77 459 PHE A N 1
ATOM 3704 C CA . PHE A 1 459 ? 24.103 33.305 15.656 1.00 27.77 459 PHE A CA 1
ATOM 3705 C C . PHE A 1 459 ? 24.921 33.005 14.379 1.00 27.77 459 PHE A C 1
ATOM 3707 O O . PHE A 1 459 ? 24.651 32.111 13.583 1.00 27.77 459 PHE A O 1
ATOM 3714 N N . SER A 1 460 ? 26.018 33.760 14.264 1.00 27.44 460 SER A N 1
ATOM 3715 C CA . SER A 1 460 ? 27.420 33.298 14.284 1.00 27.44 460 SER A CA 1
ATOM 3716 C C . SER A 1 460 ? 27.844 31.987 13.595 1.00 27.44 460 SER A C 1
ATOM 3718 O O . SER A 1 460 ? 27.559 30.892 14.060 1.00 27.44 460 SER A O 1
ATOM 3720 N N . GLN A 1 461 ? 28.738 32.186 12.614 1.00 27.39 461 GLN A N 1
ATOM 3721 C CA . GLN A 1 461 ? 30.034 31.511 12.408 1.00 27.39 461 GLN A CA 1
ATOM 3722 C C . GLN A 1 461 ? 30.068 29.976 12.299 1.00 27.39 461 GLN A C 1
ATOM 3724 O O . GLN A 1 461 ? 29.857 29.258 13.264 1.00 27.39 461 GLN A O 1
ATOM 3729 N N . LEU A 1 462 ? 30.577 29.490 11.161 1.00 26.95 462 LEU A N 1
ATOM 3730 C CA . LEU A 1 462 ? 31.943 28.950 11.081 1.00 26.95 462 LEU A CA 1
ATOM 3731 C C . LEU A 1 462 ? 32.366 28.814 9.608 1.00 26.95 462 LEU A C 1
ATOM 3733 O O . LEU A 1 462 ? 31.737 28.124 8.808 1.00 26.95 462 LEU A O 1
ATOM 3737 N N . GLN A 1 463 ? 33.439 29.526 9.265 1.00 25.39 463 GLN A N 1
ATOM 3738 C CA . GLN A 1 463 ? 34.270 29.263 8.095 1.00 25.39 463 GLN A CA 1
ATOM 3739 C C . GLN A 1 463 ? 35.052 27.973 8.336 1.00 25.39 463 GLN A C 1
ATOM 3741 O O . GLN A 1 463 ? 35.549 27.779 9.442 1.00 25.39 463 GLN A O 1
ATOM 3746 N N . ASP A 1 464 ? 35.311 27.205 7.279 1.00 25.23 464 ASP A N 1
ATOM 3747 C CA . ASP A 1 464 ? 36.679 26.729 7.115 1.00 25.23 464 ASP A CA 1
ATOM 3748 C C . ASP A 1 464 ? 37.108 26.652 5.649 1.00 25.23 464 ASP A C 1
ATOM 3750 O O . ASP A 1 464 ? 36.383 26.214 4.755 1.00 25.23 464 ASP A O 1
ATOM 3754 N N . ASN A 1 465 ? 38.308 27.179 5.429 1.00 24.44 465 ASN A N 1
ATOM 3755 C CA . ASN A 1 465 ? 38.959 27.406 4.150 1.00 24.44 465 ASN A CA 1
ATOM 3756 C C . ASN A 1 465 ? 39.898 26.241 3.818 1.00 24.44 465 ASN A C 1
ATOM 3758 O O . ASN A 1 465 ? 40.717 25.860 4.650 1.00 24.44 465 ASN A O 1
ATOM 3762 N N . ALA A 1 466 ? 39.957 25.824 2.550 1.00 27.81 466 ALA A N 1
ATOM 3763 C CA . ALA A 1 466 ? 41.173 25.228 1.996 1.00 27.81 466 ALA A CA 1
ATOM 3764 C C . ALA A 1 466 ? 41.397 25.657 0.536 1.00 27.81 466 ALA A C 1
ATOM 3766 O O . ALA A 1 466 ? 40.600 25.412 -0.365 1.00 27.81 466 ALA A O 1
ATOM 3767 N N . LYS A 1 467 ? 42.520 26.357 0.361 1.00 26.06 467 LYS A N 1
ATOM 3768 C CA . LYS A 1 467 ? 43.085 26.991 -0.839 1.00 26.06 467 LYS A CA 1
ATOM 3769 C C . LYS A 1 467 ? 43.633 25.929 -1.817 1.00 26.06 467 LYS A C 1
ATOM 3771 O O . LYS A 1 467 ? 44.121 24.908 -1.348 1.00 26.06 467 LYS A O 1
ATOM 3776 N N . ARG A 1 468 ? 43.756 26.226 -3.126 1.00 25.84 468 ARG A N 1
ATOM 3777 C CA . ARG A 1 468 ? 44.982 26.805 -3.750 1.00 25.84 468 ARG A CA 1
ATOM 3778 C C . ARG A 1 468 ? 45.061 26.634 -5.293 1.00 25.84 468 ARG A C 1
ATOM 3780 O O . ARG A 1 468 ? 45.146 25.526 -5.791 1.00 25.84 468 ARG A O 1
ATOM 3787 N N . LEU A 1 469 ? 45.128 27.789 -5.970 1.00 24.72 469 LEU A N 1
ATOM 3788 C CA . LEU A 1 469 ? 46.025 28.267 -7.053 1.00 24.72 469 LEU A CA 1
ATOM 3789 C C . LEU A 1 469 ? 46.308 27.491 -8.364 1.00 24.72 469 LEU A C 1
ATOM 3791 O O . LEU A 1 469 ? 46.366 26.275 -8.454 1.00 24.72 469 LEU A O 1
ATOM 3795 N N . LYS A 1 470 ? 46.568 28.342 -9.366 1.00 24.69 470 LYS A N 1
ATOM 3796 C CA . LYS A 1 470 ? 46.628 28.235 -10.830 1.00 24.69 470 LYS A CA 1
ATOM 3797 C C . LYS A 1 470 ? 47.945 28.882 -11.304 1.00 24.69 470 LYS A C 1
ATOM 3799 O O . LYS A 1 470 ? 48.293 29.895 -10.708 1.00 24.69 470 LYS A O 1
ATOM 3804 N N . LEU A 1 471 ? 48.593 28.373 -12.362 1.00 23.95 471 LEU A N 1
ATOM 3805 C CA . LEU A 1 471 ? 49.643 29.001 -13.218 1.00 23.95 471 LEU A CA 1
ATOM 3806 C C . LEU A 1 471 ? 49.617 28.245 -14.584 1.00 23.95 471 LEU A C 1
ATOM 3808 O O . LEU A 1 471 ? 49.616 27.018 -14.545 1.00 23.95 471 LEU A O 1
ATOM 3812 N N . SER A 1 472 ? 49.220 28.836 -15.734 1.00 22.41 472 SER A N 1
ATOM 3813 C CA . SER A 1 472 ? 49.985 29.586 -16.790 1.00 22.41 472 SER A CA 1
ATOM 3814 C C . SER A 1 472 ? 51.123 28.772 -17.437 1.00 22.41 472 SER A C 1
ATOM 3816 O O . SER A 1 472 ? 51.844 28.120 -16.696 1.00 22.41 472 SER A O 1
ATOM 3818 N N . ASP A 1 473 ? 51.456 28.751 -18.734 1.00 23.86 473 ASP A N 1
ATOM 3819 C CA . ASP A 1 473 ? 51.119 29.420 -20.015 1.00 23.86 473 ASP A CA 1
ATOM 3820 C C . ASP A 1 473 ? 51.705 28.460 -21.103 1.00 23.86 473 ASP A C 1
ATOM 3822 O O . ASP A 1 473 ? 52.686 27.778 -20.814 1.00 23.86 473 ASP A O 1
ATOM 3826 N N . GLY A 1 474 ? 51.142 28.190 -22.285 1.00 22.22 474 GLY A N 1
ATOM 3827 C CA . GLY A 1 474 ? 51.153 29.029 -23.488 1.00 22.22 474 GLY A CA 1
ATOM 3828 C C . GLY A 1 474 ? 51.593 28.186 -24.714 1.00 22.22 474 GLY A C 1
ATOM 3829 O O . GLY A 1 474 ? 52.497 27.366 -24.583 1.00 22.22 474 GLY A O 1
ATOM 3830 N N . ALA A 1 475 ? 50.918 28.361 -25.863 1.00 24.23 475 ALA A N 1
ATOM 3831 C CA . ALA A 1 475 ? 51.365 28.167 -27.264 1.00 24.23 475 ALA A CA 1
ATOM 3832 C C . ALA A 1 475 ? 50.215 27.681 -28.173 1.00 24.23 475 ALA A C 1
ATOM 3834 O O . ALA A 1 475 ? 49.661 26.596 -28.006 1.00 24.23 475 ALA A O 1
ATOM 3835 N N . ALA A 1 476 ? 49.873 28.517 -29.152 1.00 21.72 476 ALA A N 1
ATOM 3836 C CA . ALA A 1 476 ? 48.832 28.319 -30.151 1.00 21.72 476 ALA A CA 1
ATOM 3837 C C . ALA A 1 476 ? 49.383 27.656 -31.420 1.00 21.72 476 ALA A C 1
ATOM 3839 O O . ALA A 1 476 ? 50.424 28.098 -31.888 1.00 21.72 476 ALA A O 1
ATOM 3840 N N . LEU A 1 477 ? 48.637 26.718 -32.026 1.00 22.42 477 LEU A N 1
ATOM 3841 C CA . LEU A 1 477 ? 48.550 26.529 -33.484 1.00 22.42 477 LEU A CA 1
ATOM 3842 C C . LEU A 1 477 ? 47.186 25.909 -33.883 1.00 22.42 477 LEU A C 1
ATOM 3844 O O . LEU A 1 477 ? 46.787 24.854 -33.403 1.00 22.42 477 LEU A O 1
ATOM 3848 N N . PHE A 1 478 ? 46.498 26.650 -34.752 1.00 23.48 478 PHE A N 1
ATOM 3849 C CA . PHE A 1 478 ? 45.362 26.389 -35.647 1.00 23.48 478 PHE A CA 1
ATOM 3850 C C . PHE A 1 478 ? 44.793 24.962 -35.782 1.00 23.48 478 PHE A C 1
ATOM 3852 O O . PHE A 1 478 ? 45.410 24.118 -36.422 1.00 23.48 478 PHE A O 1
ATOM 3859 N N . VAL A 1 479 ? 43.531 24.763 -35.362 1.00 23.64 479 VAL A N 1
ATOM 3860 C CA . VAL A 1 479 ? 42.590 23.793 -35.963 1.00 23.64 479 VAL A CA 1
ATOM 3861 C C . VAL A 1 479 ? 41.156 24.340 -35.884 1.00 23.64 479 VAL A C 1
ATOM 3863 O O . VAL A 1 479 ? 40.738 24.926 -34.888 1.00 23.64 479 VAL A O 1
ATOM 3866 N N . THR A 1 480 ? 40.423 24.146 -36.973 1.00 23.58 480 THR A N 1
ATOM 3867 C CA . THR A 1 480 ? 39.013 24.454 -37.222 1.00 23.58 480 THR A CA 1
ATOM 3868 C C . THR A 1 480 ? 38.065 23.811 -36.195 1.00 23.58 480 THR A C 1
ATOM 3870 O O . THR A 1 480 ? 38.070 22.599 -35.983 1.00 23.58 480 THR A O 1
ATOM 3873 N N . ASN A 1 481 ? 37.211 24.623 -35.561 1.00 23.70 481 ASN A N 1
ATOM 3874 C CA . ASN A 1 481 ? 36.243 24.152 -34.567 1.00 23.70 481 ASN A CA 1
ATOM 3875 C C . ASN A 1 481 ? 35.011 23.515 -35.225 1.00 23.70 481 ASN A C 1
ATOM 3877 O O . ASN A 1 481 ? 34.071 24.194 -35.629 1.00 23.70 481 ASN A O 1
ATOM 3881 N N . VAL A 1 482 ? 35.015 22.184 -35.241 1.00 26.17 482 VAL A N 1
ATOM 3882 C CA . VAL A 1 482 ? 33.827 21.326 -35.255 1.00 26.17 482 VAL A CA 1
ATOM 3883 C C . VAL A 1 482 ? 33.477 21.026 -33.796 1.00 26.17 482 VAL A C 1
ATOM 3885 O O . VAL A 1 482 ? 34.235 20.357 -33.092 1.00 26.17 482 VAL A O 1
ATOM 3888 N N . THR A 1 483 ? 32.350 21.537 -33.305 1.00 27.81 483 THR A N 1
ATOM 3889 C CA . THR A 1 483 ? 31.926 21.329 -31.914 1.00 27.81 483 THR A CA 1
ATOM 3890 C C . THR A 1 483 ? 31.347 19.923 -31.729 1.00 27.81 483 THR A C 1
ATOM 3892 O O . THR A 1 483 ? 30.333 19.569 -32.327 1.00 27.81 483 THR A O 1
ATOM 3895 N N . LYS A 1 484 ? 32.002 19.122 -30.879 1.00 26.12 484 LYS A N 1
ATOM 3896 C CA . LYS A 1 484 ? 31.529 17.827 -30.361 1.00 26.12 484 LYS A CA 1
ATOM 3897 C C . LYS A 1 484 ? 30.286 17.990 -29.460 1.00 26.12 484 LYS A C 1
ATOM 3899 O O . LYS A 1 484 ? 30.166 19.022 -28.798 1.00 26.12 484 LYS A O 1
ATOM 3904 N N . PRO A 1 485 ? 29.413 16.966 -29.357 1.00 29.75 485 PRO A N 1
ATOM 3905 C CA . PRO A 1 485 ? 28.234 16.987 -28.503 1.00 29.75 485 PRO A CA 1
ATOM 3906 C C . PRO A 1 485 ? 28.584 16.483 -27.097 1.00 29.75 485 PRO A C 1
ATOM 3908 O O . PRO A 1 485 ? 29.112 15.388 -26.916 1.00 29.75 485 PRO A O 1
ATOM 3911 N N . GLY A 1 486 ? 28.286 17.290 -26.088 1.00 26.30 486 GLY A N 1
ATOM 3912 C CA . GLY A 1 486 ? 28.428 16.928 -24.685 1.00 26.30 486 GLY A CA 1
ATOM 3913 C C . GLY A 1 486 ? 27.800 18.017 -23.833 1.00 26.30 486 GLY A C 1
ATOM 3914 O O . GLY A 1 486 ? 28.278 19.146 -23.821 1.00 26.30 486 GLY A O 1
ATOM 3915 N N . GLY A 1 487 ? 26.709 17.678 -23.153 1.00 25.03 487 GLY A N 1
ATOM 3916 C CA . GLY A 1 487 ? 25.958 18.597 -22.305 1.00 25.03 487 GLY A CA 1
ATOM 3917 C C . GLY A 1 487 ? 24.589 18.918 -22.887 1.00 25.03 487 GLY A C 1
ATOM 3918 O O . GLY A 1 487 ? 24.461 19.587 -23.909 1.00 25.03 487 GLY A O 1
ATOM 3919 N N . ILE A 1 488 ? 23.562 18.435 -22.194 1.00 44.12 488 ILE A N 1
ATOM 3920 C CA . ILE A 1 488 ? 22.156 18.788 -22.379 1.00 44.12 488 ILE A CA 1
ATOM 3921 C C . ILE A 1 488 ? 22.035 20.318 -22.410 1.00 44.12 488 ILE A C 1
ATOM 3923 O O . ILE A 1 488 ? 22.043 20.981 -21.371 1.00 44.12 488 ILE A O 1
ATOM 3927 N N . ARG A 1 489 ? 21.902 20.895 -23.609 1.00 26.67 489 ARG A N 1
ATOM 3928 C CA . ARG A 1 489 ? 21.335 22.233 -23.771 1.00 26.67 489 ARG A CA 1
ATOM 3929 C C . ARG A 1 489 ? 19.830 22.086 -23.632 1.00 26.67 489 ARG A C 1
ATOM 3931 O O . ARG A 1 489 ? 19.133 21.693 -24.561 1.00 26.67 489 ARG A O 1
ATOM 3938 N N . ARG A 1 490 ? 19.342 22.392 -22.432 1.00 35.12 490 ARG A N 1
ATOM 3939 C CA . ARG A 1 490 ? 17.933 22.706 -22.209 1.00 35.12 490 ARG A CA 1
ATOM 3940 C C . ARG A 1 490 ? 17.518 23.790 -23.212 1.00 35.12 490 ARG A C 1
ATOM 3942 O O . ARG A 1 490 ? 18.214 24.794 -23.339 1.00 35.12 490 ARG A O 1
ATOM 3949 N N . SER A 1 491 ? 16.365 23.575 -23.850 1.00 31.83 491 SER A N 1
ATOM 3950 C CA . SER A 1 491 ? 15.641 24.507 -24.722 1.00 31.83 491 SER A CA 1
ATOM 3951 C C . SER A 1 491 ? 16.216 24.712 -26.137 1.00 31.83 491 SER A C 1
ATOM 3953 O O . SER A 1 491 ? 17.016 25.616 -26.373 1.00 31.83 491 SER A O 1
ATOM 3955 N N . THR A 1 492 ? 15.655 23.994 -27.118 1.00 34.28 492 THR A N 1
ATOM 3956 C CA . THR A 1 492 ? 15.557 24.403 -28.536 1.00 34.28 492 THR A CA 1
ATOM 3957 C C . THR A 1 492 ? 14.581 25.579 -28.693 1.00 34.28 492 THR A C 1
ATOM 3959 O O . THR A 1 492 ? 13.676 25.560 -29.519 1.00 34.28 492 THR A O 1
ATOM 3962 N N . ARG A 1 493 ? 14.718 26.630 -27.870 1.00 47.12 493 ARG A N 1
ATOM 3963 C CA . ARG A 1 493 ? 13.935 27.851 -28.091 1.00 47.12 493 ARG A CA 1
ATOM 3964 C C . ARG A 1 493 ? 14.492 28.526 -29.321 1.00 47.12 493 ARG A C 1
ATOM 3966 O O . ARG A 1 493 ? 15.659 28.923 -29.331 1.00 47.12 493 ARG A O 1
ATOM 3973 N N . HIS A 1 494 ? 13.623 28.707 -30.303 1.00 57.12 494 HIS A N 1
ATOM 3974 C CA . HIS A 1 494 ? 13.850 29.620 -31.403 1.00 57.12 494 HIS A CA 1
ATOM 3975 C C . HIS A 1 494 ? 14.353 30.972 -30.867 1.00 57.12 494 HIS A C 1
ATOM 3977 O O . HIS A 1 494 ? 13.708 31.616 -30.029 1.00 57.12 494 HIS A O 1
ATOM 3983 N N . ARG A 1 495 ? 15.560 31.376 -31.278 1.00 56.88 495 ARG A N 1
ATOM 3984 C CA . ARG A 1 495 ? 16.191 32.621 -30.823 1.00 56.88 495 ARG A CA 1
ATOM 3985 C C . ARG A 1 495 ? 15.581 33.769 -31.625 1.00 56.88 495 ARG A C 1
ATOM 3987 O O . ARG A 1 495 ? 15.975 33.981 -32.766 1.00 56.88 495 ARG A O 1
ATOM 3994 N N . LYS A 1 496 ? 14.623 34.493 -31.029 1.00 55.00 496 LYS A N 1
ATOM 3995 C CA . LYS A 1 496 ? 13.928 35.627 -31.669 1.00 55.00 496 LYS A CA 1
ATOM 3996 C C . LYS A 1 496 ? 14.928 36.617 -32.279 1.00 55.00 496 LYS A C 1
ATOM 3998 O O . LYS A 1 496 ? 15.742 37.197 -31.559 1.00 55.00 496 LYS A O 1
ATOM 4003 N N . LEU A 1 497 ? 14.841 36.822 -33.591 1.00 65.44 497 LEU A N 1
ATOM 4004 C CA . LEU A 1 497 ? 15.548 37.888 -34.305 1.00 65.44 497 LEU A CA 1
ATOM 4005 C C . LEU A 1 497 ? 14.712 39.183 -34.287 1.00 65.44 497 LEU A C 1
ATOM 4007 O O . LEU A 1 497 ? 13.488 39.147 -34.132 1.00 65.44 497 LEU A O 1
ATOM 4011 N N . ARG A 1 498 ? 15.366 40.347 -34.411 1.00 57.69 498 ARG A N 1
ATOM 4012 C CA . ARG A 1 498 ? 14.704 41.667 -34.392 1.00 57.69 498 ARG A CA 1
ATOM 4013 C C . ARG A 1 498 ? 13.692 41.748 -35.547 1.00 57.69 498 ARG A C 1
ATOM 4015 O O . ARG A 1 498 ? 14.068 41.532 -36.691 1.00 57.69 498 ARG A O 1
ATOM 4022 N N . GLY A 1 499 ? 12.424 42.041 -35.248 1.00 65.12 499 GLY A N 1
ATOM 4023 C CA . GLY A 1 499 ? 11.347 42.130 -36.252 1.00 65.12 499 GLY A CA 1
ATOM 4024 C C . GLY A 1 499 ? 10.537 40.845 -36.481 1.00 65.12 499 GLY A C 1
ATOM 4025 O O . GLY A 1 499 ? 9.662 40.833 -37.344 1.00 65.12 499 GLY A O 1
ATOM 4026 N N . GLU A 1 500 ? 10.784 39.783 -35.710 1.00 84.06 500 GLU A N 1
ATOM 4027 C CA . GLU A 1 500 ? 10.031 38.528 -35.786 1.00 84.06 500 GLU A CA 1
ATOM 4028 C C . GLU A 1 500 ? 8.899 38.461 -34.742 1.00 84.06 500 GLU A C 1
ATOM 4030 O O . GLU A 1 500 ? 9.107 38.793 -33.569 1.00 84.06 500 GLU A O 1
ATOM 4035 N N . LYS A 1 501 ? 7.701 38.015 -35.143 1.00 87.31 501 LYS A N 1
ATOM 4036 C CA . LYS A 1 501 ? 6.553 37.818 -34.237 1.00 87.31 501 LYS A CA 1
ATOM 4037 C C . LYS A 1 501 ? 6.060 36.377 -34.292 1.00 87.31 501 LYS A C 1
ATOM 4039 O O . LYS A 1 501 ? 5.948 35.803 -35.368 1.00 87.31 501 LYS A O 1
ATOM 4044 N N . ALA A 1 502 ? 5.755 35.816 -33.126 1.00 91.50 502 ALA A N 1
ATOM 4045 C CA . ALA A 1 502 ? 5.180 34.481 -33.006 1.00 91.50 502 ALA A CA 1
ATOM 4046 C C . ALA A 1 502 ? 3.649 34.562 -33.067 1.00 91.50 502 ALA A C 1
ATOM 4048 O O . ALA A 1 502 ? 3.066 35.399 -32.375 1.00 91.50 502 ALA A O 1
ATOM 4049 N N . LEU A 1 503 ? 3.020 33.699 -33.861 1.00 91.44 503 LEU A N 1
ATOM 4050 C CA . LEU A 1 503 ? 1.568 33.556 -33.972 1.00 91.44 503 LEU A CA 1
ATOM 4051 C C . LEU A 1 503 ? 1.166 32.122 -33.622 1.00 91.44 503 LEU A C 1
ATOM 4053 O O . LEU A 1 503 ? 1.896 31.184 -33.933 1.00 91.44 503 LEU A O 1
ATOM 4057 N N . ILE A 1 504 ? 0.010 31.959 -32.979 1.00 93.44 504 ILE A N 1
ATOM 4058 C CA . ILE A 1 504 ? -0.571 30.643 -32.695 1.00 93.44 504 ILE A CA 1
ATOM 4059 C C . ILE A 1 504 ? -1.607 30.349 -33.771 1.00 93.44 504 ILE A C 1
ATOM 4061 O O . ILE A 1 504 ? -2.548 31.119 -33.949 1.00 93.44 504 ILE A O 1
ATOM 4065 N N . VAL A 1 505 ? -1.437 29.228 -34.462 1.00 92.88 505 VAL A N 1
ATOM 4066 C CA . VAL A 1 505 ? -2.256 28.842 -35.611 1.00 92.88 505 VAL A CA 1
ATOM 4067 C C . VAL A 1 505 ? -2.720 27.392 -35.515 1.00 92.88 505 VAL A C 1
ATOM 4069 O O . VAL A 1 505 ? -2.156 26.593 -34.768 1.00 92.88 505 VAL A O 1
ATOM 4072 N N . SER A 1 506 ? -3.734 27.045 -36.305 1.00 93.12 506 SER A N 1
ATOM 4073 C CA . SER A 1 506 ? -4.166 25.658 -36.518 1.00 93.12 506 SER A CA 1
ATOM 4074 C C . SER A 1 506 ? -3.932 25.248 -37.969 1.00 93.12 506 SER A C 1
ATOM 4076 O O . SER A 1 506 ? -3.965 26.094 -38.859 1.00 93.12 506 SER A O 1
ATOM 4078 N N . ALA A 1 507 ? -3.743 23.959 -38.229 1.00 91.06 507 ALA A N 1
ATOM 4079 C CA . ALA A 1 507 ? -3.551 23.430 -39.571 1.00 91.06 507 ALA A CA 1
ATOM 4080 C C . ALA A 1 507 ? -4.753 23.672 -40.489 1.00 91.06 507 ALA A C 1
ATOM 4082 O O . ALA A 1 507 ? -4.563 23.826 -41.691 1.00 91.06 507 ALA A O 1
ATOM 4083 N N . ASN A 1 508 ? -5.963 23.732 -39.921 1.00 91.31 508 ASN A N 1
ATOM 4084 C CA . ASN A 1 508 ? -7.220 23.935 -40.646 1.00 91.31 508 ASN A CA 1
ATOM 4085 C C . ASN A 1 508 ? -7.532 25.409 -40.924 1.00 91.31 508 ASN A C 1
ATOM 4087 O O . ASN A 1 508 ? -8.465 25.688 -41.673 1.00 91.31 508 ASN A O 1
ATOM 4091 N N . GLN A 1 509 ? -6.776 26.345 -40.337 1.00 93.62 509 GLN A N 1
ATOM 4092 C CA . GLN A 1 509 ? -6.911 27.756 -40.690 1.00 93.62 509 GLN A CA 1
ATOM 4093 C C . GLN A 1 509 ? -6.522 27.951 -42.150 1.00 93.62 509 GLN A C 1
ATOM 4095 O O . GLN A 1 509 ? -5.600 27.302 -42.645 1.00 93.62 509 GLN A O 1
ATOM 4100 N N . THR A 1 510 ? -7.218 28.844 -42.840 1.00 95.69 510 THR A N 1
ATOM 4101 C CA . THR A 1 510 ? -6.885 29.189 -44.227 1.00 95.69 510 THR A CA 1
ATOM 4102 C C . THR A 1 510 ? -5.730 30.185 -44.284 1.00 95.69 510 THR A C 1
ATOM 4104 O O . THR A 1 510 ? -5.473 30.930 -43.331 1.00 95.69 510 THR A O 1
ATOM 4107 N N . LEU A 1 511 ? -5.034 30.257 -45.420 1.00 94.12 511 LEU A N 1
ATOM 4108 C CA . LEU A 1 511 ? -4.017 31.290 -45.631 1.00 94.12 511 LEU A CA 1
ATOM 4109 C C . LEU A 1 511 ? -4.597 32.703 -45.496 1.00 94.12 511 LEU A C 1
ATOM 4111 O O . LEU A 1 511 ? -3.934 33.584 -44.949 1.00 94.12 511 LEU A O 1
ATOM 4115 N N . LYS A 1 512 ? -5.849 32.916 -45.915 1.00 92.69 512 LYS A N 1
ATOM 4116 C CA . LYS A 1 512 ? -6.564 34.181 -45.711 1.00 92.69 512 LYS A CA 1
ATOM 4117 C C . LYS A 1 512 ? -6.692 34.548 -44.232 1.00 92.69 512 LYS A C 1
ATOM 4119 O O . LYS A 1 512 ? -6.427 35.688 -43.855 1.00 92.69 512 LYS A O 1
ATOM 4124 N N . GLU A 1 513 ? -7.082 33.598 -43.387 1.00 94.50 513 GLU A N 1
ATOM 4125 C CA . GLU A 1 513 ? -7.180 33.810 -41.939 1.00 94.50 513 GLU A CA 1
ATOM 4126 C C . GLU A 1 513 ? -5.815 34.125 -41.323 1.00 94.50 513 GLU A C 1
ATOM 4128 O O . GLU A 1 513 ? -5.711 35.030 -40.492 1.00 94.50 513 GLU A O 1
ATOM 4133 N N . LEU A 1 514 ? -4.752 33.452 -41.778 1.00 94.38 514 LEU A N 1
ATOM 4134 C CA . LEU A 1 514 ? -3.388 33.783 -41.371 1.00 94.38 514 LEU A CA 1
ATOM 4135 C C . LEU A 1 514 ? -2.988 35.199 -41.812 1.00 94.38 514 LEU A C 1
ATOM 4137 O O . LEU A 1 514 ? -2.453 35.953 -41.001 1.00 94.38 514 LEU A O 1
ATOM 4141 N N . LYS A 1 515 ? -3.284 35.607 -43.052 1.00 93.62 515 LYS A N 1
ATOM 4142 C CA . LYS A 1 515 ? -3.020 36.973 -43.536 1.00 93.62 515 LYS A CA 1
ATOM 4143 C C . LYS A 1 515 ? -3.746 38.034 -42.702 1.00 93.62 515 LYS A C 1
ATOM 4145 O O . LYS A 1 515 ? -3.184 39.091 -42.416 1.00 93.62 515 LYS A O 1
ATOM 4150 N N . ILE A 1 516 ? -4.964 37.751 -42.237 1.00 93.44 516 ILE A N 1
ATOM 4151 C CA . ILE A 1 516 ? -5.697 38.628 -41.307 1.00 93.44 516 ILE A CA 1
ATOM 4152 C C . ILE A 1 516 ? -4.976 38.709 -39.953 1.00 93.44 516 ILE A C 1
ATOM 4154 O O . ILE A 1 516 ? -4.775 39.805 -39.428 1.00 93.44 516 ILE A O 1
ATOM 4158 N N . GLN A 1 517 ? -4.515 37.585 -39.396 1.00 93.25 517 GLN A N 1
ATOM 4159 C CA . GLN A 1 517 ? -3.729 37.598 -38.154 1.00 93.25 517 GLN A CA 1
ATOM 4160 C C . GLN A 1 517 ? -2.415 38.381 -38.312 1.00 93.25 517 GLN A C 1
ATOM 4162 O O . GLN A 1 517 ? -2.044 39.163 -37.434 1.00 93.25 517 GLN A O 1
ATOM 4167 N N . ILE A 1 518 ? -1.734 38.228 -39.451 1.00 92.81 518 ILE A N 1
ATOM 4168 C CA . ILE A 1 518 ? -0.520 38.979 -39.790 1.00 92.81 518 ILE A CA 1
ATOM 4169 C C . ILE A 1 518 ? -0.825 40.469 -39.945 1.00 92.81 518 ILE A C 1
ATOM 4171 O O . ILE A 1 518 ? -0.039 41.285 -39.470 1.00 92.81 518 ILE A O 1
ATOM 4175 N N . MET A 1 519 ? -1.971 40.841 -40.521 1.00 92.31 519 MET A N 1
ATOM 4176 C CA . MET A 1 519 ? -2.407 42.237 -40.616 1.00 92.31 519 MET A CA 1
ATOM 4177 C C . MET A 1 519 ? -2.533 42.859 -39.226 1.00 92.31 519 MET A C 1
ATOM 4179 O O . MET A 1 519 ? -1.979 43.927 -38.991 1.00 92.31 519 MET A O 1
ATOM 4183 N N . HIS A 1 520 ? -3.184 42.182 -38.278 1.00 90.81 520 HIS A N 1
ATOM 4184 C CA . HIS A 1 520 ? -3.274 42.677 -36.900 1.00 90.81 520 HIS A CA 1
ATOM 4185 C C . HIS A 1 520 ? -1.909 42.744 -36.205 1.00 90.81 520 HIS A C 1
ATOM 4187 O O . HIS A 1 520 ? -1.662 43.642 -35.402 1.00 90.81 520 HIS A O 1
ATOM 4193 N N . ALA A 1 521 ? -1.008 41.808 -36.511 1.00 90.19 521 ALA A N 1
ATOM 4194 C CA . ALA A 1 521 ? 0.305 41.756 -35.891 1.00 90.19 521 ALA A CA 1
ATOM 4195 C C . ALA A 1 521 ? 1.306 42.760 -36.490 1.00 90.19 521 ALA A C 1
ATOM 4197 O O . ALA A 1 521 ? 2.123 43.294 -35.746 1.00 90.19 521 ALA A O 1
ATOM 4198 N N . PHE A 1 522 ? 1.293 43.024 -37.796 1.00 88.50 522 PHE A N 1
ATOM 4199 C CA . PHE A 1 522 ? 2.305 43.828 -38.504 1.00 88.50 522 PHE A CA 1
ATOM 4200 C C . PHE A 1 522 ? 1.755 45.097 -39.164 1.00 88.50 522 PHE A C 1
ATOM 4202 O O . PHE A 1 522 ? 2.545 45.857 -39.723 1.00 88.50 522 PHE A O 1
ATOM 4209 N N . SER A 1 523 ? 0.444 45.337 -39.087 1.00 88.81 523 SER A N 1
ATOM 4210 C CA . SER A 1 523 ? -0.252 46.467 -39.716 1.00 88.81 523 SER A CA 1
ATOM 4211 C C . SER A 1 523 ? -0.029 46.556 -41.232 1.00 88.81 523 SER A C 1
ATOM 4213 O O . SER A 1 523 ? 0.086 47.647 -41.780 1.00 88.81 523 SER A O 1
ATOM 4215 N N . VAL A 1 524 ? 0.051 45.404 -41.906 1.00 88.44 524 VAL A N 1
ATOM 4216 C CA . VAL A 1 524 ? 0.152 45.288 -43.374 1.00 88.44 524 VAL A CA 1
ATOM 4217 C C . VAL A 1 524 ? -1.159 44.706 -43.890 1.00 88.44 524 VAL A C 1
ATOM 4219 O O . VAL A 1 524 ? -1.573 43.651 -43.405 1.00 88.44 524 VAL A O 1
ATOM 4222 N N . ALA A 1 525 ? -1.834 45.362 -44.836 1.00 88.00 525 ALA A N 1
ATOM 4223 C CA . ALA A 1 525 ? -3.113 44.870 -45.345 1.00 88.00 525 ALA A CA 1
ATOM 4224 C C . ALA A 1 525 ? -2.941 43.497 -46.031 1.00 88.00 525 ALA A C 1
ATOM 4226 O O . ALA A 1 525 ? -1.910 43.275 -46.656 1.00 88.00 525 ALA A O 1
ATOM 4227 N N . PRO A 1 526 ? -3.913 42.564 -45.949 1.00 88.31 526 PRO A N 1
ATOM 4228 C CA . PRO A 1 526 ? -3.771 41.196 -46.464 1.00 88.31 526 PRO A CA 1
ATOM 4229 C C . PRO A 1 526 ? -3.356 41.087 -47.937 1.00 88.31 526 PRO A C 1
ATOM 4231 O O . PRO A 1 526 ? -2.679 40.128 -48.299 1.00 88.31 526 PRO A O 1
ATOM 4234 N N . PHE A 1 527 ? -3.757 42.052 -48.770 1.00 87.50 527 PHE A N 1
ATOM 4235 C CA . PHE A 1 527 ? -3.412 42.103 -50.195 1.00 87.50 527 PHE A CA 1
ATOM 4236 C C . PHE A 1 527 ? -1.958 42.506 -50.447 1.00 87.50 527 PHE A C 1
ATOM 4238 O O . PHE A 1 527 ? -1.376 42.043 -51.418 1.00 87.50 527 PHE A O 1
ATOM 4245 N N . ASP A 1 528 ? -1.361 43.270 -49.532 1.00 88.19 528 ASP A N 1
ATOM 4246 C CA . ASP A 1 528 ? 0.026 43.729 -49.626 1.00 88.19 528 ASP A CA 1
ATOM 4247 C C . ASP A 1 528 ? 0.999 42.717 -48.992 1.00 88.19 528 ASP A C 1
ATOM 4249 O O . ASP A 1 528 ? 2.182 43.004 -48.839 1.00 88.19 528 ASP A O 1
ATOM 4253 N N . GLN A 1 529 ? 0.515 41.548 -48.545 1.00 91.19 529 GLN A N 1
ATOM 4254 C CA . GLN A 1 529 ? 1.320 40.527 -47.870 1.00 91.19 529 GLN A CA 1
ATOM 4255 C C . GLN A 1 529 ? 1.797 39.441 -48.838 1.00 91.19 529 GLN A C 1
ATOM 4257 O O . GLN A 1 529 ? 1.069 38.498 -49.159 1.00 91.19 529 GLN A O 1
ATOM 4262 N N . ASN A 1 530 ? 3.080 39.495 -49.182 1.00 90.38 530 ASN A N 1
ATOM 4263 C CA . ASN A 1 530 ? 3.776 38.453 -49.925 1.00 90.38 530 ASN A CA 1
ATOM 4264 C C . ASN A 1 530 ? 4.462 37.481 -48.954 1.00 90.38 530 ASN A C 1
ATOM 4266 O O . ASN A 1 530 ? 5.541 37.750 -48.417 1.00 90.38 530 ASN A O 1
ATOM 4270 N N . LEU A 1 531 ? 3.797 36.350 -48.699 1.00 92.75 531 LEU A N 1
ATOM 4271 C CA . LEU A 1 531 ? 4.221 35.336 -47.731 1.00 92.75 531 LEU A CA 1
ATOM 4272 C C . LEU A 1 531 ? 4.998 34.203 -48.407 1.00 92.75 531 LEU A C 1
ATOM 4274 O O . LEU A 1 531 ? 4.584 33.684 -49.442 1.00 92.75 531 LEU A O 1
ATOM 4278 N N . SER A 1 532 ? 6.103 33.770 -47.802 1.00 91.12 532 SER A N 1
ATOM 4279 C CA . SER A 1 532 ? 6.866 32.608 -48.275 1.00 91.12 532 SER A CA 1
ATOM 4280 C C . SER A 1 532 ? 7.430 31.771 -47.130 1.00 91.12 532 SER A C 1
ATOM 4282 O O . SER A 1 532 ? 7.828 32.303 -46.097 1.00 91.12 532 SER A O 1
ATOM 4284 N N . ILE A 1 533 ? 7.488 30.455 -47.320 1.00 90.06 533 ILE A N 1
ATOM 4285 C CA . ILE A 1 533 ? 8.083 29.489 -46.391 1.00 90.06 533 ILE A CA 1
ATOM 4286 C C . ILE A 1 533 ? 9.151 28.690 -47.142 1.00 90.06 533 ILE A C 1
ATOM 4288 O O . ILE A 1 533 ? 8.890 28.163 -48.220 1.00 90.06 533 ILE A O 1
ATOM 4292 N N . ASN A 1 534 ? 10.383 28.647 -46.623 1.00 80.19 534 ASN A N 1
ATOM 4293 C CA . ASN A 1 534 ? 11.525 27.978 -47.273 1.00 80.19 534 ASN A CA 1
ATOM 4294 C C . ASN A 1 534 ? 11.721 28.360 -48.762 1.00 80.19 534 ASN A C 1
ATOM 4296 O O . ASN A 1 534 ? 12.080 27.523 -49.585 1.00 80.19 534 ASN A O 1
ATOM 4300 N N . GLY A 1 535 ? 11.441 29.618 -49.125 1.00 74.94 535 GLY A N 1
ATOM 4301 C CA . GLY A 1 535 ? 11.544 30.118 -50.504 1.00 74.94 535 GLY A CA 1
ATOM 4302 C C . GLY A 1 535 ? 10.342 29.811 -51.409 1.00 74.94 535 GLY A C 1
ATOM 4303 O O . GLY A 1 535 ? 10.290 30.316 -52.527 1.00 74.94 535 GLY A O 1
ATOM 4304 N N . LYS A 1 536 ? 9.346 29.049 -50.938 1.00 86.88 536 LYS A N 1
ATOM 4305 C CA . LYS A 1 536 ? 8.090 28.795 -51.657 1.00 86.88 536 LYS A CA 1
ATOM 4306 C C . LYS A 1 536 ? 7.031 29.823 -51.256 1.00 86.88 536 LYS A C 1
ATOM 4308 O O . LYS A 1 536 ? 6.734 29.971 -50.072 1.00 86.88 536 LYS A O 1
ATOM 4313 N N . GLY A 1 537 ? 6.459 30.525 -52.234 1.00 87.38 537 GLY A N 1
ATOM 4314 C CA . GLY A 1 537 ? 5.363 31.473 -52.010 1.00 87.38 537 GLY A CA 1
ATOM 4315 C C . GLY A 1 537 ? 4.074 30.780 -51.557 1.00 87.38 537 GLY A C 1
ATOM 4316 O O . GLY A 1 537 ? 3.729 29.712 -52.065 1.00 87.38 537 GLY A O 1
ATOM 4317 N N . LEU A 1 538 ? 3.368 31.393 -50.608 1.00 91.19 538 LEU A N 1
ATOM 4318 C CA . LEU A 1 538 ? 2.038 30.986 -50.161 1.00 91.19 538 LEU A CA 1
ATOM 4319 C C . LEU A 1 538 ? 1.005 31.839 -50.907 1.00 91.19 538 LEU A C 1
ATOM 4321 O O . LEU A 1 538 ? 0.855 33.023 -50.609 1.00 91.19 538 LEU A O 1
ATOM 4325 N N . THR A 1 539 ? 0.344 31.259 -51.910 1.00 87.00 539 THR A N 1
ATOM 4326 C CA . THR A 1 539 ? -0.483 32.012 -52.873 1.00 87.00 539 THR A CA 1
ATOM 4327 C C . THR A 1 539 ? -1.968 31.648 -52.864 1.00 87.00 539 THR A C 1
ATOM 4329 O O . THR A 1 539 ? -2.780 32.470 -53.277 1.00 87.00 539 THR A O 1
ATOM 4332 N N . ASP A 1 540 ? -2.342 30.453 -52.403 1.00 90.62 540 ASP A N 1
ATOM 4333 C CA . ASP A 1 540 ? -3.742 30.016 -52.356 1.00 90.62 540 ASP A CA 1
ATOM 4334 C C . ASP A 1 540 ? -4.400 30.418 -51.030 1.00 90.62 540 ASP A C 1
ATOM 4336 O O . ASP A 1 540 ? -4.213 29.768 -50.001 1.00 90.62 540 ASP A O 1
ATOM 4340 N N . ASP A 1 541 ? -5.188 31.492 -51.071 1.00 89.69 541 ASP A N 1
ATOM 4341 C CA . ASP A 1 541 ? -5.896 32.048 -49.913 1.00 89.69 541 ASP A CA 1
ATOM 4342 C C . ASP A 1 541 ? -6.968 31.112 -49.331 1.00 89.69 541 ASP A C 1
ATOM 4344 O O . ASP A 1 541 ? -7.353 31.273 -48.170 1.00 89.69 541 ASP A O 1
ATOM 4348 N N . SER A 1 542 ? -7.443 30.141 -50.119 1.00 90.75 542 SER A N 1
ATOM 4349 C CA . SER A 1 542 ? -8.459 29.165 -49.715 1.00 90.75 542 SER A CA 1
ATOM 4350 C C . SER A 1 542 ? -7.867 27.877 -49.137 1.00 90.75 542 SER A C 1
ATOM 4352 O O . SER A 1 542 ? -8.558 27.154 -48.416 1.00 90.75 542 SER A O 1
ATOM 4354 N N . ALA A 1 543 ? -6.587 27.605 -49.404 1.00 92.19 543 ALA A N 1
ATOM 4355 C CA . ALA A 1 543 ? -5.896 26.445 -48.865 1.00 92.19 543 ALA A CA 1
ATOM 4356 C C . ALA A 1 543 ? -5.646 26.582 -47.359 1.00 92.19 543 ALA A C 1
ATOM 4358 O O . ALA A 1 543 ? -5.370 27.664 -46.830 1.00 92.19 543 ALA A O 1
ATOM 4359 N N . THR A 1 544 ? -5.713 25.447 -46.666 1.00 92.75 544 THR A N 1
ATOM 4360 C CA . THR A 1 544 ? -5.397 25.360 -45.243 1.00 92.75 544 THR A CA 1
ATOM 4361 C C . THR A 1 544 ? -3.884 25.422 -45.011 1.00 92.75 544 THR A C 1
ATOM 4363 O O . THR A 1 544 ? -3.090 25.019 -45.867 1.00 92.75 544 THR A O 1
ATOM 4366 N N . LEU A 1 545 ? -3.458 25.904 -43.843 1.00 91.00 545 LEU A N 1
ATOM 4367 C CA . LEU A 1 545 ? -2.041 26.017 -43.488 1.00 91.00 545 LEU A CA 1
ATOM 4368 C C . LEU A 1 545 ? -1.316 24.661 -43.530 1.00 91.00 545 LEU A C 1
ATOM 4370 O O . LEU A 1 545 ? -0.196 24.590 -44.040 1.00 91.00 545 LEU A O 1
ATOM 4374 N N . GLY A 1 546 ? -1.978 23.581 -43.100 1.00 86.88 546 GLY A N 1
ATOM 4375 C CA . GLY A 1 546 ? -1.441 22.220 -43.199 1.00 86.88 546 GLY A CA 1
ATOM 4376 C C . GLY A 1 546 ? -1.206 21.774 -44.650 1.00 86.88 546 GLY A C 1
ATOM 4377 O O . GLY A 1 546 ? -0.157 21.205 -44.961 1.00 86.88 546 GLY A O 1
ATOM 4378 N N . ASN A 1 547 ? -2.122 22.105 -45.573 1.00 87.94 547 ASN A N 1
ATOM 4379 C CA . ASN A 1 547 ? -1.979 21.799 -47.006 1.00 87.94 547 ASN A CA 1
ATOM 4380 C C . ASN A 1 547 ? -0.883 22.633 -47.682 1.00 87.94 547 ASN A C 1
ATOM 4382 O O . ASN A 1 547 ? -0.229 22.170 -48.618 1.00 87.94 547 ASN A O 1
ATOM 4386 N N . LEU A 1 548 ? -0.648 23.847 -47.187 1.00 88.31 548 LEU A N 1
ATOM 4387 C CA . LEU A 1 548 ? 0.430 24.722 -47.641 1.00 88.31 548 LEU A CA 1
ATOM 4388 C C . LEU A 1 548 ? 1.811 24.333 -47.087 1.00 88.31 548 LEU A C 1
ATOM 4390 O O . LEU A 1 548 ? 2.813 24.940 -47.468 1.00 88.31 548 LEU A O 1
ATOM 4394 N N . GLY A 1 549 ? 1.882 23.295 -46.246 1.00 85.50 549 GLY A N 1
ATOM 4395 C CA . GLY A 1 549 ? 3.128 22.792 -45.670 1.00 85.50 549 GLY A CA 1
ATOM 4396 C C . GLY A 1 549 ? 3.646 23.632 -44.504 1.00 85.50 549 GLY A C 1
ATOM 4397 O O . GLY A 1 549 ? 4.836 23.572 -44.197 1.00 85.50 549 GLY A O 1
ATOM 4398 N N . VAL A 1 550 ? 2.777 24.419 -43.865 1.00 88.88 550 VAL A N 1
ATOM 4399 C CA . VAL A 1 550 ? 3.093 25.089 -42.603 1.00 88.88 550 VAL A CA 1
ATOM 4400 C C . VAL A 1 550 ? 2.996 24.047 -41.492 1.00 88.88 550 VAL A C 1
ATOM 4402 O O . VAL A 1 550 ? 1.961 23.411 -41.328 1.00 88.88 550 VAL A O 1
ATOM 4405 N N . ILE A 1 551 ? 4.088 23.857 -40.757 1.00 90.06 551 ILE A N 1
ATOM 4406 C CA . ILE A 1 551 ? 4.197 22.923 -39.625 1.00 90.06 551 ILE A CA 1
ATOM 4407 C C . ILE A 1 551 ? 4.546 23.693 -38.338 1.00 90.06 551 ILE A C 1
ATOM 4409 O O . ILE A 1 551 ? 4.957 24.859 -38.428 1.00 90.06 551 ILE A O 1
ATOM 4413 N N . PRO A 1 552 ? 4.422 23.091 -37.142 1.00 90.06 552 PRO A N 1
ATOM 4414 C CA . PRO A 1 552 ? 4.867 23.730 -35.907 1.00 90.06 552 PRO A CA 1
ATOM 4415 C C . PRO A 1 552 ? 6.308 24.257 -36.000 1.00 90.06 552 PRO A C 1
ATOM 4417 O O . PRO A 1 552 ? 7.168 23.636 -36.621 1.00 90.06 552 PRO A O 1
ATOM 4420 N N . ASP A 1 553 ? 6.544 25.430 -35.416 1.00 88.44 553 ASP A N 1
ATOM 4421 C CA . ASP A 1 553 ? 7.814 26.167 -35.406 1.00 88.44 553 ASP A CA 1
ATOM 4422 C C . ASP A 1 553 ? 8.319 26.655 -36.783 1.00 88.44 553 ASP A C 1
ATOM 4424 O O . ASP A 1 553 ? 9.457 27.112 -36.913 1.00 88.44 553 ASP A O 1
ATOM 4428 N N . SER A 1 554 ? 7.464 26.644 -37.814 1.00 90.06 554 SER A N 1
ATOM 4429 C CA . SER A 1 554 ? 7.790 27.197 -39.139 1.00 90.06 554 SER A CA 1
ATOM 4430 C C . SER A 1 554 ? 8.110 28.693 -39.106 1.00 90.06 554 SER A C 1
ATOM 4432 O O . SER A 1 554 ? 7.471 29.461 -38.385 1.00 90.06 554 SER A O 1
ATOM 4434 N N . ILE A 1 555 ? 9.034 29.128 -39.971 1.00 90.75 555 ILE A N 1
ATOM 4435 C CA . ILE A 1 555 ? 9.368 30.543 -40.188 1.00 90.75 555 ILE A CA 1
ATOM 4436 C C . ILE A 1 555 ? 8.815 30.987 -41.546 1.00 90.75 555 ILE A C 1
ATOM 4438 O O . ILE A 1 555 ? 9.257 30.508 -42.590 1.00 90.75 555 ILE A O 1
ATOM 4442 N N . ILE A 1 556 ? 7.872 31.927 -41.531 1.00 93.25 556 ILE A N 1
ATOM 4443 C CA . ILE A 1 556 ? 7.250 32.513 -42.721 1.00 93.25 556 ILE A CA 1
ATOM 4444 C C . ILE A 1 556 ? 7.804 33.923 -42.928 1.00 93.25 556 ILE A C 1
ATOM 4446 O O . ILE A 1 556 ? 7.715 34.786 -42.053 1.00 93.25 556 ILE A O 1
ATOM 4450 N N . CYS A 1 557 ? 8.367 34.172 -44.102 1.00 91.31 557 CYS A N 1
ATOM 4451 C CA . CYS A 1 557 ? 8.857 35.477 -44.515 1.00 91.31 557 CYS A CA 1
ATOM 4452 C C . CYS A 1 557 ? 7.705 36.318 -45.072 1.00 91.31 557 CYS A C 1
ATOM 4454 O O . CYS A 1 557 ? 7.026 35.889 -46.002 1.00 91.31 557 CYS A O 1
ATOM 4456 N N . LEU A 1 558 ? 7.524 37.519 -44.526 1.00 91.62 558 LEU A N 1
ATOM 4457 C CA . LEU A 1 558 ? 6.575 38.532 -44.977 1.00 91.62 558 LEU A CA 1
ATOM 4458 C C . LEU A 1 558 ? 7.325 39.634 -45.731 1.00 91.62 558 LEU A C 1
ATOM 4460 O O . LEU A 1 558 ? 8.128 40.351 -45.131 1.00 91.62 558 LEU A O 1
ATOM 4464 N N . LYS A 1 559 ? 7.020 39.808 -47.014 1.00 89.50 559 LYS A N 1
ATOM 4465 C CA . LYS A 1 559 ? 7.357 41.007 -47.790 1.00 89.50 559 LYS A CA 1
ATOM 4466 C C . LYS A 1 559 ? 6.093 41.851 -47.944 1.00 89.50 559 LYS A C 1
ATOM 4468 O O . LYS A 1 559 ? 5.045 41.295 -48.255 1.00 89.50 559 LYS A O 1
ATOM 4473 N N . ALA A 1 560 ? 6.180 43.146 -47.652 1.00 86.25 560 ALA A N 1
ATOM 4474 C CA . ALA A 1 560 ? 5.058 44.070 -47.797 1.00 86.25 560 ALA A CA 1
ATOM 4475 C C . ALA A 1 560 ? 5.232 44.882 -49.083 1.00 86.25 560 ALA A C 1
ATOM 4477 O O . ALA A 1 560 ? 6.325 45.411 -49.287 1.00 86.25 560 ALA A O 1
ATOM 4478 N N . ASP A 1 561 ? 4.195 44.985 -49.910 1.00 82.00 561 ASP A N 1
ATOM 4479 C CA . ASP A 1 561 ? 4.225 45.857 -51.087 1.00 82.00 561 ASP A CA 1
ATOM 4480 C C . ASP A 1 561 ? 4.151 47.330 -50.651 1.00 82.00 561 ASP A C 1
ATOM 4482 O O . ASP A 1 561 ? 3.378 47.696 -49.763 1.00 82.00 561 ASP A O 1
ATOM 4486 N N . GLU A 1 562 ? 4.999 48.186 -51.229 1.00 63.16 562 GLU A N 1
ATOM 4487 C CA . GLU A 1 562 ? 4.955 49.628 -50.970 1.00 63.16 562 GLU A CA 1
ATOM 4488 C C . GLU A 1 562 ? 3.928 50.296 -51.897 1.00 63.16 562 GLU A C 1
ATOM 4490 O O . GLU A 1 562 ? 3.924 50.023 -53.102 1.00 63.16 562 GLU A O 1
ATOM 4495 N N . PRO A 1 563 ? 3.070 51.196 -51.386 1.00 56.56 563 PRO A N 1
ATOM 4496 C CA . PRO A 1 563 ? 2.150 51.934 -52.236 1.00 56.56 563 PRO A CA 1
ATOM 4497 C C . PRO A 1 563 ? 2.932 52.862 -53.174 1.00 56.56 563 PRO A C 1
ATOM 4499 O O . PRO A 1 563 ? 3.766 53.656 -52.736 1.00 56.56 563 PRO A O 1
ATOM 4502 N N . ILE A 1 564 ? 2.629 52.802 -54.472 1.00 51.47 564 ILE A N 1
ATOM 4503 C CA . ILE A 1 564 ? 3.112 53.781 -55.449 1.00 51.47 564 ILE A CA 1
ATOM 4504 C C . ILE A 1 564 ? 2.410 55.107 -55.134 1.00 51.47 564 ILE A C 1
ATOM 4506 O O . ILE A 1 564 ? 1.230 55.284 -55.431 1.00 51.47 564 ILE A O 1
ATOM 4510 N N . ALA A 1 565 ? 3.116 56.034 -54.491 1.00 49.03 565 ALA A N 1
ATOM 4511 C CA . ALA A 1 565 ? 2.639 57.397 -54.313 1.00 49.03 565 ALA A CA 1
ATOM 4512 C C . ALA A 1 565 ? 2.761 58.140 -55.652 1.00 49.03 565 ALA A C 1
ATOM 4514 O O . ALA A 1 565 ? 3.813 58.690 -55.977 1.00 49.03 565 ALA A O 1
ATOM 4515 N N . ASP A 1 566 ? 1.698 58.126 -56.453 1.00 45.62 566 ASP A N 1
ATOM 4516 C CA . ASP A 1 566 ? 1.631 58.914 -57.682 1.00 45.62 566 ASP A CA 1
ATOM 4517 C C . ASP A 1 566 ? 1.304 60.374 -57.315 1.00 45.62 566 ASP A C 1
ATOM 4519 O O . ASP A 1 566 ? 0.150 60.788 -57.193 1.00 45.62 566 ASP A O 1
ATOM 4523 N N . TYR A 1 567 ? 2.349 61.159 -57.038 1.00 53.22 567 TYR A N 1
ATOM 4524 C CA . TYR A 1 567 ? 2.260 62.549 -56.568 1.00 53.22 567 TYR A CA 1
ATOM 4525 C C . TYR A 1 567 ? 1.672 63.539 -57.600 1.00 53.22 567 TYR A C 1
ATOM 4527 O O . TYR A 1 567 ? 1.544 64.722 -57.295 1.00 53.22 567 TYR A O 1
ATOM 4535 N N . ALA A 1 568 ? 1.276 63.091 -58.796 1.00 55.81 568 ALA A N 1
ATOM 4536 C CA . ALA A 1 568 ? 0.748 63.951 -59.860 1.00 55.81 568 ALA A CA 1
ATOM 4537 C C . ALA A 1 568 ? -0.768 64.238 -59.772 1.00 55.81 568 ALA A C 1
ATOM 4539 O O . ALA A 1 568 ? -1.245 65.150 -60.438 1.00 55.81 568 ALA A O 1
ATOM 4540 N N . ALA A 1 569 ? -1.534 63.508 -58.952 1.00 56.66 569 ALA A N 1
ATOM 4541 C CA . ALA A 1 569 ? -2.999 63.653 -58.869 1.00 56.66 569 ALA A CA 1
ATOM 4542 C C . ALA A 1 569 ? -3.500 64.520 -57.689 1.00 56.66 569 ALA A C 1
ATOM 4544 O O . ALA A 1 569 ? -4.705 64.652 -57.485 1.00 56.66 569 ALA A O 1
ATOM 4545 N N . MET A 1 570 ? -2.595 65.100 -56.892 1.00 50.16 570 MET A N 1
ATOM 4546 C CA . MET A 1 570 ? -2.929 65.924 -55.713 1.00 50.16 570 MET A CA 1
ATOM 4547 C C . MET A 1 570 ? -2.996 67.436 -56.006 1.00 50.16 570 MET A C 1
ATOM 4549 O O . MET A 1 570 ? -3.465 68.189 -55.153 1.00 50.16 570 MET A O 1
ATOM 4553 N N . ASP A 1 571 ? -2.570 67.887 -57.193 1.00 48.78 571 ASP A N 1
ATOM 4554 C CA . ASP A 1 571 ? -2.463 69.321 -57.528 1.00 48.78 571 ASP A CA 1
ATOM 4555 C C . ASP A 1 571 ? -3.809 69.948 -57.969 1.00 48.78 571 ASP A C 1
ATOM 4557 O O . ASP A 1 571 ? -4.058 71.131 -57.739 1.00 48.78 571 ASP A O 1
ATOM 4561 N N . ASP A 1 572 ? -4.757 69.144 -58.470 1.00 49.22 572 ASP A N 1
ATOM 4562 C CA . ASP A 1 572 ? -6.080 69.627 -58.917 1.00 49.22 572 ASP A CA 1
ATOM 4563 C C . ASP A 1 572 ? -7.071 69.905 -57.764 1.00 49.22 572 ASP A C 1
ATOM 4565 O O . ASP A 1 572 ? -8.096 70.563 -57.954 1.00 49.22 572 ASP A O 1
ATOM 4569 N N . ALA A 1 573 ? -6.778 69.456 -56.537 1.00 49.78 573 ALA A N 1
ATOM 4570 C CA . ALA A 1 573 ? -7.652 69.658 -55.374 1.00 49.78 573 ALA A CA 1
ATOM 4571 C C . ALA A 1 573 ? -7.367 70.959 -54.593 1.00 49.78 573 ALA A C 1
ATOM 4573 O O . ALA A 1 573 ? -8.159 71.348 -53.730 1.00 49.78 573 ALA A O 1
ATOM 4574 N N . TYR A 1 574 ? -6.261 71.654 -54.888 1.00 50.91 574 TYR A N 1
ATOM 4575 C CA . TYR A 1 574 ? -5.833 72.859 -54.162 1.00 50.91 574 TYR A CA 1
ATOM 4576 C C . TYR A 1 574 ? -6.237 74.189 -54.829 1.00 50.91 574 TYR A C 1
ATOM 4578 O O . TYR A 1 574 ? -6.032 75.245 -54.230 1.00 50.91 574 TYR A O 1
ATOM 4586 N N . GLN A 1 575 ? -6.876 74.168 -56.008 1.00 53.47 575 GLN A N 1
ATOM 4587 C CA . GLN A 1 575 ? -7.233 75.380 -56.772 1.00 53.47 575 GLN A CA 1
ATOM 4588 C C . GLN A 1 575 ? -8.703 75.834 -56.708 1.00 53.47 575 GLN A C 1
ATOM 4590 O O . GLN A 1 575 ? -9.075 76.780 -57.400 1.00 53.47 575 GLN A O 1
ATOM 4595 N N . VAL A 1 576 ? -9.537 75.280 -55.818 1.00 49.28 576 VAL A N 1
ATOM 4596 C CA . VAL A 1 576 ? -10.889 75.823 -55.557 1.00 49.28 576 VAL A CA 1
ATOM 4597 C C . VAL A 1 576 ? -11.112 76.040 -54.060 1.00 49.28 576 VAL A C 1
ATOM 4599 O O . VAL A 1 576 ? -11.776 75.265 -53.377 1.00 49.28 576 VAL A O 1
ATOM 4602 N N . ARG A 1 577 ? -10.548 77.129 -53.530 1.00 39.66 577 ARG A N 1
ATOM 4603 C CA . ARG A 1 577 ? -10.967 77.731 -52.254 1.00 39.66 577 ARG A CA 1
ATOM 4604 C C . ARG A 1 577 ? -10.980 79.253 -52.374 1.00 39.66 577 ARG A C 1
ATOM 4606 O O . ARG A 1 577 ? -9.971 79.912 -52.153 1.00 39.66 577 ARG A O 1
ATOM 4613 N N . ALA A 1 578 ? -12.155 79.797 -52.662 1.00 39.59 578 ALA A N 1
ATOM 4614 C CA . ALA A 1 578 ? -12.573 81.118 -52.203 1.00 39.59 578 ALA A CA 1
ATOM 4615 C C . ALA A 1 578 ? -14.023 81.001 -51.680 1.00 39.59 578 ALA A C 1
ATOM 4617 O O . ALA A 1 578 ? -14.756 80.136 -52.161 1.00 39.59 578 ALA A O 1
ATOM 4618 N N . PRO A 1 579 ? -14.400 81.759 -50.637 1.00 49.72 579 PRO A N 1
ATOM 4619 C CA . PRO A 1 579 ? -15.386 81.331 -49.646 1.00 49.72 579 PRO A CA 1
ATOM 4620 C C . PRO A 1 579 ? -16.788 81.894 -49.915 1.00 49.72 579 PRO A C 1
ATOM 4622 O O . PRO A 1 579 ? -16.913 83.049 -50.310 1.00 49.72 579 PRO A O 1
ATOM 4625 N N . GLU A 1 580 ? -17.836 81.136 -49.582 1.00 45.06 580 GLU A N 1
ATOM 4626 C CA . GLU A 1 580 ? -19.150 81.720 -49.283 1.00 45.06 580 GLU A CA 1
ATOM 4627 C C . GLU A 1 580 ? -19.541 81.420 -47.834 1.00 45.06 580 GLU A C 1
ATOM 4629 O O . GLU A 1 580 ? -19.519 80.282 -47.359 1.00 45.06 580 GLU A O 1
ATOM 4634 N N . GLU A 1 581 ? -19.830 82.503 -47.116 1.00 44.31 581 GLU A N 1
ATOM 4635 C CA . GLU A 1 581 ? -20.307 82.534 -45.745 1.00 44.31 581 GLU A CA 1
ATOM 4636 C C . GLU A 1 581 ? -21.806 82.225 -45.671 1.00 44.31 581 GLU A C 1
ATOM 4638 O O . GLU A 1 581 ? -22.610 82.784 -46.410 1.00 44.31 581 GLU A O 1
ATOM 4643 N N . GLY A 1 582 ? -22.180 81.464 -44.641 1.00 33.91 582 GLY A N 1
ATOM 4644 C CA . GLY A 1 582 ? -23.419 81.695 -43.904 1.00 33.91 582 GLY A CA 1
ATOM 4645 C C . GLY A 1 582 ? -24.628 80.865 -44.324 1.00 33.91 582 GLY A C 1
ATOM 4646 O O . GLY A 1 582 ? -25.262 81.142 -45.323 1.00 33.91 582 GLY A O 1
ATOM 4647 N N . PHE A 1 583 ? -25.058 79.963 -43.438 1.00 40.00 583 PHE A N 1
ATOM 4648 C CA . PHE A 1 583 ? -26.435 79.992 -42.934 1.00 40.00 583 PHE A CA 1
ATOM 4649 C C . PHE A 1 583 ? -26.486 79.349 -41.541 1.00 40.00 583 PHE A C 1
ATOM 4651 O O . PHE A 1 583 ? -26.367 78.139 -41.358 1.00 40.00 583 PHE A O 1
ATOM 4658 N N . LYS A 1 584 ? -26.618 80.213 -40.530 1.00 46.44 584 LYS A N 1
ATOM 4659 C CA . LYS A 1 584 ? -26.971 79.862 -39.155 1.00 46.44 584 LYS A CA 1
ATOM 4660 C C . LYS A 1 584 ? -28.470 79.558 -39.092 1.00 46.44 584 LYS A C 1
ATOM 4662 O O . LYS A 1 584 ? -29.269 80.456 -39.318 1.00 46.44 584 LYS A O 1
ATOM 4667 N N . GLY A 1 585 ? -28.807 78.370 -38.600 1.00 40.62 585 GLY A N 1
ATOM 4668 C CA . GLY A 1 585 ? -29.898 78.188 -37.641 1.00 40.62 585 GLY A CA 1
ATOM 4669 C C . GLY A 1 585 ? -31.333 78.051 -38.162 1.00 40.62 585 GLY A C 1
ATOM 4670 O O . GLY A 1 585 ? -31.696 78.517 -39.234 1.00 40.62 585 GLY A O 1
ATOM 4671 N N . THR A 1 586 ? -32.140 77.473 -37.262 1.00 46.84 586 THR A N 1
ATOM 4672 C CA . THR A 1 586 ? -33.579 77.126 -37.314 1.00 46.84 586 THR A CA 1
ATOM 4673 C C . THR A 1 586 ? -33.846 75.815 -38.071 1.00 46.84 586 THR A C 1
ATOM 4675 O O . THR A 1 586 ? -33.507 75.687 -39.233 1.00 46.84 586 THR A O 1
ATOM 4678 N N . GLY A 1 587 ? -34.321 74.716 -37.476 1.00 41.38 587 GLY A N 1
ATOM 4679 C CA . GLY A 1 587 ? -35.184 74.542 -36.311 1.00 41.38 587 GLY A CA 1
ATOM 4680 C C . GLY A 1 587 ? -36.632 74.443 -36.783 1.00 41.38 587 GLY A C 1
ATOM 4681 O O . GLY A 1 587 ? -37.179 75.484 -37.117 1.00 41.38 587 GLY A O 1
ATOM 4682 N N . LEU A 1 588 ? -37.209 73.227 -36.814 1.00 42.31 588 LEU A N 1
ATOM 4683 C CA . LEU A 1 588 ? -38.600 72.889 -36.439 1.00 42.31 588 LEU A CA 1
ATOM 4684 C C . LEU A 1 588 ? -39.032 71.476 -36.910 1.00 42.31 588 LEU A C 1
ATOM 4686 O O . LEU A 1 588 ? -39.017 71.154 -38.090 1.00 42.31 588 LEU A O 1
ATOM 4690 N N . LEU A 1 589 ? -39.383 70.676 -35.897 1.00 41.69 589 LEU A N 1
ATOM 4691 C CA . LEU A 1 589 ? -40.475 69.700 -35.721 1.00 41.69 589 LEU A CA 1
ATOM 4692 C C . LEU A 1 589 ? -41.448 69.338 -36.869 1.00 41.69 589 LEU A C 1
ATOM 4694 O O . LEU A 1 589 ? -41.961 70.209 -37.562 1.00 41.69 589 LEU A O 1
ATOM 4698 N N . GLY A 1 590 ? -41.889 68.069 -36.807 1.00 41.06 590 GLY A N 1
ATOM 4699 C CA . GLY A 1 590 ? -43.194 67.549 -37.269 1.00 41.06 590 GLY A CA 1
ATOM 4700 C C . GLY A 1 590 ? -43.160 66.996 -38.697 1.00 41.06 590 GLY A C 1
ATOM 4701 O O . GLY A 1 590 ? -42.682 67.673 -39.593 1.00 41.06 590 GLY A O 1
ATOM 4702 N N . HIS A 1 591 ? -43.612 65.778 -38.996 1.00 39.62 591 HIS A N 1
ATOM 4703 C CA . HIS A 1 591 ? -44.659 64.947 -38.402 1.00 39.62 591 HIS A CA 1
ATOM 4704 C C . HIS A 1 591 ? -44.368 63.464 -38.665 1.00 39.62 591 HIS A C 1
ATOM 4706 O O . HIS A 1 591 ? -43.692 63.185 -39.683 1.00 39.62 591 HIS A O 1
#

Organism: NCBI:txid1143690

Foldseek 3Di:
DVVVVVVLVVLQVVLVVVCVVLVVQFDDDPPAKKWKFFPVLVVCSNVDSPPQAAGEPQVQDDPVRAGAPVCSVRIDITGPVSVCVRCVVRNYDDIHIPVRYDPVNVVLVVVLVVVLVVLVVLVVVLVVQLPDDADDKWWKFFPVLVVCLSVLLNVVSVVVVVVPDPDDDDDDDDDDDDDPPDDDDDDDDDDPPPPNATRPQQADPVRWGAPPPVGIDIGYPVSVVSSCVSHVPHDIGIPPGDGDPVVVVVVVVLVVQLVVLLVLLVVLCVQCVCLLVVHPFADLVDHDPPDQKKWKFWQVLSVLSNVCSVPSSPGDHAAEGPRCVQADPVRFGQADSVCVNVCVCVGMGIHDPSNVVSCVVRHHYPDIKMKGWDQDDDDDDGDIDIAMVVGHPPVVNVVVVVVVLVVQLFFAKFKEKEAEDDDPDDDDDDDDDDDDDDDDDDDDDDDDDDDDDDDDDDDDDDDDDDDDDDDDDDDDDDDDDDDDDDDDPPDPPDDDDPRMDMDIDGSQDFLLNVLVVVCVVPVAHSVQWFKDFPNHTDDDRGHGNSRVVNGHHTYIYTYGDDDDPPVPPPPVVPPDDDDDDDDDDDDDDDD

Radius of gyration: 49.19 Å; chains: 1; bounding box: 119×104×114 Å

Sequence (591 aa):
MADMRKQSVDKGKAKHEEVKKLYTLLSARDGEQYDFIPTDWLKKWLDDSTVSKEIDSSLFLCSHGKLHPDKVGEVKRISFQAANLLYERYGGGPRLDGSSLCRECVSQQCRVLRLKNQLSEDFKEVSNLVKRSISGEGYWVGKASLRSWRQLALEQLEEDEHETKPSNCQTNGQGLHSNNKDFASDLSEVLEDEMKTFNEDIVCSHGGLSILETERKLVSTEVWTKLRKYFPKSPKFSQNQELCQQCLTLEQEEKDNEAVSKMMALDQKSQLLNLFHEKNRPTLTKWPQGTDVLYIVPLFFVDEWKKFIRRPTKSSPVSNVGNTLLLCPHGGFMFSYESLINGEAQHVTLLWPDEWEVISRLFIVDHSISIHCLKQSTSNDGSAQFTTRPELCWECRESFLFQQQRDLREYTQATIYIRKVIEDKGMQDAAPELNASSSEAEEEREEHRKLDGGTDPDFSQLQDNAKRLKLSDGAALFVTNVTKPGGIRRSTRHRKLRGEKALIVSANQTLKELKIQIMHAFSVAPFDQNLSINGKGLTDDSATLGNLGVIPDSIICLKADEPIADYAAMDDAYQVRAPEEGFKGTGLLGH

InterPro domains:
  IPR000626 Ubiquitin-like domain [PS50053] (505-556)
  IPR006615 Peptidase C19, ubiquitin-specific peptidase, DUSP domain [PF06337] (31-96)
  IPR006615 Peptidase C19, ubiquitin-specific peptidase, DUSP domain [PS51283] (7-102)
  IPR029071 Ubiquitin-like domain superfamily [SSF54236] (503-558)
  IPR035927 DUSP-like superfamily [SSF143791] (25-96)
  IPR044743 USP48, Ubl domain [cd01795] (495-590)

pLDDT: mean 75.99, std 24.13, range [21.72, 97.69]

Secondary structure (DSSP, 8-state):
-HHHHHHHHHHHHHHHHHHHHHHTT-SPPTTS-EEEEEHHHHHHHHH-TT----EE-GGGB-TTSSB-GGGGGGEEEEEHHHHHHHHHHH-EE--EETT-B-HHHHHHHHHHHHHHHHHHHHHHHHHHHTTSPP-S-EEEEEHHHHHHHHHHHHHHHHHHHHHTS-----------------S---S--S------STTGGGB-TTSSBPS-GGGEEEEEHHHHHHHHHH-TTS--EETTPPB-HHHHHHHHHHHHHHHHHHHHHHHHHHHTHHHHHT-S---SSSPPTT-SEEEEEEHHHHHHHHHHHH-TTTSPPP-EE-GGGGB-TTS-B---HHHHHTT--TTEEEE-HHHHHHHHHHSEES---EEEEE---SSS--PPEEEEESPB-HHHHHHHHHHHHHHHH--SSEEEEEEEPP------------------------------------------------------------PPP-S--------PPTTEEEEEE-TTSBHHHHHHHHHHHH---GGGEEEEETTEE---TTSBTTTTT--TT-EEEEEEPPP---TTSSSTTSS----------------

=== Feature glossary ===
Feature key, reading from the visual/contextual features back to the raw sequence:

Rendered structure images. Structure images are PyMOL renders from six orthogonal camera directions. Cartoon representation draws helices as coils and strands as arrows; sticks shows the backbone as bonds; surface shows the solvent-excluded envelope. Rainbow coloring maps sequence position to hue (blue→red, N→C); chain coloring assigns a distinct color per polypeptide.

Contact-map, Ramachandran, and PAE plots. Three diagnostic plots accompany the record. The Cα contact map visualizes the tertiary structure as a 2D adjacency matrix (8 Å cutoff, sequence-local contacts suppressed). The Ramachandran plot shows the distribution of backbone (φ, ψ) torsions, with points in the α and β basins reflecting secondary structure content. The PAE plot shows AlphaFold's inter-residue confidence as a color matrix.

InterPro / GO / CATH / organism. The annotation block draws on four external resources. InterPro: which protein families and domains the sequence belongs to. GO: standardized terms for what the protein does, what process it participates in, and where in the cell it acts. CATH: which structural fold it has in the CATH hierarchy. Organism: the species of origin.

Nearest PDB structures. Structural nearest neighbors (via Foldseek easy-search vs the PDB). Reported per hit: target PDB id, E-value, and alignment TM-score. A TM-score above ~0.5 is the conventional threshold for 'same fold'.

Predicted aligned error. Predicted aligned error is AlphaFold's pairwise confidence. Unlike pLDDT (per-residue), PAE is per-residue-pair and captures whether two parts of the structure are correctly placed relative to each other. Units are ångströms of expected positional error.

Solvent-accessible surface area. SASA measures how much of the protein is reachable by solvent. It is computed by rolling a water-sized probe over the atomic surface and summing the exposed area (Å²). Per-residue SASA distinguishes core (buried, low SASA) from surface (exposed, high SASA) residues; total SASA is a whole-molecule size measure.

B-factor. Crystallographic B-factors measure how much each atom's electron density is smeared out, in Å². They rise in mobile loops and surface residues and fall in the buried interior. In AlphaFold models this column is repurposed to hold pLDDT instead.

pLDDT. For AlphaFold models, the B-factor field carries pLDDT — the model's own estimate of local accuracy on a 0–100 scale. Regions with pLDDT<50 should be treated as essentially unmodeled; they often correspond to intrinsically disordered segments.

Backbone torsions (φ/ψ). φ (phi) and ψ (psi) are the two rotatable backbone dihedrals per residue: φ is the C(i-1)–N–Cα–C torsion, ψ is the N–Cα–C–N(i+1) torsion, both in degrees on (−180°, 180°]. α-helical residues cluster near (−60°, −45°); β-strand residues near (−120°, +130°). A Ramachandran plot is simply a scatter of (φ, ψ) for every residue.

Radius of gyration, Cα contacts, bounding box. Radius of gyration (Rg) is the root-mean-square distance of Cα atoms from their centroid — a single number for overall size and compactness. A globular domain of N residues has Rg ≈ 2.2·N^0.38 Å; an extended or disordered chain has a much larger Rg. The Cα contact count is the number of residue pairs whose Cα atoms are within 8 Å and are more than four positions apart in sequence — a standard proxy for tertiary packing density. The bounding box is the smallest axis-aligned box enclosing all Cα atoms.

Secondary structure (3-state, P-SEA). Three-state secondary structure (P-SEA) collapses the eight DSSP classes into helix (a), strand (b), and coil (c). P-SEA assigns these from Cα geometry alone — distances and angles — without requiring backbone oxygens, so it works on any Cα trace.

Secondary structure (8-state, DSSP). Secondary structure is the local, repeating backbone conformation. DSSP classifies it into eight states by reading the hydrogen-bond network: three helix types (H, G, I), two β types (E, B), two non-regular types (T, S), and unstructured coil (-).

Foldseek 3Di. The Foldseek 3Di string encodes local tertiary geometry as a 20-letter alphabet — one character per residue — derived from the relative positions of nearby Cα atoms. Unlike the amino-acid sequence, 3Di is a direct function of the 3D structure, so two proteins with the same fold have similar 3Di strings even at low sequence identity.

mmCIF coordinates. Structure coordinates are given as an mmCIF _atom_site loop: one row per atom with element, residue name, chain id, sequence number, and x/y/z position in Å. Only the four main-chain atoms per residue are included here; side chains are omitted to keep the record compact.

Sequence. This is the polypeptide sequence — one letter per residue, N-terminus first. Length ranges from a few dozen residues for small domains to over a thousand for large multi-domain proteins.